Protein 7ULO (pdb70)

Radius of gyration: 22.02 Å; Cα contacts (8 Å, |Δi|>4): 1185; chains: 3; bounding box: 42×58×61 Å

Secondary structure (DSSP, 8-state):
----EEEEEE----EEES-TTS-EEE----EE--EEETTEEE---EE---SEE---EE--EEEE-SEEEEEEEEEEE----BBTT-SSTT-B----B---TT-S-EEEE-TT-EEEEEEEEEEEEEBPTT--BTTB--TT--EEEEEEEEEEEEEESSSEEEEEEPPPB--SGGG--SPP-SS-EEE----EEEEEEEEE-/--EEEEEE----EEE-STTS-EEE----EE--EEETTEEE---EE---SEE---EE--EEEE-SEEEEEEEEEEE----BBSSTTSBTSB----B---TT---EEEEESS-EEEEEEEEEEEEEBPTT-EETTEE-TT--EEEEEEEEEEEEEESSSEEEEEEPPPBP-SGGG--SPP-SS-EEE----EEEEEEEE-/--SSPPPPPTT-EE---

Sequence (416 aa):
KHERFIAYVGIPLTIQARENDDQIILGSLGSQRKYIEDENQNYTNISSEYYSQSSQAVPYYFNVPKGQWSVDISCEGYQPTSSTSDPHRGRSDGIAYSNADSDYWNVGEADGVKISKLRNDNTYRQGHPELEINSCHFREGQLLERDATISFHVEAPTDGRFFLVGPAIQKTAKYNYTISYGDWTDRDELGLITVVLDEHLERFIAYVGIPLTIQARENDDQIILGSLGSQRKYIEDENQNYTNISSEYYSQSSQAVPYYFNVPKGQWSVDISCEGYQPTSSTSDPHRGRSDGIAYSNADSDYWNVGEADGVKISKLRNDNTYRQGHPELEINSCHFREGQLLERDATISFHVEAPTDGRFFLVGPAIQKTAKYNYTISYGDWTDRDELGLITVVLDEHANRVRRPPREGHIYMAS

B-factor: mean 57.55, std 11.35, range [29.73, 110.91]

InterPro domains:
  IPR001517 Luteovirus group 1 coat protein [PF00894] (70-207)
  IPR002929 Potato leaf roll virus readthrough protein [PF01690] (213-697)
  IPR029053 Viral coat protein subunit [G3DSA:2.60.120.20] (30-146)

Foldseek 3Di:
DDWKKKKDWDWFWKKKDAFLQFWIGTHFFAWGWWIDIPPDIDIDTWGKGWPDDDPWTKMTKDKDAAAKKKKKKKWKFADWKDFPPPPDPDDTFWFFADPDPVFAKDKFFDPAKDKADKDKDKDFAWADQQDAALRAGCVVTTTGMMIMMIIIMMHGNHIGMMDMMHGIGGGGSNGRRGHHHHDITMMDTGIIMMMMIIGDD/DFKKKDKDWFWKWWDAALQAWIGTDFDDWGKWIDDPHDTHMDTWGKGWPDDDPWTKMTKDKDAAAKKKKKKKWKFADFKWAPDPPTGPPTQWFFADPDPVFAKDKFDDDPKDKAPKDKDKDFAWDDQADAALNAGRVPGTTRIIIMIIIIMMHGNHTGIMDMMHGIGGGGSNRDRGHHHRDIGMIDGGTIMMMMIGGD/DDPDDDDPDPPDDDDPD

Organism: Potato leafroll virus (strain Potato/Scotland/strain 1/1984) (NCBI:txid12046)

Structure (mmCIF, N/CA/C/O backbone):
data_7ULO
#
_entry.id   7ULO
#
_cell.length_a   63.229
_cell.length_b   65.147
_cell.length_c   109.681
_cell.angle_alpha   90.000
_cell.angle_beta   90.000
_cell.angle_gamma   90.000
#
_symmetry.space_group_name_H-M   'P 21 2 21'
#
loop_
_entity.id
_entity.type
_entity.pdbx_description
1 polymer 'Minor capsid protein P3-RTD'
2 polymer 'Minor capsid protein P3-RTD'
3 non-polymer 'SULFATE ION'
4 water water
#
loop_
_atom_site.group_PDB
_atom_site.id
_atom_site.type_symbol
_atom_site.label_atom_id
_atom_site.label_alt_id
_atom_site.label_comp_id
_atom_site.label_asym_id
_atom_site.label_entity_id
_atom_site.label_seq_id
_atom_site.pdbx_PDB_ins_code
_atom_site.Cartn_x
_atom_site.Cartn_y
_atom_site.Cartn_z
_atom_site.occupancy
_atom_site.B_iso_or_equiv
_atom_site.auth_seq_id
_atom_site.auth_comp_id
_atom_site.auth_asym_id
_atom_site.auth_atom_id
_atom_site.pdbx_PDB_model_num
ATOM 1 N N . LYS A 1 3 ? 46.26919 56.27272 61.58963 1.000 82.90379 229 LYS A N 1
ATOM 2 C CA . LYS A 1 3 ? 45.97150 55.09670 60.75958 1.000 88.45446 229 LYS A CA 1
ATOM 3 C C . LYS A 1 3 ? 44.68340 55.29169 59.93565 1.000 87.08651 229 LYS A C 1
ATOM 4 O O . LYS A 1 3 ? 43.76788 56.01440 60.33768 1.000 86.95023 229 LYS A O 1
ATOM 10 N N . HIS A 1 4 ? 44.62909 54.65295 58.76939 1.000 81.33279 230 HIS A N 1
ATOM 11 C CA . HIS A 1 4 ? 43.51641 54.81884 57.84731 1.000 81.55418 230 HIS A CA 1
ATOM 12 C C . HIS A 1 4 ? 43.32445 53.53228 57.05082 1.000 77.93872 230 HIS A C 1
ATOM 13 O O . HIS A 1 4 ? 44.27653 52.78129 56.81649 1.000 77.48242 230 HIS A O 1
ATOM 20 N N . GLU A 1 5 ? 42.08148 53.28272 56.64360 1.000 72.18059 231 GLU A N 1
ATOM 21 C CA . GLU A 1 5 ? 41.79106 52.16582 55.75422 1.000 66.66832 231 GLU A CA 1
ATOM 22 C C . GLU A 1 5 ? 42.32426 52.46954 54.35098 1.000 67.77072 231 GLU A C 1
ATOM 23 O O . GLU A 1 5 ? 42.04417 53.53433 53.78505 1.000 70.99443 231 GLU A O 1
ATOM 29 N N . ARG A 1 6 ? 43.10967 51.54390 53.79628 1.000 59.91530 232 ARG A N 1
ATOM 30 C CA . ARG A 1 6 ? 43.73909 51.75151 52.49655 1.000 61.26713 232 ARG A CA 1
ATOM 31 C C . ARG A 1 6 ? 42.75049 51.53924 51.35153 1.000 57.78336 232 ARG A C 1
ATOM 32 O O . ARG A 1 6 ? 41.82298 50.73188 51.44267 1.000 56.09390 232 ARG A O 1
ATOM 40 N N . PHE A 1 7 ? 42.97315 52.26903 50.25822 1.000 55.52989 233 PHE A N 1
ATOM 41 C CA . PHE A 1 7 ? 42.19526 52.14378 49.03090 1.000 52.21532 233 PHE A CA 1
ATOM 42 C C . PHE A 1 7 ? 43.14350 51.77408 47.89527 1.000 53.78596 233 PHE A C 1
ATOM 43 O O . PHE A 1 7 ? 44.05322 52.54644 47.56744 1.000 53.39584 233 PHE A O 1
ATOM 51 N N . ILE A 1 8 ? 42.93703 50.59652 47.29942 1.000 48.07996 234 ILE A N 1
ATOM 52 C CA . ILE A 1 8 ? 43.75282 50.13844 46.18124 1.000 44.63046 234 ILE A CA 1
ATOM 53 C C . ILE A 1 8 ? 42.86626 49.91011 44.96014 1.000 47.02771 234 ILE A C 1
ATOM 54 O O . ILE A 1 8 ? 41.71101 49.48929 45.07525 1.000 47.35858 234 ILE A O 1
ATOM 59 N N . ALA A 1 9 ? 43.41476 50.18377 43.77687 1.000 47.15829 235 ALA A N 1
ATOM 60 C CA . ALA A 1 9 ? 42.68299 49.92708 42.55361 1.000 47.54577 235 ALA A CA 1
ATOM 61 C C . ALA A 1 9 ? 43.64943 49.65182 41.41177 1.000 46.22133 235 ALA A C 1
ATOM 62 O O . ALA A 1 9 ? 44.74778 50.20643 41.36335 1.000 45.80165 235 ALA A O 1
ATOM 64 N N . TYR A 1 10 ? 43.22032 48.78427 40.49451 1.000 44.47544 236 TYR A N 1
ATO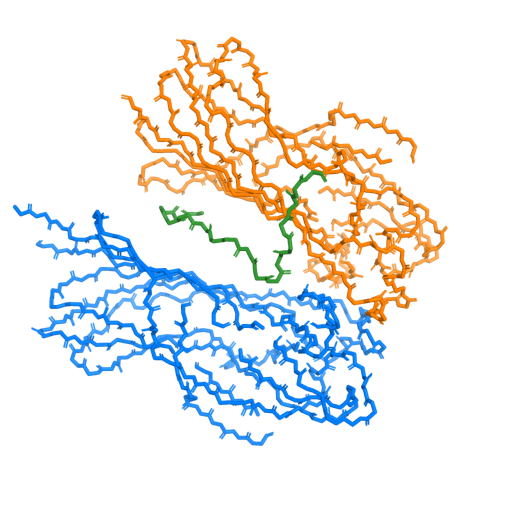M 65 C CA . TYR A 1 10 ? 43.89540 48.52561 39.22874 1.000 44.41901 236 TYR A CA 1
ATOM 66 C C . TYR A 1 10 ? 42.93127 48.81146 38.09508 1.000 44.11667 236 TYR A C 1
ATOM 67 O O . TYR A 1 10 ? 41.76889 48.40627 38.15013 1.000 51.79920 236 TYR A O 1
ATOM 76 N N . VAL A 1 11 ? 43.39933 49.46950 37.04707 1.000 42.82336 237 VAL A N 1
ATOM 77 C CA . VAL A 1 11 ? 42.53688 49.64136 35.88566 1.000 44.45128 237 VAL A CA 1
ATOM 78 C C . VAL A 1 11 ? 43.40315 49.57474 34.63918 1.000 45.50961 237 VAL A C 1
ATOM 79 O O . VAL A 1 11 ? 44.53082 50.07665 34.63438 1.000 44.36749 237 VAL A O 1
ATOM 83 N N . GLY A 1 12 ? 42.89238 48.91886 33.59823 1.000 44.42652 238 GLY A N 1
ATOM 84 C CA . GLY A 1 12 ? 43.63298 48.79381 32.35616 1.000 42.98605 238 GLY A CA 1
ATOM 85 C C . GLY A 1 12 ? 42.99346 47.78858 31.41976 1.000 46.39511 238 GLY A C 1
ATOM 86 O O . GLY A 1 12 ? 41.96142 47.18311 31.72433 1.000 45.77017 238 GLY A O 1
ATOM 87 N N . ILE A 1 13 ? 43.63191 47.63120 30.25974 1.000 47.74909 239 ILE A N 1
ATOM 88 C CA . ILE A 1 13 ? 43.14295 46.77304 29.18081 1.000 47.39168 239 ILE A CA 1
ATOM 89 C C . ILE A 1 13 ? 44.26144 45.82279 28.77396 1.000 46.69220 239 ILE A C 1
ATOM 90 O O . ILE A 1 13 ? 45.15074 46.20881 28.00385 1.000 48.64695 239 ILE A O 1
ATOM 95 N N . PRO A 1 14 ? 44.25560 44.58539 29.26758 1.000 49.70262 240 PRO A N 1
ATOM 96 C CA . PRO A 1 14 ? 45.24049 43.59353 28.81633 1.000 45.50872 240 PRO A CA 1
ATOM 97 C C . PRO A 1 14 ? 45.16381 43.34190 27.31597 1.000 46.82485 240 PRO A C 1
ATOM 98 O O . PRO A 1 14 ? 44.11689 43.47940 26.68333 1.000 48.34654 240 PRO A O 1
ATOM 110 N N . LEU A 1 16 ? 46.54838 40.79471 23.88887 1.000 47.50835 242 LEU A N 1
ATOM 111 C CA . LEU A 1 16 ? 47.11571 39.53869 23.42804 1.000 47.48320 242 LEU A CA 1
ATOM 112 C C . LEU A 1 16 ? 47.37051 39.65838 21.93745 1.000 48.99003 242 LEU A C 1
ATOM 113 O O . LEU A 1 16 ? 46.53327 40.19191 21.20421 1.000 49.16055 242 LEU A O 1
ATOM 118 N N . THR A 1 17 ? 48.54793 39.22792 21.49815 1.000 49.87572 243 THR A N 1
ATOM 119 C CA . THR A 1 17 ? 48.87089 39.23407 20.08254 1.000 46.78765 243 THR A CA 1
ATOM 120 C C . THR A 1 17 ? 48.49907 37.86554 19.53051 1.000 50.42068 243 THR A C 1
ATOM 121 O O . THR A 1 17 ? 48.84103 36.84371 20.12815 1.000 54.61253 243 THR A O 1
ATOM 125 N N . ILE A 1 18 ? 47.72974 37.84614 18.44486 1.000 45.37198 244 ILE A N 1
ATOM 126 C CA . ILE A 1 18 ? 47.27606 36.61022 17.82731 1.000 47.80889 244 ILE A CA 1
ATOM 127 C C . ILE A 1 18 ? 47.73175 36.60149 16.37191 1.000 50.78751 244 ILE A C 1
ATOM 128 O O . ILE A 1 18 ? 48.17281 37.61517 15.82741 1.000 49.41212 244 ILE A O 1
ATOM 133 N N . GLN A 1 19 ? 47.59868 35.43549 15.73746 1.000 48.11771 245 GLN A N 1
ATOM 134 C CA . GLN A 1 19 ? 47.85560 35.28281 14.31215 1.000 48.63867 245 GLN A CA 1
ATOM 135 C C . GLN A 1 19 ? 46.59761 34.77316 13.63811 1.000 50.85658 245 GLN A C 1
ATOM 136 O O . GLN A 1 19 ? 45.97710 33.81203 14.11469 1.000 48.45062 245 GLN A O 1
ATOM 142 N N . ALA A 1 20 ? 46.23005 35.40488 12.52932 1.000 50.41257 246 ALA A N 1
ATOM 143 C CA . ALA A 1 20 ? 45.04708 34.99242 11.79114 1.000 50.51871 246 ALA A CA 1
ATOM 144 C C . ALA A 1 20 ? 45.31638 35.12020 10.29901 1.000 49.88390 246 ALA A C 1
ATOM 145 O O . ALA A 1 20 ? 45.91509 36.09944 9.84653 1.000 50.83218 246 ALA A O 1
ATOM 147 N N . ARG A 1 21 ? 44.88534 34.12003 9.53767 1.000 55.79526 247 ARG A N 1
ATOM 148 C CA . ARG A 1 21 ? 45.03913 34.17039 8.08740 1.000 58.81163 247 ARG A CA 1
ATOM 149 C C . ARG A 1 21 ? 43.72041 34.61793 7.47315 1.000 58.38814 247 ARG A C 1
ATOM 150 O O . ARG A 1 21 ? 43.45225 35.81910 7.36853 1.000 59.99870 247 ARG A O 1
ATOM 158 N N . GLU A 1 22 ? 42.88137 33.66970 7.08312 1.000 57.85242 248 GLU A N 1
ATOM 159 C CA . GLU A 1 22 ? 41.56561 33.98864 6.55547 1.000 62.22035 248 GLU A CA 1
ATOM 160 C C . GLU A 1 22 ? 40.51651 33.64847 7.60365 1.000 56.87968 248 GLU A C 1
ATOM 161 O O . GLU A 1 22 ? 40.68704 32.70803 8.38328 1.000 54.36744 248 GLU A O 1
ATOM 167 N N . ASN A 1 23 ? 39.42056 34.42658 7.63168 1.000 55.84599 249 ASN A N 1
ATOM 168 C CA . ASN A 1 23 ? 38.50484 34.15837 8.74229 1.000 53.69378 249 ASN A CA 1
ATOM 169 C C . ASN A 1 23 ? 37.71056 32.86814 8.55014 1.000 54.86225 249 ASN A C 1
ATOM 170 O O . ASN A 1 23 ? 36.75992 32.63285 9.30621 1.000 55.56977 249 ASN A O 1
ATOM 175 N N . ASP A 1 24 ? 38.19562 32.15001 7.52701 1.000 59.66220 250 ASP A N 1
ATOM 176 C CA . ASP A 1 24 ? 37.89408 30.73877 7.27595 1.000 58.71057 250 ASP A CA 1
ATOM 177 C C . ASP A 1 24 ? 38.61164 29.81452 8.24796 1.000 57.38143 250 ASP A C 1
ATOM 178 O O . ASP A 1 24 ? 38.07199 28.76597 8.61763 1.000 57.07585 250 ASP A O 1
ATOM 183 N N . ASP A 1 25 ? 39.86892 30.12429 8.58029 1.000 57.33963 251 ASP A N 1
ATOM 184 C CA . ASP A 1 25 ? 40.70768 29.23774 9.37910 1.000 59.74128 251 ASP A CA 1
ATOM 185 C C . ASP A 1 25 ? 40.70474 29.66451 10.83920 1.000 57.69060 251 ASP A C 1
ATOM 186 O O . ASP A 1 25 ? 40.29408 30.77099 11.20526 1.000 56.96362 251 ASP A O 1
ATOM 191 N N . GLN A 1 26 ? 41.23108 28.77208 11.66878 1.000 53.87797 252 GLN A N 1
ATOM 192 C CA . GLN A 1 26 ? 41.40905 29.02590 13.08457 1.000 52.22964 252 GLN A CA 1
ATOM 193 C C . GLN A 1 26 ? 42.36773 30.18892 13.30191 1.000 54.17953 252 GLN A C 1
ATOM 194 O O . GLN A 1 26 ? 42.92377 30.74713 12.34412 1.000 50.80639 252 GLN A O 1
ATOM 200 N N . ILE A 1 27 ? 42.56553 30.56998 14.56231 1.000 54.28561 253 ILE A N 1
ATOM 201 C CA . ILE A 1 27 ? 43.57508 31.56055 14.90620 1.000 52.45862 253 ILE A CA 1
ATOM 202 C C . ILE A 1 27 ? 44.55545 30.89447 15.85126 1.000 50.71785 253 ILE A C 1
ATOM 203 O O . ILE A 1 27 ? 44.26539 29.86374 16.47246 1.000 50.05498 253 ILE A O 1
ATOM 208 N N . ILE A 1 28 ? 45.72901 31.50297 15.95699 1.000 50.30458 254 ILE A N 1
ATOM 209 C CA . ILE A 1 28 ? 46.79656 31.01289 16.81527 1.000 51.16599 254 ILE A CA 1
ATOM 210 C C . ILE A 1 28 ? 47.07587 32.07979 17.85593 1.000 50.04572 254 ILE A C 1
ATOM 211 O O . ILE A 1 28 ? 47.44364 33.21167 17.50773 1.000 47.42290 254 ILE A O 1
ATOM 216 N N . LEU A 1 29 ? 46.89801 31.72348 19.12332 1.000 50.42907 255 LEU A N 1
ATOM 217 C CA . LEU A 1 29 ? 47.03802 32.68347 20.20608 1.000 49.69016 255 LEU A CA 1
ATOM 218 C C . LEU A 1 29 ? 48.50095 32.87530 20.56112 1.000 49.77895 255 LEU A C 1
ATOM 219 O O . LEU A 1 29 ? 49.25353 31.90432 20.68369 1.000 50.31654 255 LEU A O 1
ATOM 224 N N . GLY A 1 30 ? 48.90029 34.13466 20.75855 1.000 50.59775 256 GLY A N 1
ATOM 225 C CA . GLY A 1 30 ? 50.24356 34.42114 21.24087 1.000 46.23713 256 GLY A CA 1
ATOM 226 C C . GLY A 1 30 ? 50.41190 33.97508 22.67804 1.000 49.78286 256 GLY A C 1
ATOM 227 O O . GLY A 1 30 ? 49.63150 33.15321 23.17443 1.000 53.22515 256 GLY A O 1
ATOM 228 N N . SER A 1 31 ? 51.40510 34.49875 23.37739 1.000 50.68313 257 SER A N 1
ATOM 229 C CA . SER A 1 31 ? 51.59067 34.12843 24.76979 1.000 54.86308 257 SER A CA 1
ATOM 230 C C . SER A 1 31 ? 51.17366 35.28910 25.65500 1.000 54.32327 257 SER A C 1
ATOM 231 O O . SER A 1 31 ? 51.29289 36.45328 25.26669 1.000 57.82745 257 SER A O 1
ATOM 234 N N . LEU A 1 32 ? 50.63712 34.95071 26.82621 1.000 53.77054 258 LEU A N 1
ATOM 235 C CA . LEU A 1 32 ? 50.24337 35.92109 27.83231 1.000 50.60180 258 LEU A CA 1
ATOM 236 C C . LEU A 1 32 ? 51.41277 36.16920 28.77212 1.000 51.88860 258 LEU A C 1
ATOM 237 O O . LEU A 1 32 ? 52.16107 35.25496 29.12414 1.000 62.22605 258 LEU A O 1
ATOM 242 N N . GLY A 1 33 ? 51.57338 37.40711 29.18349 1.000 51.77041 259 GLY A N 1
ATOM 243 C CA . GLY A 1 33 ? 52.62274 37.67101 30.15174 1.000 49.29069 259 GLY A CA 1
ATOM 244 C C . GLY A 1 33 ? 52.31463 38.87247 31.01303 1.000 49.76737 259 GLY A C 1
ATOM 245 O O . GLY A 1 33 ? 51.22010 38.98945 31.57281 1.000 50.90550 259 GLY A O 1
ATOM 246 N N . SER A 1 34 ? 53.27173 39.77620 31.12733 1.000 47.52444 260 SER A N 1
ATOM 247 C CA . SER A 1 34 ? 53.01598 41.01360 31.84050 1.000 50.40713 260 SER A CA 1
ATOM 248 C C . SER A 1 34 ? 51.96344 41.84599 31.11311 1.000 53.63081 260 SER A C 1
ATOM 249 O O . SER A 1 34 ? 51.98871 41.97096 29.88510 1.000 51.39229 260 SER A O 1
ATOM 252 N N . GLN A 1 35 ? 51.04039 42.43429 31.88160 1.000 50.63993 261 GLN A N 1
ATOM 253 C CA . GLN A 1 35 ? 50.02552 43.33659 31.34764 1.000 46.65054 261 GLN A CA 1
ATOM 254 C C . GLN A 1 35 ? 50.09859 44.68363 32.06020 1.000 49.73399 261 GLN A C 1
ATOM 255 O O . GLN A 1 35 ? 49.77963 44.78217 33.24843 1.000 51.05371 261 GLN A O 1
ATOM 261 N N . ARG A 1 36 ? 50.52094 45.71528 31.33340 1.000 51.60645 262 ARG A N 1
ATOM 262 C CA . ARG A 1 36 ? 50.47684 47.09436 31.80875 1.000 51.14005 262 ARG A CA 1
ATOM 263 C C . ARG A 1 36 ? 49.11661 47.45173 32.40015 1.000 49.16254 262 ARG A C 1
ATOM 264 O O . ARG A 1 36 ? 48.09387 47.38554 31.71042 1.000 49.64186 262 ARG A O 1
ATOM 280 N N . LYS A 1 38 ? 47.17719 50.51846 35.29029 1.000 49.88558 264 LYS A N 1
ATOM 281 C CA . LYS A 1 38 ? 47.30873 51.65348 36.19643 1.000 49.77691 264 LYS A CA 1
ATOM 282 C C . LYS A 1 38 ? 47.04855 51.15548 37.60772 1.000 46.50941 264 LYS A C 1
ATOM 283 O O . LYS A 1 38 ? 46.07932 50.42737 37.83895 1.000 46.82873 264 LYS A O 1
ATOM 289 N N . TYR A 1 39 ? 47.91262 51.55293 38.53962 1.000 50.95159 265 TYR A N 1
ATOM 290 C CA . TYR A 1 39 ? 47.86605 51.14240 39.93922 1.000 49.21313 265 TYR A CA 1
ATOM 291 C C . TYR A 1 39 ? 47.61148 52.36232 40.80774 1.000 49.59532 265 TYR A C 1
ATOM 292 O O . TYR A 1 39 ? 48.25070 53.40289 40.63262 1.000 50.97265 265 TYR A O 1
ATOM 301 N N . ILE A 1 40 ? 46.69078 52.24165 41.74468 1.000 49.50963 266 ILE A N 1
ATOM 302 C CA . ILE A 1 40 ? 46.38727 53.34438 42.63428 1.000 53.00466 266 ILE A CA 1
ATOM 303 C C . ILE A 1 40 ? 46.39435 52.79030 44.04477 1.000 51.87589 266 ILE A C 1
ATOM 304 O O . ILE A 1 40 ? 45.81008 51.73297 44.30132 1.000 47.79601 266 ILE A O 1
ATOM 309 N N . GLU A 1 41 ? 47.10370 53.46413 44.93799 1.000 53.07425 267 GLU A N 1
ATOM 310 C CA . GLU A 1 41 ? 47.02395 53.16476 46.36385 1.000 55.84987 267 GLU A CA 1
ATOM 311 C C . GLU A 1 41 ? 46.97997 54.48537 47.11666 1.000 62.81605 267 GLU A C 1
ATOM 312 O O . GLU A 1 41 ? 48.00813 55.16873 47.23718 1.000 61.39236 267 GLU A O 1
ATOM 318 N N . ASP A 1 42 ? 45.79713 54.83695 47.62297 1.000 58.28404 268 ASP A N 1
ATOM 319 C CA . ASP A 1 42 ? 45.63472 56.10357 48.31538 1.000 61.38473 268 ASP A CA 1
ATOM 320 C C . ASP A 1 42 ? 46.19552 57.22988 47.44925 1.000 63.28751 268 ASP A C 1
ATOM 321 O O . ASP A 1 42 ? 45.66381 57.50497 46.36682 1.000 64.00421 268 ASP A O 1
ATOM 326 N N . GLU A 1 43 ? 47.28361 57.85785 47.87752 1.000 63.15239 269 GLU A N 1
ATOM 327 C CA . GLU A 1 43 ? 47.80875 59.00408 47.14868 1.000 66.11740 269 GLU A CA 1
ATOM 328 C C . GLU A 1 43 ? 48.87552 58.62707 46.13023 1.000 61.52497 269 GLU A C 1
ATOM 329 O O . GLU A 1 43 ? 49.41181 59.51586 45.45592 1.000 60.68087 269 GLU A O 1
ATOM 335 N N . ASN A 1 44 ? 49.17556 57.34127 45.98398 1.000 60.75341 270 ASN A N 1
ATOM 336 C CA . ASN A 1 44 ? 50.16262 56.86785 45.02438 1.000 57.91713 270 ASN A CA 1
ATOM 337 C C . ASN A 1 44 ? 49.46990 56.45759 43.74080 1.000 55.39091 270 ASN A C 1
ATOM 338 O O . ASN A 1 44 ? 48.40752 55.83402 43.77653 1.000 55.87033 270 ASN A O 1
ATOM 343 N N . GLN A 1 45 ? 50.08812 56.77545 42.60915 1.000 56.04675 271 GLN A N 1
ATOM 344 C CA . GLN A 1 45 ? 49.60751 56.27032 41.33166 1.000 54.10484 271 GLN A CA 1
ATOM 345 C C . GLN A 1 45 ? 50.80571 56.01762 40.42941 1.000 55.82307 271 GLN A C 1
ATOM 346 O O . GLN A 1 45 ? 51.75447 56.80191 40.42452 1.000 57.83331 271 GLN A O 1
ATOM 352 N N . ASN A 1 46 ? 50.77803 54.90515 39.69980 1.000 54.91953 272 ASN A N 1
ATOM 353 C CA . ASN A 1 46 ? 51.78915 54.61458 38.68964 1.000 52.65073 272 ASN A CA 1
ATOM 354 C C . ASN A 1 46 ? 51.29417 53.46846 37.82208 1.000 54.60941 272 ASN A C 1
ATOM 355 O O . ASN A 1 46 ? 50.23832 52.87734 38.06676 1.000 52.09600 272 ASN A O 1
ATOM 360 N N . TYR A 1 47 ? 52.06775 53.17812 36.78602 1.000 51.75955 273 TYR A N 1
ATOM 361 C CA . TYR A 1 47 ? 51.81945 52.03760 35.92375 1.000 51.47820 273 TYR A CA 1
ATOM 362 C C . TYR A 1 47 ? 52.67519 50.88027 36.41141 1.000 52.00359 273 TYR A C 1
ATOM 363 O O . TYR A 1 47 ? 53.85427 51.05249 36.72930 1.000 55.07651 273 TYR A O 1
ATOM 372 N N . THR A 1 48 ? 52.05990 49.72413 36.53683 1.000 50.58353 274 THR A N 1
ATOM 373 C CA . THR A 1 48 ? 52.73603 48.52439 36.97604 1.000 52.09915 274 THR A CA 1
ATOM 374 C C . THR A 1 48 ? 52.38545 47.43961 35.97315 1.000 53.24213 274 THR A C 1
ATOM 375 O O . THR A 1 48 ? 51.50219 47.61796 35.12856 1.000 51.61793 274 THR A O 1
ATOM 379 N N . ASN A 1 49 ? 53.08919 46.31704 36.05201 1.000 53.81133 275 ASN A N 1
ATOM 380 C CA . ASN A 1 49 ? 52.76994 45.13583 35.25801 1.000 51.33689 275 ASN A CA 1
ATOM 381 C C . ASN A 1 49 ? 52.14427 44.08196 36.15860 1.000 50.17604 275 ASN A C 1
ATOM 382 O O . ASN A 1 49 ? 52.65123 43.82474 37.25113 1.000 56.42717 275 ASN A O 1
ATOM 387 N N . ILE A 1 50 ? 51.04399 43.48579 35.71722 1.000 48.46830 276 ILE A N 1
ATOM 388 C CA . ILE A 1 50 ? 50.44890 42.38134 36.44946 1.000 49.58889 276 ILE A CA 1
ATOM 389 C C . ILE A 1 50 ? 50.76565 41.10737 35.68582 1.000 50.25959 276 ILE A C 1
ATOM 390 O O . ILE A 1 50 ? 51.11850 41.13101 34.50487 1.000 52.27251 276 ILE A O 1
ATOM 395 N N . SER A 1 51 ? 50.65831 39.98232 36.38500 1.000 50.99295 277 SER A N 1
ATOM 396 C CA . SER A 1 51 ? 50.92203 38.68637 35.78641 1.000 51.43197 277 SER A CA 1
ATOM 397 C C . SER A 1 51 ? 49.65619 38.20843 35.09523 1.000 52.25228 277 SER A C 1
ATOM 398 O O . SER A 1 51 ? 48.58578 38.17629 35.71535 1.000 50.55892 277 SER A O 1
ATOM 401 N N . SER A 1 52 ? 49.77133 37.83434 33.81989 1.000 47.55215 278 SER A N 1
ATOM 402 C CA . SER A 1 52 ? 48.72140 37.06536 33.17369 1.000 53.36810 278 SER A CA 1
ATOM 403 C C . SER A 1 52 ? 49.30949 35.78877 32.57599 1.000 52.41484 278 SER A C 1
ATOM 404 O O . SER A 1 52 ? 50.46890 35.76010 32.14470 1.000 50.74424 278 SER A O 1
ATOM 407 N N . GLU A 1 53 ? 48.50670 34.72386 32.57732 1.000 49.58591 279 GLU A N 1
ATOM 408 C CA . GLU A 1 53 ? 48.85116 33.50862 31.85139 1.000 51.19866 279 GLU A CA 1
ATOM 409 C C . GLU A 1 53 ? 47.56804 32.74255 31.57326 1.000 50.64463 279 GLU A C 1
ATOM 410 O O . GLU A 1 53 ? 46.48485 33.14952 31.99603 1.000 53.49628 279 GLU A O 1
ATOM 416 N N . TYR A 1 54 ? 47.69472 31.62059 30.85372 1.000 52.62347 280 TYR A N 1
ATOM 417 C CA . TYR A 1 54 ? 46.53575 30.80456 30.50918 1.000 48.09706 280 TYR A CA 1
ATOM 418 C C . TYR A 1 54 ? 46.12674 29.94101 31.69222 1.000 49.44239 280 TYR A C 1
ATOM 419 O O . TYR A 1 54 ? 46.96366 29.26637 32.29839 1.000 51.98088 280 TYR A O 1
ATOM 428 N N . TYR A 1 55 ? 44.83002 29.96622 32.00958 1.000 49.57481 281 TYR A N 1
ATOM 429 C CA . TYR A 1 55 ? 44.25563 29.14714 33.07272 1.000 51.87876 281 TYR A CA 1
ATOM 430 C C . TYR A 1 55 ? 43.97149 27.73388 32.58254 1.000 52.26649 281 TYR A C 1
ATOM 431 O O . TYR A 1 55 ? 43.99248 26.78503 33.36673 1.000 54.49006 281 TYR A O 1
ATOM 440 N N . SER A 1 56 ? 43.70030 27.59159 31.29307 1.000 52.34854 282 SER A N 1
ATOM 441 C CA . SER A 1 56 ? 43.45234 26.31793 30.64935 1.000 51.41088 282 SER A CA 1
ATOM 442 C C . SER A 1 56 ? 43.66017 26.55895 29.16797 1.000 53.51085 282 SER A C 1
ATOM 443 O O . SER A 1 56 ? 43.62697 27.70126 28.70102 1.000 54.72527 282 SER A O 1
ATOM 446 N N . GLN A 1 57 ? 43.92353 25.48808 28.43501 1.000 55.57372 283 GLN A N 1
ATOM 447 C CA . GLN A 1 57 ? 44.11552 25.64965 27.00160 1.000 56.88634 283 GLN A CA 1
ATOM 448 C C . GLN A 1 57 ? 43.80136 24.33013 26.31509 1.000 60.99993 283 GLN A C 1
ATOM 449 O O . GLN A 1 57 ? 44.09107 23.25459 26.85153 1.000 66.90473 283 GLN A O 1
ATOM 455 N N . SER A 1 58 ? 43.17257 24.42427 25.15026 1.000 54.26763 284 SER A N 1
ATOM 456 C CA . SER A 1 58 ? 42.82027 23.26018 24.36210 1.000 55.75811 284 SER A CA 1
ATOM 457 C C . SER A 1 58 ? 42.87734 23.67245 22.89900 1.000 57.03252 284 SER A C 1
ATOM 458 O O . SER A 1 58 ? 43.20185 24.81561 22.57011 1.000 56.51396 284 SER A O 1
ATOM 461 N N . SER A 1 59 ? 42.58834 22.73350 22.00720 1.000 53.60698 285 SER A N 1
ATOM 462 C CA . SER A 1 59 ? 42.64830 23.08928 20.59737 1.000 59.20495 285 SER A CA 1
ATOM 463 C C . SER A 1 59 ? 41.53150 24.04185 20.22383 1.000 54.53669 285 SER A C 1
ATOM 464 O O . SER A 1 59 ? 41.64743 24.74915 19.21898 1.000 57.37211 285 SER A O 1
ATOM 475 N N . GLN A 1 61 ? 40.04703 26.49810 22.35856 1.000 56.79102 287 GLN A N 1
ATOM 476 C CA . GLN A 1 61 ? 39.95410 27.74929 23.10171 1.000 50.91260 287 GLN A CA 1
ATOM 477 C C . GLN A 1 61 ? 41.07627 27.81659 24.12830 1.000 53.16285 287 GLN A C 1
ATOM 478 O O . GLN A 1 61 ? 41.83901 26.86744 24.31993 1.000 55.62529 287 GLN A O 1
ATOM 484 N N . ALA A 1 62 ? 41.14817 28.95344 24.80491 1.000 47.40414 288 ALA A N 1
ATOM 485 C CA . ALA A 1 62 ? 42.08542 29.14224 25.89208 1.000 47.110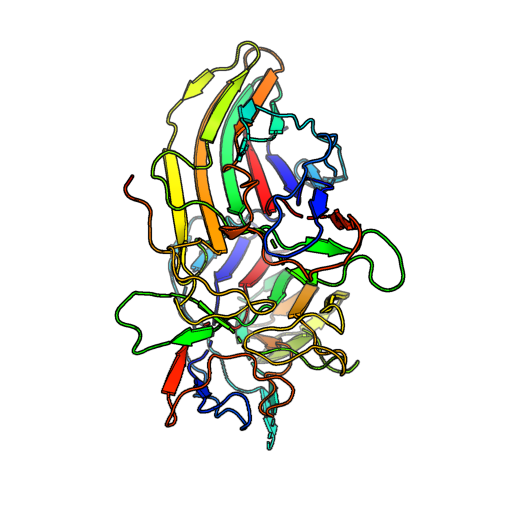07 288 ALA A CA 1
ATOM 486 C C . ALA A 1 62 ? 41.48410 30.18518 26.80674 1.000 47.75802 288 ALA A C 1
ATOM 487 O O . ALA A 1 62 ? 40.88248 31.15324 26.33796 1.000 55.70159 288 ALA A O 1
ATOM 489 N N . VAL A 1 63 ? 41.66053 30.00151 28.10112 1.000 47.44263 289 VAL A N 1
ATOM 490 C CA . VAL A 1 63 ? 41.06105 30.86043 29.11487 1.000 48.28421 289 VAL A CA 1
ATOM 491 C C . VAL A 1 63 ? 42.17308 31.64166 29.80273 1.000 48.92567 289 VAL A C 1
ATOM 492 O O . VAL A 1 63 ? 43.16934 31.03906 30.21796 1.000 48.60603 289 VAL A O 1
ATOM 496 N N . PRO A 1 64 ? 42.05070 32.97766 29.93690 1.000 49.03726 290 PRO A N 1
ATOM 497 C CA . PRO A 1 64 ? 43.11492 33.75084 30.57083 1.000 45.60722 290 PRO A CA 1
ATOM 498 C C . PRO A 1 64 ? 42.79905 34.02417 32.02077 1.000 45.63912 290 PRO A C 1
ATOM 499 O O . PRO A 1 64 ? 41.63030 34.05579 32.41560 1.000 50.59535 290 PRO A O 1
ATOM 511 N N . TYR A 1 66 ? 44.30452 36.54640 35.46064 1.000 45.71978 292 TYR A N 1
ATOM 512 C CA . TYR A 1 66 ? 45.07563 37.74138 35.77035 1.000 44.08854 292 TYR A CA 1
ATOM 513 C C . TYR A 1 66 ? 45.28922 37.77557 37.27034 1.000 43.09774 292 TYR A C 1
ATOM 514 O O . TYR A 1 66 ? 44.32945 37.63335 38.02668 1.000 44.88383 292 TYR A O 1
ATOM 523 N N . TYR A 1 67 ? 46.52861 37.95347 37.70920 1.000 43.64202 293 TYR A N 1
ATOM 524 C CA . TYR A 1 67 ? 46.83738 37.87882 39.13592 1.000 48.16983 293 TYR A CA 1
ATOM 525 C C . TYR A 1 67 ? 46.83362 39.26552 39.76580 1.000 45.04700 293 TYR A C 1
ATOM 526 O O . TYR A 1 67 ? 47.39270 40.21252 39.20646 1.000 45.81644 293 TYR A O 1
ATOM 535 N N . PHE A 1 68 ? 46.20698 39.38137 40.93701 1.000 49.50874 294 PHE A N 1
ATOM 536 C CA . PHE A 1 68 ? 46.14910 40.64830 41.66145 1.000 48.00057 294 PHE A CA 1
ATOM 537 C C . PHE A 1 68 ? 46.66071 40.45630 43.08862 1.000 49.74586 294 PHE A C 1
ATOM 538 O O . PHE A 1 68 ? 46.21889 39.54322 43.79534 1.000 50.82369 294 PHE A O 1
ATOM 546 N N . ASN A 1 69 ? 47.60438 41.30348 43.50263 1.000 44.98706 295 ASN A N 1
ATOM 547 C CA . ASN A 1 69 ? 48.17106 41.21255 44.84328 1.000 52.80809 295 ASN A CA 1
ATOM 548 C C . ASN A 1 69 ? 47.22147 41.81724 45.86886 1.000 53.43423 295 ASN A C 1
ATOM 549 O O . ASN A 1 69 ? 46.69219 42.91588 45.67496 1.000 55.59229 295 ASN A O 1
ATOM 554 N N . VAL A 1 70 ? 47.00260 41.08590 46.95274 1.000 55.43917 296 VAL A N 1
ATOM 555 C CA . VAL A 1 70 ? 46.27046 41.53963 48.12856 1.000 55.87778 296 VAL A CA 1
ATOM 556 C C . VAL A 1 70 ? 47.29056 41.72776 49.25448 1.000 59.97447 296 VAL A C 1
ATOM 557 O O . VAL A 1 70 ? 47.90229 40.74463 49.69933 1.000 57.33222 296 VAL A O 1
ATOM 561 N N . PRO A 1 71 ? 47.53566 42.95197 49.72290 1.000 58.97573 297 PRO A N 1
ATOM 562 C CA . PRO A 1 71 ? 48.37873 43.11655 50.91395 1.000 57.79713 297 PRO A CA 1
ATOM 563 C C . PRO A 1 71 ? 47.72786 42.47199 52.13016 1.000 57.37320 297 PRO A C 1
ATOM 564 O O . PRO A 1 71 ? 46.52352 42.20228 52.15720 1.000 57.30744 297 PRO A O 1
ATOM 568 N N . LYS A 1 72 ? 48.55782 42.19246 53.13457 1.000 59.82476 298 LYS A N 1
ATOM 569 C CA . LYS A 1 72 ? 48.06548 41.68766 54.41229 1.000 62.23856 298 LYS A CA 1
ATOM 570 C C . LYS A 1 72 ? 46.97176 42.60127 54.93980 1.000 59.91823 298 LYS A C 1
ATOM 571 O O . LYS A 1 72 ? 47.11710 43.82795 54.93533 1.000 61.98257 298 LYS A O 1
ATOM 577 N N . GLY A 1 73 ? 45.87858 41.99950 55.39077 1.000 54.28149 299 GLY A N 1
ATOM 578 C CA . GLY A 1 73 ? 44.75266 42.76761 55.86508 1.000 51.50526 299 GLY A CA 1
ATOM 579 C C . GLY A 1 73 ? 43.46156 42.13910 55.39739 1.000 60.22159 299 GLY A C 1
ATOM 580 O O . GLY A 1 73 ? 43.47982 41.12099 54.69283 1.000 60.19405 299 GLY A O 1
ATOM 581 N N . GLN A 1 74 ? 42.33548 42.73454 55.77630 1.000 61.54973 300 GLN A N 1
ATOM 582 C CA . GLN A 1 74 ? 41.02910 42.31381 55.29745 1.000 62.04124 300 GLN A CA 1
ATOM 583 C C . GLN A 1 74 ? 40.47886 43.37333 54.34839 1.000 60.89980 300 GLN A C 1
ATOM 584 O O . GLN A 1 74 ? 40.67995 44.57128 54.56012 1.000 55.02659 300 GLN A O 1
ATOM 590 N N . TRP A 1 75 ? 39.80406 42.92882 53.28782 1.000 56.81733 301 TRP A N 1
ATOM 591 C CA . TRP A 1 75 ? 39.43344 43.81790 52.20304 1.000 54.37407 301 TRP A CA 1
ATOM 592 C C . TRP A 1 75 ? 38.08056 43.41270 51.65409 1.000 60.20274 301 TRP A C 1
ATOM 593 O O . TRP A 1 75 ? 37.70418 42.23995 51.70030 1.000 66.52315 301 TRP A O 1
ATOM 604 N N . SER A 1 76 ? 37.35818 44.37836 51.10334 1.000 55.59528 302 SER A N 1
ATOM 605 C CA . SER A 1 76 ? 36.22771 44.06805 50.24108 1.000 60.52981 302 SER A CA 1
ATOM 606 C C . SER A 1 76 ? 36.60914 44.45154 48.80943 1.000 58.26502 302 SER A C 1
ATOM 607 O O . SER A 1 76 ? 37.1103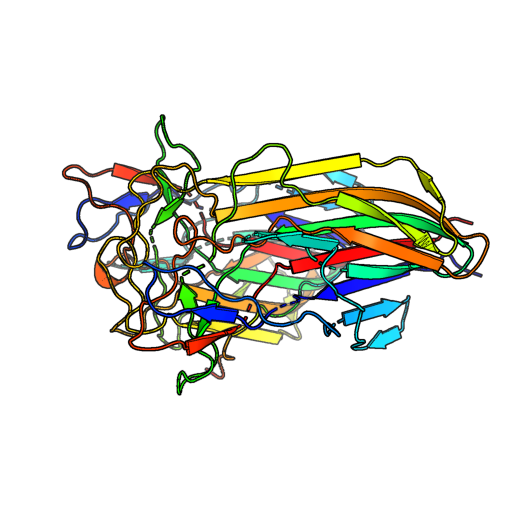6 45.55676 48.56377 1.000 50.32728 302 SER A O 1
ATOM 610 N N . VAL A 1 77 ? 36.45222 43.50279 47.88268 1.000 57.80315 303 VAL A N 1
ATOM 611 C CA . VAL A 1 77 ? 36.91741 43.65555 46.50917 1.000 52.71243 303 VAL A CA 1
ATOM 612 C C . VAL A 1 77 ? 35.72076 43.85579 45.60079 1.000 51.02316 303 VAL A C 1
ATOM 613 O O . VAL A 1 77 ? 34.71796 43.13713 45.72633 1.000 53.60652 303 VAL A O 1
ATOM 617 N N . ASP A 1 78 ? 35.82486 44.82970 44.68699 1.000 47.05983 304 ASP A N 1
ATOM 618 C CA . ASP A 1 78 ? 34.81564 45.04078 43.65259 1.000 51.76222 304 ASP A CA 1
ATOM 619 C C . ASP A 1 78 ? 35.49371 45.03226 42.29111 1.000 49.95020 304 ASP A C 1
ATOM 620 O O . ASP A 1 78 ? 36.44123 45.79003 42.06587 1.000 48.94274 304 ASP A O 1
ATOM 625 N N . ILE A 1 79 ? 35.02064 44.17437 41.38743 1.000 48.02409 305 ILE A N 1
ATOM 626 C CA . ILE A 1 79 ? 35.63551 44.00930 40.07418 1.000 47.74551 305 ILE A CA 1
ATOM 627 C C . ILE A 1 79 ? 34.60027 44.32067 39.00826 1.000 50.37121 305 ILE A C 1
ATOM 628 O O . ILE A 1 79 ? 33.49161 43.77155 39.03856 1.000 50.10727 305 ILE A O 1
ATOM 633 N N . SER A 1 80 ? 34.97859 45.17038 38.05284 1.000 44.66580 306 SER A N 1
ATOM 634 C CA . SER A 1 80 ? 34.17052 45.48326 36.88057 1.000 47.12727 306 SER A CA 1
ATOM 635 C C . SER A 1 80 ? 34.93178 45.04528 35.62914 1.000 48.87385 306 SER A C 1
ATOM 636 O O . SER A 1 80 ? 36.06405 45.49033 35.40382 1.000 52.36537 306 SER A O 1
ATOM 639 N N . CYS A 1 81 ? 34.32642 44.17022 34.82199 1.000 48.48637 307 CYS A N 1
ATOM 640 C CA . CYS A 1 81 ? 34.95841 43.65749 33.60862 1.000 41.80807 307 CYS A CA 1
ATOM 641 C C . CYS A 1 81 ? 34.06441 43.90404 32.39997 1.000 48.16198 307 CYS A C 1
ATOM 642 O O . CYS A 1 81 ? 32.85187 43.67643 32.44225 1.000 48.43080 307 CYS A O 1
ATOM 645 N N . GLU A 1 82 ? 34.67252 44.34835 31.31277 1.000 48.01521 308 GLU A N 1
ATOM 646 C CA . GLU A 1 82 ? 33.95789 44.61110 30.07218 1.000 48.80147 308 GLU A CA 1
ATOM 647 C C . GLU A 1 82 ? 34.68038 43.83636 28.98143 1.000 46.30823 308 GLU A C 1
ATOM 648 O O . GLU A 1 82 ? 35.70138 44.29040 28.45541 1.000 47.87542 308 GLU A O 1
ATOM 654 N N . GLY A 1 83 ? 34.15513 42.67111 28.64763 1.000 44.32057 309 GLY A N 1
ATOM 655 C CA . GLY A 1 83 ? 34.80244 41.84394 27.65816 1.000 43.94150 309 GLY A CA 1
ATOM 656 C C . GLY A 1 83 ? 34.41077 42.24920 26.26378 1.000 45.81308 309 GLY A C 1
ATOM 657 O O . GLY A 1 83 ? 33.23782 42.21139 25.88254 1.000 48.83166 309 GLY A O 1
ATOM 658 N N . TYR A 1 84 ? 35.39666 42.66485 25.49429 1.000 45.98838 310 TYR A N 1
ATOM 659 C CA . TYR A 1 84 ? 35.19657 42.90248 24.08129 1.000 46.96912 310 TYR A CA 1
ATOM 660 C C . TYR A 1 84 ? 36.56650 42.66379 23.48611 1.000 43.93987 310 TYR A C 1
ATOM 661 O O . TYR A 1 84 ? 37.56113 43.03419 24.10880 1.000 44.43210 310 TYR A O 1
ATOM 670 N N . GLN A 1 85 ? 36.62625 41.99513 22.32938 1.000 44.02253 311 GLN A N 1
ATOM 671 C CA . GLN A 1 85 ? 37.89036 41.53656 21.75075 1.000 42.46884 311 GLN A CA 1
ATOM 672 C C . GLN A 1 85 ? 38.10917 42.06683 20.33865 1.000 42.78648 311 GLN A C 1
ATOM 673 O O . GLN A 1 85 ? 38.29466 41.27985 19.40696 1.000 44.69727 311 GLN A O 1
ATOM 679 N N . PRO A 1 86 ? 38.14078 43.39058 20.15055 1.000 42.18345 312 PRO A N 1
ATOM 680 C CA . PRO A 1 86 ? 38.46958 43.93162 18.82803 1.000 43.98134 312 PRO A CA 1
ATOM 681 C C . PRO A 1 86 ? 39.94376 43.73560 18.51555 1.000 45.63960 312 PRO A C 1
ATOM 682 O O . PRO A 1 86 ? 40.80061 43.73838 19.40399 1.000 47.39256 312 PRO A O 1
ATOM 686 N N . THR A 1 87 ? 40.23451 43.55848 17.22876 1.000 48.62398 313 THR A N 1
ATOM 687 C CA . THR A 1 87 ? 41.58310 43.30700 16.74527 1.000 47.97012 313 THR A CA 1
ATOM 688 C C . THR A 1 87 ? 41.99135 44.44805 15.83135 1.000 51.20118 313 THR A C 1
ATOM 689 O O . THR A 1 87 ? 41.13893 45.11479 15.23802 1.000 50.36626 313 THR A O 1
ATOM 693 N N . SER A 1 88 ? 43.30178 44.67478 15.73960 1.000 51.45428 314 SER A N 1
ATOM 694 C CA . SER A 1 88 ? 43.88356 45.56267 14.74355 1.000 54.89634 314 SER A CA 1
ATOM 695 C C . SER A 1 88 ? 45.15106 44.91893 14.20589 1.000 52.88755 314 SER A C 1
ATOM 696 O O . SER A 1 88 ? 45.80300 44.13484 14.89997 1.000 55.63932 314 SER A O 1
ATOM 699 N N . SER A 1 89 ? 45.49570 45.25458 12.96582 1.000 58.59226 315 SER A N 1
ATOM 700 C CA . SER A 1 89 ? 46.63651 44.63941 12.30219 1.000 57.13750 315 SER A CA 1
ATOM 701 C C . SER A 1 89 ? 47.93980 45.23997 12.81942 1.000 60.33707 315 SER A C 1
ATOM 702 O O . SER A 1 89 ? 48.10490 46.46553 12.84642 1.000 64.55348 315 SER A O 1
ATOM 705 N N . THR A 1 90 ? 48.86120 44.36679 13.23787 1.000 58.93833 316 THR A N 1
ATOM 706 C CA . THR A 1 90 ? 50.17693 44.80886 13.70151 1.000 65.38577 316 THR A CA 1
ATOM 707 C C . THR A 1 90 ? 50.97139 45.50031 12.59566 1.000 71.32405 316 THR A C 1
ATOM 708 O O . THR A 1 90 ? 51.70014 46.46590 12.85640 1.000 73.74481 316 THR A O 1
ATOM 712 N N . SER A 1 91 ? 50.87689 45.00120 11.36649 1.000 68.57506 317 SER A N 1
ATOM 713 C CA . SER A 1 91 ? 51.64805 45.53558 10.25428 1.000 68.10889 317 SER A CA 1
ATOM 714 C C . SER A 1 91 ? 50.92079 46.64283 9.52020 1.000 70.88477 317 SER A C 1
ATOM 715 O O . SER A 1 91 ? 51.41821 47.11709 8.49078 1.000 71.18883 317 SER A O 1
ATOM 718 N N . ASP A 1 92 ? 49.75383 47.04253 10.00891 1.000 73.00572 318 ASP A N 1
ATOM 719 C CA . ASP A 1 92 ? 49.00712 48.13960 9.41255 1.000 72.91000 318 ASP A CA 1
ATOM 720 C C . ASP A 1 92 ? 49.83039 49.42331 9.53519 1.000 77.32623 318 ASP A C 1
ATOM 721 O O . ASP A 1 92 ? 50.21499 49.80003 10.66134 1.000 71.52750 318 ASP A O 1
ATOM 726 N N . PRO A 1 93 ? 50.17050 50.08635 8.41199 1.000 76.16887 319 PRO A N 1
ATOM 727 C CA . PRO A 1 93 ? 50.94374 51.34093 8.48448 1.000 74.95857 319 PRO A CA 1
ATOM 728 C C . PRO A 1 93 ? 50.39739 52.35171 9.48146 1.000 72.09915 319 PRO A C 1
ATOM 729 O O . PRO A 1 93 ? 51.17582 53.06482 10.12929 1.000 69.92321 319 PRO A O 1
ATOM 733 N N . HIS A 1 94 ? 49.07964 52.43983 9.61504 1.000 71.26298 320 HIS A N 1
ATOM 734 C CA . HIS A 1 94 ? 48.47766 53.33726 10.57935 1.000 68.26021 320 HIS A CA 1
ATOM 735 C C . HIS A 1 94 ? 48.33028 52.63486 11.92370 1.000 69.76747 320 HIS A C 1
ATOM 736 O O . HIS A 1 94 ? 48.21695 51.40620 12.00862 1.000 70.63876 320 HIS A O 1
ATOM 743 N N . ARG A 1 95 ? 48.33843 53.43219 12.98322 1.000 70.97399 321 ARG A N 1
ATOM 744 C CA . ARG A 1 95 ? 48.28098 52.87860 14.32165 1.000 72.35375 321 ARG A CA 1
ATOM 745 C C . ARG A 1 95 ? 46.83136 52.58049 14.69679 1.000 72.10875 321 ARG A C 1
ATOM 746 O O . ARG A 1 95 ? 45.95125 53.44456 14.57073 1.000 65.18034 321 ARG A O 1
ATOM 754 N N . GLY A 1 96 ? 46.58455 51.32925 15.09113 1.000 74.07115 322 GLY A N 1
ATOM 755 C CA . GLY A 1 96 ? 45.37842 50.94916 15.80998 1.000 72.58134 322 GLY A CA 1
ATOM 756 C C . GLY A 1 96 ? 44.07234 50.99514 15.04168 1.000 68.72404 322 GLY A C 1
ATOM 757 O O . GLY A 1 96 ? 43.02118 51.21960 15.65357 1.000 67.14280 322 GLY A O 1
ATOM 758 N N . ARG A 1 97 ? 44.09813 50.77039 13.72500 1.000 65.21605 323 ARG A N 1
ATOM 759 C CA . ARG A 1 97 ? 42.86796 50.75453 12.93625 1.000 62.42631 323 ARG A CA 1
ATOM 760 C C . ARG A 1 97 ? 42.21246 49.38185 13.06210 1.000 58.97916 323 ARG A C 1
ATOM 761 O O . ARG A 1 97 ? 42.80113 48.36516 12.68052 1.000 60.01034 323 ARG A O 1
ATOM 769 N N . SER A 1 98 ? 41.00650 49.34974 13.61624 1.000 53.44050 324 SER A N 1
ATOM 770 C CA . SER A 1 98 ? 40.38901 48.08454 13.96931 1.000 54.28395 324 SER A CA 1
ATOM 771 C C . SER A 1 98 ? 40.03058 47.30674 12.70875 1.000 51.80449 324 SER A C 1
ATOM 772 O O . SER A 1 98 ? 39.57448 47.88355 11.72049 1.000 50.78337 324 SER A O 1
ATOM 775 N N . ASP A 1 99 ? 40.26148 45.98732 12.73558 1.000 47.55818 325 ASP A N 1
ATOM 776 C CA . ASP A 1 99 ? 40.03060 45.15591 11.56062 1.000 48.68870 325 ASP A CA 1
ATOM 777 C C . ASP A 1 99 ? 39.08879 44.00118 11.85500 1.000 48.58730 325 ASP A C 1
ATOM 778 O O . ASP A 1 99 ? 39.04708 43.02998 11.08723 1.000 49.16735 325 ASP A O 1
ATOM 783 N N . GLY A 1 100 ? 38.30451 44.10158 12.93419 1.000 44.60409 326 GLY A N 1
ATOM 784 C CA . GLY A 1 100 ? 37.33570 43.08636 13.27090 1.000 44.25997 326 GLY A CA 1
ATOM 785 C C . GLY A 1 100 ? 37.51097 42.66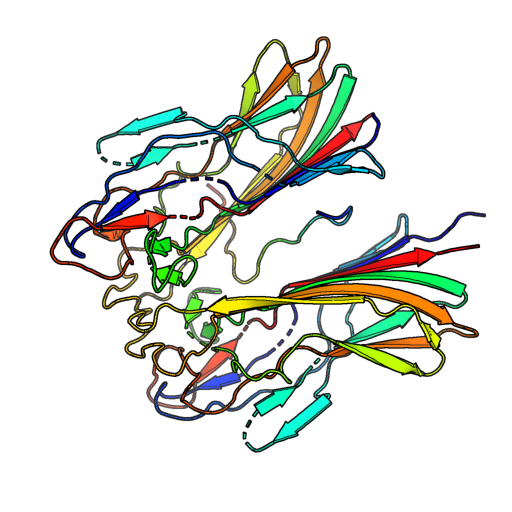388 14.71274 1.000 49.76972 326 GLY A C 1
ATOM 786 O O . GLY A 1 100 ? 38.14696 43.36047 15.51243 1.000 44.23797 326 GLY A O 1
ATOM 795 N N . ILE A 1 102 ? 37.29662 38.95705 17.67041 1.000 44.66101 328 ILE A N 1
ATOM 796 C CA . ILE A 1 102 ? 37.04400 37.55680 17.99944 1.000 42.21789 328 ILE A CA 1
ATOM 797 C C . ILE A 1 102 ? 35.81926 37.48944 18.90456 1.000 45.80429 328 ILE A C 1
ATOM 798 O O . ILE A 1 102 ? 35.74828 38.19958 19.91796 1.000 45.78746 328 ILE A O 1
ATOM 803 N N . ALA A 1 103 ? 34.86556 36.62789 18.55925 1.000 40.43680 329 ALA A N 1
ATOM 804 C CA . ALA A 1 103 ? 33.63393 36.51621 19.31738 1.000 40.13262 329 ALA A CA 1
ATOM 805 C C . ALA A 1 103 ? 33.77707 35.46845 20.42128 1.000 44.15670 329 ALA A C 1
ATOM 806 O O . ALA A 1 103 ? 34.78169 34.76233 20.51490 1.000 41.71253 329 ALA A O 1
ATOM 808 N N . TYR A 1 104 ? 32.74192 35.37175 21.25859 1.000 45.14328 330 TYR A N 1
ATOM 809 C CA . TYR A 1 104 ? 32.69690 34.49051 22.41807 1.000 44.71802 330 TYR A CA 1
ATOM 810 C C . TYR A 1 104 ? 31.72027 33.34175 22.19601 1.000 48.84309 330 TYR A C 1
ATOM 811 O O . TYR A 1 104 ? 30.74180 33.46376 21.45073 1.000 47.24933 330 TYR A O 1
ATOM 820 N N . SER A 1 105 ? 31.97383 32.23092 22.87937 1.000 51.05653 331 SER A N 1
ATOM 821 C CA . SER A 1 105 ? 30.97078 31.18104 22.94790 1.000 53.29589 331 SER A CA 1
ATOM 822 C C . SER A 1 105 ? 29.79140 31.63090 23.80800 1.000 53.92872 331 SER A C 1
ATOM 823 O O . SER A 1 105 ? 29.93980 32.40241 24.75836 1.000 54.41658 331 SER A O 1
ATOM 826 N N . ASN A 1 106 ? 28.60798 31.13128 23.47028 1.000 58.18310 332 ASN A N 1
ATOM 827 C CA . ASN A 1 106 ? 27.40605 31.37366 24.25342 1.000 55.23121 332 ASN A CA 1
ATOM 828 C C . ASN A 1 106 ? 27.18689 30.31077 25.32423 1.000 60.27314 332 ASN A C 1
ATOM 829 O O . ASN A 1 106 ? 26.08141 30.21341 25.85913 1.000 64.19945 332 ASN A O 1
ATOM 834 N N . ALA A 1 107 ? 28.19602 29.49113 25.61317 1.000 60.79504 333 ALA A N 1
ATOM 835 C CA . ALA A 1 107 ? 28.05008 28.40686 26.57553 1.000 63.45198 333 ALA A CA 1
ATOM 836 C C . ALA A 1 107 ? 27.89207 28.94046 27.99991 1.000 69.22555 333 ALA A C 1
ATOM 837 O O . ALA A 1 107 ? 28.44306 29.98525 28.36410 1.000 69.26158 333 ALA A O 1
ATOM 839 N N . ASP A 1 108 ? 27.13663 28.19600 28.81858 1.000 70.29783 334 ASP A N 1
ATOM 840 C CA . ASP A 1 108 ? 26.87604 28.61265 30.19612 1.000 69.85700 334 ASP A CA 1
ATOM 841 C C . ASP A 1 108 ? 28.10985 28.54403 31.08257 1.000 68.46995 334 ASP A C 1
ATOM 842 O O . ASP A 1 108 ? 28.14191 29.19325 32.13056 1.000 68.97320 334 ASP A O 1
ATOM 847 N N . SER A 1 109 ? 29.11528 27.76893 30.70560 1.000 68.19052 335 SER A N 1
ATOM 848 C CA . SER A 1 109 ? 30.33724 27.73082 31.49058 1.000 69.34974 335 SER A CA 1
ATOM 849 C C . SER A 1 109 ? 31.30290 28.86247 31.14649 1.000 68.00454 335 SER A C 1
ATOM 850 O O . SER A 1 109 ? 32.39169 28.92614 31.72951 1.000 74.18804 335 SER A O 1
ATOM 853 N N . ASP A 1 110 ? 30.94132 29.75547 30.23202 1.000 64.99983 336 ASP A N 1
ATOM 854 C CA . ASP A 1 110 ? 31.81449 30.85301 29.81751 1.000 65.50906 336 ASP A CA 1
ATOM 855 C C . ASP A 1 110 ? 31.45275 32.12978 30.56444 1.000 61.29108 336 ASP A C 1
ATOM 856 O O . ASP A 1 110 ? 30.44783 32.77785 30.24767 1.000 61.66216 336 ASP A O 1
ATOM 861 N N . TYR A 1 111 ? 32.29763 32.52436 31.50983 1.000 54.46784 337 TYR A N 1
ATOM 862 C CA . TYR A 1 111 ? 32.02923 33.75880 32.23409 1.000 58.29147 337 TYR A CA 1
ATOM 863 C C . TYR A 1 111 ? 33.28433 34.18935 32.98625 1.000 51.83317 337 TYR A C 1
ATOM 864 O O . TYR A 1 111 ? 34.20685 33.40000 33.19686 1.000 50.36366 337 TYR A O 1
ATOM 873 N N . TRP A 1 112 ? 33.30991 35.46385 33.36271 1.000 52.09628 338 TRP A N 1
ATOM 874 C CA . TRP A 1 112 ? 34.31109 35.95727 34.29382 1.000 50.36405 338 TRP A CA 1
ATOM 875 C C . TRP A 1 112 ? 34.09034 35.36110 35.68390 1.000 54.47812 338 TRP A C 1
ATOM 876 O O . TRP A 1 112 ? 32.95723 35.26902 36.16861 1.000 52.08290 338 TRP A O 1
ATOM 887 N N . ASN A 1 113 ? 35.18836 35.00940 36.34960 1.000 51.84460 339 ASN A N 1
ATOM 888 C CA . ASN A 1 113 ? 35.13546 34.40281 37.67199 1.000 52.93749 339 ASN A CA 1
ATOM 889 C C . ASN A 1 113 ? 36.41096 34.79052 38.41695 1.000 52.85456 339 ASN A C 1
ATOM 890 O O . ASN A 1 113 ? 37.37447 35.28544 37.81341 1.000 48.30020 339 ASN A O 1
ATOM 895 N N . VAL A 1 114 ? 36.41980 34.56223 39.73694 1.000 50.07122 340 VAL A N 1
ATOM 896 C CA . VAL A 1 114 ? 37.61992 34.74286 40.54927 1.000 48.74446 340 VAL A CA 1
ATOM 897 C C . VAL A 1 114 ? 37.95241 33.43651 41.26452 1.000 51.94041 340 VAL A C 1
ATOM 898 O O . VAL A 1 114 ? 37.15657 32.49967 41.30314 1.000 55.52467 340 VAL A O 1
ATOM 902 N N . GLY A 1 115 ? 39.15015 33.40567 41.85397 1.000 50.29507 341 GLY A N 1
ATOM 903 C CA . GLY A 1 115 ? 39.59753 32.28223 42.65666 1.000 51.81418 341 GLY A CA 1
ATOM 904 C C . GLY A 1 115 ? 40.79622 32.63406 43.51229 1.000 54.38434 341 GLY A C 1
ATOM 905 O O . GLY A 1 115 ? 41.48152 33.64005 43.28754 1.000 55.77420 341 GLY A O 1
ATOM 906 N N . GLU A 1 116 ? 41.05671 31.77326 44.49438 1.000 53.09536 342 GLU A N 1
ATOM 907 C CA . GLU A 1 116 ? 42.11305 32.01371 45.46489 1.000 53.74555 342 GLU A CA 1
ATOM 908 C C . GLU A 1 116 ? 43.45864 31.57165 44.90907 1.000 56.25207 342 GLU A C 1
ATOM 909 O O . GLU A 1 116 ? 43.56751 30.50919 44.29529 1.000 59.80034 342 GLU A O 1
ATOM 915 N N . ALA A 1 117 ? 44.48531 32.39899 45.11325 1.000 54.67498 343 ALA A N 1
ATOM 916 C CA . ALA A 1 117 ? 45.87025 31.98253 44.95208 1.000 56.92364 343 ALA A CA 1
ATOM 917 C C . ALA A 1 117 ? 46.53805 31.97047 46.33700 1.000 60.10147 343 ALA A C 1
ATOM 918 O O . ALA A 1 117 ? 45.84852 31.95536 47.36842 1.000 63.07489 343 ALA A O 1
ATOM 920 N N . ASP A 1 118 ? 47.87118 31.97882 46.36047 1.000 57.30860 344 ASP A N 1
ATOM 921 C CA . ASP A 1 118 ? 48.61545 31.82154 47.60720 1.000 59.25532 344 ASP A CA 1
ATOM 922 C C . ASP A 1 118 ? 48.17666 32.81678 48.67411 1.000 63.04889 344 ASP A C 1
ATOM 923 O O . ASP A 1 118 ? 48.20051 34.03290 48.45854 1.000 63.45742 344 ASP A O 1
ATOM 928 N N . GLY A 1 119 ? 47.75320 32.28759 49.81932 1.000 65.17197 345 GLY A N 1
ATOM 929 C CA . GLY A 1 119 ? 47.61491 33.08589 51.01656 1.000 63.08709 345 GLY A CA 1
ATOM 930 C C . GLY A 1 119 ? 46.34786 33.89411 51.17633 1.000 67.77265 345 GLY A C 1
ATOM 931 O O . GLY A 1 119 ? 46.36402 34.87089 51.93718 1.000 70.38719 345 GLY A O 1
ATOM 932 N N . VAL A 1 120 ? 45.24267 33.53340 50.51360 1.000 61.08819 346 VAL A N 1
ATOM 933 C CA . VAL A 1 120 ? 44.03573 34.36081 50.57391 1.000 63.58078 346 VAL A CA 1
ATOM 934 C C . VAL A 1 120 ? 42.79587 33.48760 50.71612 1.000 64.46763 346 VAL A C 1
ATOM 935 O O . VAL A 1 120 ? 42.70789 32.40586 50.12627 1.000 66.96436 346 VAL A O 1
ATOM 939 N N . LYS A 1 121 ? 41.82795 33.98178 51.49445 1.000 65.16370 347 LYS A N 1
ATOM 940 C CA . LYS A 1 121 ? 40.53322 33.34321 51.72104 1.000 62.97257 347 LYS A CA 1
ATOM 941 C C . LYS A 1 121 ? 39.48869 34.23880 51.07291 1.000 61.94039 347 LYS A C 1
ATOM 942 O O . LYS A 1 121 ? 39.30678 35.38381 51.49735 1.000 63.15166 347 LYS A O 1
ATOM 948 N N . ILE A 1 122 ? 38.81332 33.73305 50.04818 1.000 62.45787 348 ILE A N 1
ATOM 949 C CA . ILE A 1 122 ? 37.72595 34.46219 49.40496 1.000 60.13881 348 ILE A CA 1
ATOM 950 C C . ILE A 1 122 ? 36.41114 34.00523 50.01869 1.000 61.50277 348 ILE A C 1
ATOM 951 O O . ILE A 1 122 ? 36.13955 32.79861 50.09412 1.000 61.09044 348 ILE A O 1
ATOM 956 N N . SER A 1 123 ? 35.58834 34.96512 50.44393 1.000 60.72673 349 SER A N 1
ATOM 957 C CA . SER A 1 123 ? 34.21437 34.69213 50.85614 1.000 63.10549 349 SER A CA 1
ATOM 958 C C . SER A 1 123 ? 33.28047 35.74745 50.26829 1.000 58.80520 349 SER A C 1
ATOM 959 O O . SER A 1 123 ? 33.71586 36.79256 49.77398 1.000 61.99022 349 SER A O 1
ATOM 962 N N . LYS A 1 124 ? 31.97563 35.44988 50.32346 1.000 61.07309 350 LYS A N 1
ATOM 963 C CA . LYS A 1 124 ? 30.90132 36.33654 49.85532 1.000 62.22141 350 LYS A CA 1
ATOM 964 C C . LYS A 1 124 ? 30.90639 36.55515 48.35135 1.000 63.18192 350 LYS A C 1
ATOM 965 O O . LYS A 1 124 ? 30.58891 37.66313 47.89406 1.000 62.60534 350 LYS A O 1
ATOM 971 N N . LEU A 1 125 ? 31.25486 35.55286 47.55728 1.000 63.88230 351 LEU A N 1
ATOM 972 C CA . LEU A 1 125 ? 31.34509 35.79296 46.12036 1.000 61.45995 351 LEU A CA 1
ATOM 973 C C . LEU A 1 125 ? 29.96466 36.13524 45.55815 1.000 60.53894 351 LEU A C 1
ATOM 974 O O . LEU A 1 125 ? 28.99702 35.39260 45.75945 1.000 57.39809 351 LEU A O 1
ATOM 979 N N . ARG A 1 126 ? 29.86616 37.30022 44.92033 1.000 57.16804 352 ARG A N 1
ATOM 980 C CA . ARG A 1 126 ? 28.69170 37.70564 44.16808 1.000 56.84833 352 ARG A CA 1
ATOM 981 C C . ARG A 1 126 ? 29.16670 37.99764 42.75441 1.000 56.48035 352 ARG A C 1
ATOM 982 O O . ARG A 1 126 ? 30.12098 38.75339 42.56946 1.000 62.99735 352 ARG A O 1
ATOM 990 N N . ASN A 1 127 ? 28.52349 37.38826 41.76449 1.000 57.16566 353 ASN A N 1
ATOM 991 C CA . ASN A 1 127 ? 29.05591 37.31031 40.40280 1.000 53.47409 353 ASN A CA 1
ATOM 992 C C . ASN A 1 127 ? 27.89492 37.44309 39.41896 1.000 57.11449 353 ASN A C 1
ATOM 993 O O . ASN A 1 127 ? 27.14761 36.48070 39.22355 1.000 52.62014 353 ASN A O 1
ATOM 998 N N . ASP A 1 128 ? 27.75659 38.62248 38.78753 1.000 56.59112 354 ASP A N 1
ATOM 999 C CA . ASP A 1 128 ? 26.71303 38.88190 37.79052 1.000 55.47998 354 ASP A CA 1
ATOM 1000 C C . ASP A 1 128 ? 27.37424 39.01197 36.42422 1.000 58.18354 354 ASP A C 1
ATOM 1001 O O . ASP A 1 128 ? 28.08123 39.99177 36.16658 1.000 59.64706 354 ASP A O 1
ATOM 1006 N N . ASN A 1 129 ? 27.13186 38.03784 35.54546 1.000 58.06785 355 ASN A N 1
ATOM 1007 C CA . ASN A 1 129 ? 27.65975 38.03902 34.18546 1.000 56.38275 355 ASN A CA 1
ATOM 1008 C C . ASN A 1 129 ? 26.53953 38.35530 33.19850 1.000 57.08849 355 ASN A C 1
ATOM 1009 O O . ASN A 1 129 ? 25.44406 37.78425 33.29575 1.000 55.22668 355 ASN A O 1
ATOM 1014 N N . THR A 1 130 ? 26.82135 39.26581 32.25747 1.000 49.89417 356 THR A N 1
ATOM 1015 C CA . THR A 1 130 ? 25.93132 39.64303 31.16566 1.000 50.19835 356 THR A CA 1
ATOM 1016 C C . THR A 1 130 ? 26.68885 39.57966 29.83835 1.000 51.21352 356 THR A C 1
ATOM 1017 O O . THR A 1 130 ? 27.91526 39.45009 29.80610 1.000 49.00825 356 THR A O 1
ATOM 1021 N N . TYR A 1 131 ? 25.95649 39.69230 28.72873 1.000 49.15630 357 TYR A N 1
ATOM 1022 C CA . TYR A 1 131 ? 26.56693 39.58712 27.40647 1.000 47.56134 357 TYR A CA 1
ATOM 1023 C C . TYR A 1 131 ? 25.76140 40.38996 26.38803 1.000 48.83087 357 TYR A C 1
ATOM 1024 O O . TYR A 1 131 ? 24.61055 40.75691 26.62243 1.000 49.02912 357 TYR A O 1
ATOM 1033 N N . ARG A 1 132 ? 26.37687 40.63581 25.23747 1.000 47.58018 358 ARG A N 1
ATOM 1034 C CA . ARG A 1 132 ? 25.71814 41.24891 24.09695 1.000 49.35955 358 ARG A CA 1
ATOM 1035 C C . ARG A 1 132 ? 25.70719 40.23465 22.96744 1.000 50.37427 358 ARG A C 1
ATOM 1036 O O . ARG A 1 132 ? 26.74511 39.64482 22.65691 1.000 49.54791 358 ARG A O 1
ATOM 1044 N N . GLN A 1 133 ? 24.55070 40.03260 22.34807 1.000 51.16569 359 GLN A N 1
ATOM 1045 C CA . GLN A 1 133 ? 24.45718 39.08940 21.24272 1.000 52.66912 359 GLN A CA 1
ATOM 1046 C C . GLN A 1 133 ? 24.41384 39.80802 19.89891 1.000 51.27306 359 GLN A C 1
ATOM 1047 O O . GLN A 1 133 ? 23.86062 40.90434 19.76744 1.000 48.37824 359 GLN A O 1
ATOM 1053 N N . GLY A 1 134 ? 24.99189 39.16658 18.89027 1.000 51.88983 360 GLY A N 1
ATOM 1054 C CA . GLY A 1 134 ? 24.77893 39.62253 17.52922 1.000 50.82785 360 GLY A CA 1
ATOM 1055 C C . GLY A 1 134 ? 23.38173 39.26598 17.03419 1.000 52.31964 360 GLY A C 1
ATOM 1056 O O . GLY A 1 134 ? 22.81949 38.21855 17.36829 1.000 50.19347 360 GLY A O 1
ATOM 1057 N N . HIS A 1 135 ? 22.80910 40.17357 16.25902 1.000 50.12417 361 HIS A N 1
ATOM 1058 C CA . HIS A 1 135 ? 21.69185 39.82463 15.40199 1.000 48.95114 361 HIS A CA 1
ATOM 1059 C C . HIS A 1 135 ? 22.13912 38.69945 14.46497 1.000 50.48534 361 HIS A C 1
ATOM 1060 O O . HIS A 1 135 ? 23.23344 38.78890 13.88518 1.000 48.57124 361 HIS A O 1
ATOM 1067 N N . PRO A 1 136 ? 21.34676 37.61827 14.31136 1.000 49.90669 362 PRO A N 1
ATOM 1068 C CA . PRO A 1 136 ? 21.74658 36.51693 13.40477 1.000 49.75425 362 PRO A CA 1
ATOM 1069 C C . PRO A 1 136 ? 22.22058 36.96474 12.03407 1.000 51.42764 362 PRO A C 1
ATOM 1070 O O . PRO A 1 136 ? 23.19943 36.41455 11.50692 1.000 50.77788 362 PRO A O 1
ATOM 1074 N N . GLU A 1 137 ? 21.54917 37.93831 11.43036 1.000 51.32915 363 GLU A N 1
ATOM 1075 C CA . GLU A 1 137 ? 21.92595 38.40097 10.10428 1.000 49.81363 363 GLU A CA 1
ATOM 1076 C C . GLU A 1 137 ? 22.97206 39.50556 10.13678 1.000 49.19322 363 GLU A C 1
ATOM 1077 O O . GLU A 1 137 ? 23.29980 40.06265 9.07957 1.000 50.37998 363 GLU A O 1
ATOM 1083 N N . LEU A 1 138 ? 23.50118 39.84146 11.31502 1.000 47.65091 364 LEU A N 1
ATOM 1084 C CA . LEU A 1 138 ? 24.65112 40.73387 11.35932 1.000 46.32763 364 LEU A CA 1
ATOM 1085 C C . LEU A 1 138 ? 25.80096 40.06674 10.63301 1.000 42.78960 364 LEU A C 1
ATOM 1086 O O . LEU A 1 138 ? 26.01638 38.86888 10.78431 1.000 45.78949 364 LEU A O 1
ATOM 1091 N N . GLU A 1 139 ? 26.53778 40.84321 9.83990 1.000 45.57853 365 GLU A N 1
ATOM 1092 C CA . GLU A 1 139 ? 27.64750 40.33386 9.04362 1.000 43.25692 365 GLU A CA 1
ATOM 1093 C C . GLU A 1 139 ? 28.85645 41.24471 9.23117 1.000 45.70105 365 GLU A C 1
ATOM 1094 O O . GLU A 1 139 ? 28.76032 42.45327 8.99274 1.000 47.52515 365 GLU A O 1
ATOM 1100 N N . ILE A 1 140 ? 29.97870 40.67960 9.68653 1.000 42.87588 366 ILE A N 1
ATOM 1101 C CA . ILE A 1 140 ? 31.24042 41.40264 9.85937 1.000 44.60239 366 ILE A CA 1
ATOM 1102 C C . ILE A 1 140 ? 32.30751 40.69440 9.03693 1.000 45.27229 366 ILE A C 1
ATOM 1103 O O . ILE A 1 140 ? 32.62369 39.53216 9.30500 1.000 45.44383 366 ILE A O 1
ATOM 1108 N N . ASN A 1 141 ? 32.88945 41.39946 8.06846 1.000 49.35818 367 ASN A N 1
ATOM 1109 C CA . ASN A 1 141 ? 33.86263 40.81222 7.14045 1.000 48.72022 367 ASN A CA 1
ATOM 1110 C C . ASN A 1 141 ? 33.35193 39.49204 6.55334 1.000 51.28741 367 ASN A C 1
ATOM 1111 O O . ASN A 1 141 ? 34.06496 38.49021 6.49952 1.000 57.34048 367 ASN A O 1
ATOM 1116 N N . SER A 1 142 ? 32.09027 39.50094 6.11935 1.000 48.47891 368 SER A N 1
ATOM 1117 C CA . SER A 1 142 ? 31.45225 38.43217 5.34890 1.000 51.73008 368 SER A CA 1
ATOM 1118 C C . SER A 1 142 ? 31.09895 37.20147 6.17554 1.000 57.76976 368 SER A C 1
ATOM 1119 O O . SER A 1 142 ? 30.81572 36.14022 5.60449 1.000 61.16045 368 SER A O 1
ATOM 1122 N N . CYS A 1 143 ? 31.10111 37.28916 7.50313 1.000 52.97128 369 CYS A N 1
ATOM 1123 C CA . CYS A 1 143 ? 30.62085 36.19901 8.33717 1.000 46.52627 369 CYS A CA 1
ATOM 1124 C C . CYS A 1 143 ? 29.42558 36.67766 9.14217 1.000 50.33512 369 CYS A C 1
ATOM 1125 O O . CYS A 1 143 ? 29.38691 37.83101 9.56649 1.000 48.90253 369 CYS A O 1
ATOM 1128 N N . HIS A 1 144 ? 28.45955 35.78945 9.36269 1.000 51.33236 370 HIS A N 1
ATOM 1129 C CA . HIS A 1 144 ? 27.22823 36.12798 10.05114 1.000 47.86083 370 HIS A CA 1
ATOM 1130 C C . HIS A 1 144 ? 27.28860 35.61665 11.48975 1.000 47.17551 370 HIS A C 1
ATOM 1131 O O . HIS A 1 144 ? 28.32968 35.13616 11.95906 1.000 49.89828 370 HIS A O 1
ATOM 1138 N N . PHE A 1 145 ? 26.16993 35.74619 12.21169 1.000 48.69096 371 PHE A N 1
ATOM 1139 C CA . PHE A 1 145 ? 26.06203 35.42922 13.63778 1.000 46.89310 371 PHE A CA 1
ATOM 1140 C C . PHE A 1 145 ? 24.92827 34.44714 13.88402 1.000 51.21390 371 PHE A C 1
ATOM 1141 O O . PHE A 1 145 ? 24.20317 34.54422 14.88067 1.000 51.49724 371 PHE A O 1
ATOM 1149 N N . ARG A 1 146 ? 24.75922 33.47723 12.97886 1.000 51.84018 372 ARG A N 1
ATOM 1150 C CA . ARG A 1 146 ? 23.62390 32.57173 13.07985 1.000 51.47451 372 ARG A CA 1
ATOM 1151 C C . ARG A 1 146 ? 23.82502 31.49816 14.13355 1.000 54.20005 372 ARG A C 1
ATOM 1152 O O . ARG A 1 146 ? 22.83558 30.97392 14.65025 1.000 59.05346 372 ARG A O 1
ATOM 1160 N N . GLU A 1 147 ? 25.07451 31.14120 14.45523 1.000 55.86082 373 GLU A N 1
ATOM 1161 C CA . GLU A 1 147 ? 25.35428 30.21311 15.54606 1.000 52.56371 373 GLU A CA 1
ATOM 1162 C C . GLU A 1 147 ? 25.41665 30.91210 16.90187 1.000 57.26449 373 GLU A C 1
ATOM 1163 O O . GLU A 1 147 ? 26.06803 30.39975 17.82920 1.000 59.61482 373 GLU A O 1
ATOM 1169 N N . GLY A 1 148 ? 24.75670 32.06863 17.02932 1.000 52.25227 374 GLY A N 1
ATOM 1170 C CA . GLY A 1 148 ? 24.66922 32.76691 18.29936 1.000 53.31780 374 GLY A CA 1
ATOM 1171 C C . GLY A 1 148 ? 25.99485 33.15753 18.92419 1.000 56.77223 374 GLY A C 1
ATOM 1172 O O . GLY A 1 148 ? 26.09156 33.18854 20.15760 1.000 60.83187 374 GLY A O 1
ATOM 1173 N N . GLN A 1 149 ? 27.02514 33.45383 18.11670 1.000 50.24534 375 GLN A N 1
ATOM 1174 C CA . GLN A 1 149 ? 28.26648 33.98978 18.66738 1.000 47.53571 375 GLN A CA 1
ATOM 1175 C C . GLN A 1 149 ? 27.99790 35.34027 19.33629 1.000 51.28758 375 GLN A C 1
ATOM 1176 O O . GLN A 1 149 ? 27.14807 36.11985 18.88817 1.000 54.18269 375 GLN A O 1
ATOM 1182 N N . LEU A 1 150 ? 28.70950 35.60895 20.42982 1.000 49.72678 376 LEU A N 1
ATOM 1183 C CA . LEU A 1 150 ? 28.47769 36.80207 21.22984 1.000 46.44564 376 LEU A CA 1
ATOM 1184 C C . LEU A 1 150 ? 29.49540 37.87882 20.90277 1.000 44.01071 376 LEU A C 1
ATOM 1185 O O . LEU A 1 150 ? 30.64169 37.59284 20.55182 1.000 47.88679 376 LEU A O 1
ATOM 1190 N N . LEU A 1 151 ? 29.07511 39.12804 21.06486 1.000 42.12347 377 LEU A N 1
ATOM 1191 C CA . LEU A 1 151 ? 29.97191 40.24292 20.84168 1.000 44.00605 377 LEU A CA 1
ATOM 1192 C C . LEU A 1 151 ? 30.69643 40.64858 22.11579 1.000 45.93670 377 LEU A C 1
ATOM 1193 O O . LEU A 1 151 ? 31.90216 40.92099 22.07915 1.000 45.91897 377 LEU A O 1
ATOM 1198 N N . GLU A 1 152 ? 29.98965 40.69086 23.24440 1.000 44.69020 378 GLU A N 1
ATOM 1199 C CA . GLU A 1 152 ? 30.55445 41.15457 24.50441 1.000 45.09672 378 GLU A CA 1
ATOM 1200 C C . GLU A 1 152 ? 30.17389 40.19865 25.62259 1.000 44.81138 378 GLU A C 1
ATOM 1201 O O . GLU A 1 152 ? 29.14554 39.52743 25.56132 1.000 45.37573 378 GLU A O 1
ATOM 1207 N N . ARG A 1 153 ? 31.03086 40.13142 26.63687 1.000 46.00597 379 ARG A N 1
ATOM 1208 C CA . ARG A 1 153 ? 30.75418 39.42217 27.88261 1.000 42.17308 379 ARG A CA 1
ATOM 1209 C C . ARG A 1 153 ? 31.25415 40.30805 29.01645 1.000 46.69122 379 ARG A C 1
ATOM 1210 O O . ARG A 1 153 ? 32.46240 40.54353 29.12343 1.000 42.75099 379 ARG A O 1
ATOM 1218 N N . ASP A 1 154 ? 30.33550 40.80716 29.84265 1.000 46.72978 380 ASP A N 1
ATOM 1219 C CA . ASP A 1 154 ? 30.63903 41.69128 30.95978 1.000 48.64790 380 ASP A CA 1
ATOM 1220 C C . ASP A 1 154 ? 30.34621 41.01281 32.29692 1.000 52.71950 380 ASP A C 1
ATOM 1221 O O . ASP A 1 154 ? 29.60942 40.02356 32.38172 1.000 52.55241 380 ASP A O 1
ATOM 1226 N N . ALA A 1 155 ? 30.92856 41.56764 33.35709 1.000 47.69695 381 ALA A N 1
ATOM 1227 C CA . ALA A 1 155 ? 30.65042 41.05446 34.68722 1.000 48.18934 381 ALA A CA 1
ATOM 1228 C C . ALA A 1 155 ? 30.94866 42.14250 35.70222 1.000 50.36372 381 ALA A C 1
ATOM 1229 O O . ALA A 1 155 ? 31.75498 43.04656 35.45525 1.000 50.89900 381 ALA A O 1
ATOM 1231 N N . THR A 1 156 ? 30.25592 42.05438 36.83210 1.000 51.47459 382 THR A N 1
ATOM 1232 C CA . THR A 1 156 ? 30.53758 42.83966 38.02743 1.000 55.01426 382 THR A CA 1
ATOM 1233 C C . THR A 1 156 ? 30.58507 41.83950 39.16411 1.000 52.26488 382 THR A C 1
ATOM 1234 O O . THR A 1 156 ? 29.63712 41.06699 39.34097 1.000 51.99137 382 THR A O 1
ATOM 1238 N N . ILE A 1 157 ? 31.69494 41.82463 39.89629 1.000 48.78917 383 ILE A N 1
ATOM 1239 C CA . ILE A 1 157 ? 31.97385 40.81249 40.90774 1.000 49.61228 383 ILE A CA 1
ATOM 1240 C C . ILE A 1 157 ? 32.33726 41.53741 42.19326 1.000 53.13625 383 ILE A C 1
ATOM 1241 O O . ILE A 1 157 ? 33.00259 42.58011 42.16097 1.000 55.50915 383 ILE A O 1
ATOM 1246 N N . SER A 1 158 ? 31.88646 41.00233 43.32202 1.000 51.36395 384 SER A N 1
ATOM 1247 C CA . SER A 1 158 ? 32.27320 41.52005 44.62307 1.000 52.33873 384 SER A CA 1
ATOM 1248 C C . SER A 1 158 ? 32.47899 40.34655 45.55733 1.000 52.23872 384 SER A C 1
ATOM 1249 O O . SER A 1 158 ? 31.82403 39.31277 45.43090 1.000 57.51446 384 SER A O 1
ATOM 1252 N N . PHE A 1 159 ? 33.40274 40.51180 46.48758 1.000 54.86769 385 PHE A N 1
ATOM 1253 C CA . PHE A 1 159 ? 33.67557 39.47657 47.47041 1.000 53.10184 385 PHE A CA 1
ATOM 1254 C C . PHE A 1 159 ? 34.50246 40.09668 48.58253 1.000 55.35398 385 PHE A C 1
ATOM 1255 O O . PHE A 1 159 ? 35.03230 41.20714 48.45666 1.000 53.37730 385 PHE A O 1
ATOM 1263 N N . HIS A 1 160 ? 34.59020 39.36272 49.67850 1.000 57.60178 386 HIS A N 1
ATOM 1264 C CA . HIS A 1 160 ? 35.49971 39.66439 50.76124 1.000 55.28908 386 HIS A CA 1
ATOM 1265 C C . HIS A 1 160 ? 36.73527 38.79196 50.61891 1.000 58.41005 386 HIS A C 1
ATOM 1266 O O . HIS A 1 160 ? 36.69047 37.69131 50.06030 1.000 56.84349 386 HIS A O 1
ATOM 1273 N N . VAL A 1 161 ? 37.85324 39.30154 51.10912 1.000 60.39540 387 VAL A N 1
ATOM 1274 C CA . VAL A 1 161 ? 39.09561 38.55573 51.00226 1.000 62.92253 387 VAL A CA 1
ATOM 1275 C C . VAL A 1 161 ? 39.95371 38.85338 52.22651 1.000 61.06683 387 VAL A C 1
ATOM 1276 O O . VAL A 1 161 ? 40.20125 40.01349 52.57814 1.000 60.98920 387 VAL A O 1
ATOM 1280 N N . GLU A 1 162 ? 40.33440 37.79098 52.92550 1.000 63.23892 388 GLU A N 1
ATOM 1281 C CA . GLU A 1 162 ? 41.17644 37.86868 54.10322 1.000 63.87880 388 GLU A CA 1
ATOM 1282 C C . GLU A 1 162 ? 42.56810 37.39497 53.72488 1.000 62.20724 388 GLU A C 1
ATOM 1283 O O . GLU A 1 162 ? 42.72624 36.32084 53.13779 1.000 66.37470 388 GLU A O 1
ATOM 1289 N N . ALA A 1 163 ? 43.57403 38.19865 54.03637 1.000 58.34381 389 ALA A N 1
ATOM 1290 C CA . ALA A 1 163 ? 44.95209 37.86879 53.68692 1.000 61.58695 389 ALA A CA 1
ATOM 1291 C C . ALA A 1 163 ? 45.76322 37.76751 54.96773 1.000 64.43447 389 ALA A C 1
ATOM 1292 O O . ALA A 1 163 ? 46.26475 38.78519 55.47002 1.000 66.63868 389 ALA A O 1
ATOM 1294 N N . PRO A 1 164 ? 45.88515 36.57057 55.55547 1.000 70.28340 390 PRO A N 1
ATOM 1295 C CA . PRO A 1 164 ? 46.77473 36.42212 56.71836 1.000 61.36574 390 PRO A CA 1
ATOM 1296 C C . PRO A 1 164 ? 48.16578 36.95450 56.44374 1.000 61.33061 390 PRO A C 1
ATOM 1297 O O . PRO A 1 164 ? 48.78429 37.57644 57.31382 1.000 66.89520 390 PRO A O 1
ATOM 1301 N N . THR A 1 165 ? 48.67192 36.74191 55.23956 1.000 63.88948 391 THR A N 1
ATOM 1302 C CA . THR A 1 165 ? 49.92312 37.33569 54.79152 1.000 63.89835 391 THR A CA 1
ATOM 1303 C C . THR A 1 165 ? 49.68601 37.99032 53.42631 1.000 67.63590 391 THR A C 1
ATOM 1304 O O . THR A 1 165 ? 48.58101 37.93263 52.87378 1.000 67.13080 391 THR A O 1
ATOM 1308 N N . ASP A 1 166 ? 50.71519 38.65211 52.88778 1.000 64.64903 392 ASP A N 1
ATOM 1309 C CA . ASP A 1 166 ? 50.63138 39.15854 51.52230 1.000 60.20297 392 ASP A CA 1
ATOM 1310 C C . ASP A 1 166 ? 50.30705 38.00635 50.57490 1.000 64.81126 392 ASP A C 1
ATOM 1311 O O . ASP A 1 166 ? 51.01137 36.99220 50.55850 1.000 66.14398 392 ASP A O 1
ATOM 1316 N N . GLY A 1 167 ? 49.23040 38.14945 49.80044 1.000 61.10179 393 GLY A N 1
ATOM 1317 C CA . GLY A 1 167 ? 48.79712 37.07134 48.93693 1.000 57.11950 393 GLY A CA 1
ATOM 1318 C C . GLY A 1 167 ? 48.35783 37.50790 47.55549 1.000 56.83182 393 GLY A C 1
ATOM 1319 O O . GLY A 1 167 ? 48.64955 38.61864 47.11368 1.000 54.20570 393 GLY A O 1
ATOM 1320 N N . ARG A 1 168 ? 47.63268 36.63420 46.87054 1.000 56.04288 394 ARG A N 1
ATOM 1321 C CA . ARG A 1 168 ? 47.24650 36.85913 45.49014 1.000 53.61182 394 ARG A CA 1
ATOM 1322 C C . ARG A 1 168 ? 45.89747 36.20084 45.27992 1.000 50.55319 394 ARG A C 1
ATOM 1323 O O . ARG A 1 168 ? 45.66823 35.10636 45.78700 1.000 55.61325 394 ARG A O 1
ATOM 1331 N N . PHE A 1 169 ? 45.01141 36.86179 44.54708 1.000 48.84362 395 PHE A N 1
ATOM 1332 C CA . PHE A 1 169 ? 43.86974 36.20072 43.93186 1.000 46.77120 395 PHE A CA 1
ATOM 1333 C C . PHE A 1 169 ? 43.99758 36.33837 42.42130 1.000 49.99643 395 PHE A C 1
ATOM 1334 O O . PHE A 1 169 ? 44.82321 37.10496 41.91622 1.000 49.83106 395 PHE A O 1
ATOM 1342 N N . PHE A 1 170 ? 43.20636 35.56234 41.68241 1.000 49.21335 396 PHE A N 1
ATOM 1343 C CA . PHE A 1 170 ? 43.25821 35.63272 40.23238 1.000 44.36278 396 PHE A CA 1
ATOM 1344 C C . PHE A 1 170 ? 41.85857 35.80829 39.68497 1.000 45.13237 396 PHE A C 1
ATOM 1345 O O . PHE A 1 170 ? 40.88958 35.31671 40.26170 1.000 45.53427 396 PHE A O 1
ATOM 1353 N N . LEU A 1 171 ? 41.76681 36.54945 38.58264 1.000 45.43672 397 LEU A N 1
ATOM 1354 C CA . LEU A 1 171 ? 40.52990 36.74848 37.84483 1.000 44.70858 397 LEU A CA 1
ATOM 1355 C C . LEU A 1 171 ? 40.62759 35.96501 36.54443 1.000 45.07822 397 LEU A C 1
ATOM 1356 O O . LEU A 1 171 ? 41.68413 35.94070 35.89942 1.000 45.32873 397 LEU A O 1
ATOM 1361 N N . VAL A 1 172 ? 39.54879 35.27781 36.19020 1.000 45.08906 398 VAL A N 1
ATOM 1362 C CA . VAL A 1 172 ? 39.50608 34.43428 34.99910 1.000 47.20169 398 VAL A CA 1
ATOM 1363 C C . VAL A 1 172 ? 38.62680 35.13136 33.97096 1.000 48.08652 398 VAL A C 1
ATOM 1364 O O . VAL A 1 172 ? 37.50623 35.54981 34.28621 1.000 49.57401 398 VAL A O 1
ATOM 1368 N N . GLY A 1 173 ? 39.13506 35.28587 32.75529 1.000 47.47949 399 GLY A N 1
ATOM 1369 C CA . GLY A 1 173 ? 38.33620 35.87632 31.71277 1.000 44.46364 399 GLY A CA 1
ATOM 1370 C C . GLY A 1 173 ? 37.48809 34.82462 31.03169 1.000 48.20002 399 GLY A C 1
ATOM 1371 O O . GLY A 1 173 ? 37.63537 33.61855 31.27495 1.000 48.60649 399 GLY A O 1
ATOM 1372 N N . PRO A 1 174 ? 36.57449 35.25667 30.17044 1.000 45.07027 400 PRO A N 1
ATOM 1373 C CA . PRO A 1 174 ? 35.88982 34.30787 29.29074 1.000 47.47921 400 PRO A CA 1
ATOM 1374 C C . PRO A 1 174 ? 36.87699 33.70396 28.29659 1.000 51.94207 400 PRO A C 1
ATOM 1375 O O . PRO A 1 174 ? 37.99001 34.20465 28.08823 1.000 47.83235 400 PRO A O 1
ATOM 1379 N N . ALA A 1 175 ? 36.45067 32.61108 27.66308 1.000 51.90202 401 ALA A N 1
ATOM 1380 C CA . ALA A 1 175 ? 37.35007 31.86126 26.79334 1.000 48.05559 401 ALA A CA 1
ATOM 1381 C C . ALA A 1 175 ? 37.67559 32.64963 25.53300 1.000 46.10723 401 ALA A C 1
ATOM 1382 O O . ALA A 1 175 ? 36.81509 33.32492 24.95200 1.000 44.36469 401 ALA A O 1
ATOM 1384 N N . ILE A 1 176 ? 38.93531 32.56682 25.12562 1.000 44.76632 402 ILE A N 1
ATOM 1385 C CA . ILE A 1 176 ? 39.38060 33.05499 23.82538 1.000 46.71476 402 ILE A CA 1
ATOM 1386 C C . ILE A 1 176 ? 39.16891 31.92215 22.82261 1.000 46.08709 402 ILE A C 1
ATOM 1387 O O . ILE A 1 176 ? 39.86738 30.91019 22.87095 1.000 48.02340 402 ILE A O 1
ATOM 1392 N N . GLN A 1 177 ? 38.19543 32.08265 21.92442 1.000 46.47529 403 GLN A N 1
ATOM 1393 C CA . GLN A 1 177 ? 37.82837 31.02425 20.98856 1.000 47.27148 403 GLN A CA 1
ATOM 1394 C C . GLN A 1 177 ? 38.81956 30.95511 19.83494 1.000 45.64359 403 GLN A C 1
ATOM 1395 O O . GLN A 1 177 ? 39.13720 31.97454 19.21515 1.000 44.81506 403 GLN A O 1
ATOM 1401 N N . LYS A 1 178 ? 39.30998 29.75119 19.53883 1.000 47.95295 404 LYS A N 1
ATOM 1402 C CA . LYS A 1 178 ? 40.32571 29.61962 18.50401 1.000 45.80242 404 LYS A CA 1
ATOM 1403 C C . LYS A 1 178 ? 39.76768 29.24075 17.14641 1.000 47.00656 404 LYS A C 1
ATOM 1404 O O . LYS A 1 178 ? 40.44133 29.50515 16.13765 1.000 50.59992 404 LYS A O 1
ATOM 1410 N N . THR A 1 179 ? 38.57496 28.62968 17.09234 1.000 45.78851 405 THR A N 1
ATOM 1411 C CA . THR A 1 179 ? 38.04554 28.10379 15.83623 1.000 48.14776 405 THR A CA 1
ATOM 1412 C C . THR A 1 179 ? 37.42067 29.21266 14.99281 1.000 47.99231 405 THR A C 1
ATOM 1413 O O . THR A 1 179 ? 37.05966 30.28732 15.48250 1.000 48.66196 405 THR A O 1
ATOM 1417 N N . ALA A 1 180 ? 37.27974 28.91393 13.69849 1.000 50.02118 406 ALA A N 1
ATOM 1418 C CA . ALA A 1 180 ? 36.87659 29.89751 12.70145 1.000 48.25456 406 ALA A CA 1
ATOM 1419 C C . ALA A 1 180 ? 35.46741 30.42111 12.91412 1.000 45.76830 406 ALA A C 1
ATOM 1420 O O . ALA A 1 180 ? 35.14016 31.51044 12.42039 1.000 50.33284 406 ALA A O 1
ATOM 1422 N N . LYS A 1 181 ? 34.62843 29.66190 13.61542 1.000 46.79019 407 LYS A N 1
ATOM 1423 C CA . LYS A 1 181 ? 33.26555 30.09279 13.89803 1.000 47.04147 407 LYS A CA 1
ATOM 1424 C C . LYS A 1 181 ? 33.25949 31.48519 14.52938 1.000 46.55370 407 LYS A C 1
ATOM 1425 O O . LYS A 1 181 ? 32.32737 32.26794 14.31460 1.000 46.61066 407 LYS A O 1
ATOM 1431 N N . TYR A 1 182 ? 34.31528 31.82172 15.27759 1.000 47.62897 408 TYR A N 1
ATOM 1432 C CA . TYR A 1 182 ? 34.38408 33.03269 16.08170 1.000 45.04318 408 TYR A CA 1
ATOM 1433 C C . TYR A 1 182 ? 35.41554 34.01808 15.56630 1.000 43.77987 408 TYR A C 1
ATOM 1434 O O . TYR A 1 182 ? 35.72495 34.98413 16.26398 1.000 42.61127 408 TYR A O 1
ATOM 1443 N N . ASN A 1 183 ? 35.97383 33.78563 14.38487 1.000 42.05227 409 ASN A N 1
ATOM 1444 C CA . ASN A 1 183 ? 37.01627 34.63151 13.82900 1.000 43.66855 409 ASN A CA 1
ATOM 1445 C C . ASN A 1 183 ? 36.32911 35.60958 12.89014 1.000 48.18184 409 ASN A C 1
ATOM 1446 O O . ASN A 1 183 ? 35.86241 35.21768 11.81895 1.000 51.01758 409 ASN A O 1
ATOM 1451 N N . TYR A 1 184 ? 36.25254 36.88024 13.29769 1.000 47.16743 410 TYR A N 1
ATOM 1452 C CA . TYR A 1 184 ? 35.65405 37.93283 12.48060 1.000 44.92106 410 TYR A CA 1
ATOM 1453 C C . TYR A 1 184 ? 36.68508 38.97134 12.04623 1.000 45.32587 410 TYR A C 1
ATOM 1454 O O . TYR A 1 184 ? 36.34389 40.13927 11.82861 1.000 45.87908 410 TYR A O 1
ATOM 1463 N N . THR A 1 185 ? 37.94892 38.56156 11.91863 1.000 45.87597 411 THR A N 1
ATOM 1464 C CA . THR A 1 185 ? 39.03383 39.44289 11.50496 1.000 48.32420 411 THR A CA 1
ATOM 1465 C C . THR A 1 185 ? 39.06645 39.56031 9.97761 1.000 49.00969 411 THR A C 1
ATOM 1466 O O . THR A 1 185 ? 38.51119 38.72188 9.26681 1.000 47.17367 411 THR A O 1
ATOM 1470 N N . ILE A 1 186 ? 39.70120 40.62675 9.46677 1.000 48.26195 412 ILE A N 1
ATOM 1471 C CA . ILE A 1 186 ? 39.90588 40.70544 8.02102 1.000 48.92529 412 ILE A CA 1
ATOM 1472 C C . ILE A 1 186 ? 40.76447 39.53342 7.56114 1.000 51.13049 412 ILE A C 1
ATOM 1473 O O . ILE A 1 186 ? 41.75443 39.16350 8.20845 1.000 50.75577 412 ILE A O 1
ATOM 1478 N N . SER A 1 187 ? 40.37180 38.93538 6.43650 1.000 53.93855 413 SER A N 1
ATOM 1479 C CA . SER A 1 187 ? 41.12795 37.83549 5.85173 1.000 57.92333 413 SER A CA 1
ATOM 1480 C C . SER A 1 187 ? 42.39866 38.34237 5.17726 1.000 51.64781 413 SER A C 1
ATOM 1481 O O . SER A 1 187 ? 42.40485 39.39314 4.53176 1.000 53.63847 413 SER A O 1
ATOM 1484 N N . TYR A 1 188 ? 43.48478 37.59619 5.34134 1.000 55.05769 414 TYR A N 1
ATOM 1485 C CA . TYR A 1 188 ? 44.76529 37.94012 4.73635 1.000 60.12491 414 TYR A CA 1
ATOM 1486 C C . TYR A 1 188 ? 45.36728 36.70867 4.06895 1.000 62.64060 414 TYR A C 1
ATOM 1487 O O . TYR A 1 188 ? 45.05028 35.56534 4.41398 1.000 58.18881 414 TYR A O 1
ATOM 1496 N N . GLY A 1 189 ? 46.27039 36.96328 3.12090 1.000 65.80781 415 GLY A N 1
ATOM 1497 C CA . GLY A 1 189 ? 46.92959 35.89970 2.39307 1.000 61.23134 415 GLY A CA 1
ATOM 1498 C C . GLY A 1 189 ? 47.58522 34.86044 3.27879 1.000 66.67965 415 GLY A C 1
ATOM 1499 O O . GLY A 1 189 ? 47.18660 33.69018 3.24640 1.000 68.88983 415 GLY A O 1
ATOM 1500 N N . ASP A 1 190 ? 48.58838 35.26011 4.06372 1.000 62.45885 416 ASP A N 1
ATOM 1501 C CA . ASP A 1 190 ? 49.25839 34.35708 4.98853 1.000 66.11247 416 ASP A CA 1
ATOM 1502 C C . ASP A 1 190 ? 49.05990 34.87538 6.40997 1.000 64.76108 416 ASP A C 1
ATOM 1503 O O . ASP A 1 190 ? 48.47635 35.94311 6.62813 1.000 63.02276 416 ASP A O 1
ATOM 1508 N N . TRP A 1 191 ? 49.52929 34.09069 7.38434 1.000 63.79458 417 TRP A N 1
ATOM 1509 C CA . TRP A 1 191 ? 49.33630 34.42519 8.79032 1.000 57.31595 417 TRP A CA 1
ATOM 1510 C C . TRP A 1 191 ? 49.85168 35.81794 9.10103 1.000 59.22254 417 TRP A C 1
ATOM 1511 O O . TRP A 1 191 ? 50.99764 36.15871 8.78923 1.000 62.91127 417 TRP A O 1
ATOM 1522 N N . THR A 1 192 ? 48.99124 36.62112 9.72155 1.000 54.27658 418 THR A N 1
ATOM 1523 C CA . THR A 1 192 ? 49.28295 38.01815 10.00752 1.000 53.88044 418 THR A CA 1
ATOM 1524 C C . THR A 1 192 ? 49.01661 38.29328 11.48002 1.000 54.37132 418 THR A C 1
ATOM 1525 O O . THR A 1 192 ? 47.96546 37.91587 12.01325 1.000 52.06425 418 THR A O 1
ATOM 1529 N N . ASP A 1 193 ? 49.97991 38.92429 12.13584 1.000 55.41680 419 ASP A N 1
ATOM 1530 C CA . ASP A 1 193 ? 49.82418 39.26361 13.53840 1.000 54.36328 419 ASP A CA 1
ATOM 1531 C C . ASP A 1 193 ? 48.72760 40.30328 13.69678 1.000 54.42648 419 ASP A C 1
ATOM 1532 O O . ASP A 1 193 ? 48.69261 41.29117 12.95380 1.000 52.71788 419 ASP A O 1
ATOM 1537 N N . ARG A 1 194 ? 47.83455 40.09057 14.67229 1.000 51.48437 420 ARG A N 1
ATOM 1538 C CA . ARG A 1 194 ? 46.88754 41.12025 15.08411 1.000 51.40929 420 ARG A CA 1
ATOM 1539 C C . ARG A 1 194 ? 46.97694 41.32278 16.58699 1.000 52.52515 420 ARG A C 1
ATOM 1540 O O . ARG A 1 194 ? 47.15128 40.35856 17.33904 1.000 49.71504 420 ARG A O 1
ATOM 1548 N N . ASP A 1 195 ? 46.85499 42.57914 17.02308 1.000 52.53800 421 ASP A N 1
ATOM 1549 C CA . ASP A 1 195 ? 46.75791 42.87847 18.44738 1.000 47.35752 421 ASP A CA 1
ATOM 1550 C C . ASP A 1 195 ? 45.30931 42.73878 18.87092 1.000 48.06517 421 ASP A C 1
ATOM 1551 O O . ASP A 1 195 ? 44.43982 43.45337 18.35985 1.000 51.97169 421 ASP A O 1
ATOM 1564 N N . GLU A 1 197 ? 42.54181 43.12896 21.89821 1.000 46.90333 423 GLU A N 1
ATOM 1565 C CA . GLU A 1 197 ? 42.16771 43.55721 23.23970 1.000 49.21777 423 GLU A CA 1
ATOM 1566 C C . GLU A 1 197 ? 41.45382 42.42640 23.95723 1.000 47.86124 423 GLU A C 1
ATOM 1567 O O . GLU A 1 197 ? 40.67802 41.68184 23.35189 1.000 48.40647 423 GLU A O 1
ATOM 1573 N N . LEU A 1 198 ? 41.72355 42.28989 25.25629 1.000 48.25756 424 LEU A N 1
ATOM 1574 C CA . LEU A 1 198 ? 41.07181 41.26543 26.05907 1.000 42.05757 424 LEU A CA 1
ATOM 1575 C C . LEU A 1 198 ? 39.95991 41.81322 26.94891 1.000 45.95729 424 LEU A C 1
ATOM 1576 O O . LEU A 1 198 ? 39.26660 41.02284 27.60580 1.000 49.47053 424 LEU A O 1
ATOM 1581 N N . GLY A 1 199 ? 39.76774 43.13255 26.99879 1.000 46.67753 425 GLY A N 1
ATOM 1582 C CA . GLY A 1 199 ? 38.71493 43.68739 27.83323 1.000 42.60757 425 GLY A CA 1
ATOM 1583 C C . GLY A 1 199 ? 39.21478 44.67226 28.86798 1.000 44.48274 425 GLY A C 1
ATOM 1584 O O . GLY A 1 199 ? 40.38258 44.64132 29.26717 1.000 44.98852 425 GLY A O 1
ATOM 1585 N N . LEU A 1 200 ? 38.33945 45.57821 29.28959 1.000 46.92962 426 LEU A N 1
ATOM 1586 C CA . LEU A 1 200 ? 38.66705 46.56507 30.31014 1.000 46.27687 426 LEU A CA 1
ATOM 1587 C C . LEU A 1 200 ? 38.34716 45.97203 31.67797 1.000 45.26545 426 LEU A C 1
ATOM 1588 O O . LEU A 1 200 ? 37.22216 45.51490 31.90830 1.000 45.90218 426 LEU A O 1
ATOM 1593 N N . ILE A 1 201 ? 39.33217 45.95123 32.57270 1.000 43.87598 427 ILE A N 1
ATOM 1594 C CA . ILE A 1 201 ? 39.16321 45.38780 33.90635 1.000 45.06623 427 ILE A CA 1
ATOM 1595 C C . ILE A 1 201 ? 39.42393 46.49397 34.92013 1.000 48.74422 427 ILE A C 1
ATOM 1596 O O . ILE A 1 201 ? 40.41998 47.21990 34.79972 1.000 42.95220 427 ILE A O 1
ATOM 1601 N N . THR A 1 202 ? 38.53029 46.62278 35.90876 1.000 44.50291 428 THR A N 1
ATOM 1602 C CA . THR A 1 202 ? 38.70583 47.52734 37.04633 1.000 46.30655 428 THR A CA 1
ATOM 1603 C C . THR A 1 202 ? 38.60150 46.71762 38.33368 1.000 46.75380 428 THR A C 1
ATOM 1604 O O . THR A 1 202 ? 37.57486 46.07823 38.58218 1.000 47.13237 428 THR A O 1
ATOM 1608 N N . VAL A 1 203 ? 39.66063 46.73596 39.14100 1.000 46.32999 429 VAL A N 1
ATOM 1609 C CA . VAL A 1 203 ? 39.70628 46.03351 40.41967 1.000 44.61955 429 VAL A CA 1
ATOM 1610 C C . VAL A 1 203 ? 39.87850 47.07819 41.50771 1.000 46.70876 429 VAL A C 1
ATOM 1611 O O . VAL A 1 203 ? 40.79539 47.90221 41.42853 1.000 45.70939 429 VAL A O 1
ATOM 1615 N N . VAL A 1 204 ? 39.01075 47.04277 42.51973 1.000 41.46527 430 VAL A N 1
ATOM 1616 C CA . VAL A 1 204 ? 39.08972 47.95383 43.65316 1.000 46.54996 430 VAL A CA 1
ATOM 1617 C C . VAL A 1 204 ? 39.17650 47.14039 44.93846 1.000 44.52728 430 VAL A C 1
ATOM 1618 O O . VAL A 1 204 ? 38.46705 46.14710 45.09791 1.000 49.06378 430 VAL A O 1
ATOM 1622 N N . LEU A 1 205 ? 40.04091 47.55233 45.85575 1.000 48.00876 431 LEU A N 1
ATOM 1623 C CA . LEU A 1 205 ? 40.15668 46.89857 47.16011 1.000 49.97312 431 LEU A CA 1
ATOM 1624 C C . LEU A 1 205 ? 40.06584 47.95360 48.25613 1.000 49.56911 431 LEU A C 1
ATOM 1625 O O . LEU A 1 205 ? 40.94458 48.81565 48.34873 1.000 52.37024 431 LEU A O 1
ATOM 1630 N N . ASP A 1 206 ? 39.00701 47.89734 49.07782 1.000 51.45086 432 ASP A N 1
ATOM 1631 C CA . ASP A 1 206 ? 38.87609 48.73232 50.27817 1.000 54.79169 432 ASP A CA 1
ATOM 1632 C C . ASP A 1 206 ? 39.27141 47.94537 51.51205 1.000 52.46325 432 ASP A C 1
ATOM 1633 O O . ASP A 1 206 ? 38.66337 46.91080 51.80231 1.000 53.14531 432 ASP A O 1
ATOM 1638 N N . GLU A 1 207 ? 40.22156 48.47883 52.27672 1.000 55.30725 433 GLU A N 1
ATOM 1639 C CA . GLU A 1 207 ? 40.59849 47.85796 53.53808 1.000 57.53177 433 GLU A CA 1
ATOM 1640 C C . GLU A 1 207 ? 39.49964 48.01599 54.58957 1.000 63.92961 433 GLU A C 1
ATOM 1641 O O . GLU A 1 207 ? 38.85548 49.06496 54.69174 1.000 65.22571 433 GLU A O 1
ATOM 1647 N N . HIS A 1 208 ? 39.27612 46.94629 55.35645 1.000 64.30606 434 HIS A N 1
ATOM 1648 C CA . HIS A 1 208 ? 38.43707 46.95037 56.54747 1.000 66.62713 434 HIS A CA 1
ATOM 1649 C C . HIS A 1 208 ? 39.32526 46.74863 57.76694 1.000 66.73079 434 HIS A C 1
ATOM 1650 O O . HIS A 1 208 ? 40.24017 45.91997 57.73955 1.000 64.47208 434 HIS A O 1
ATOM 1657 N N . LEU A 1 209 ? 39.06586 47.50048 58.83517 1.000 70.14834 435 LEU A N 1
ATOM 1658 C CA . LEU A 1 209 ? 39.92911 47.42948 60.02470 1.000 71.26270 435 LEU A CA 1
ATOM 1659 C C . LEU A 1 209 ? 39.18392 47.21291 61.35341 1.000 73.37695 435 LEU A C 1
ATOM 1660 O O . LEU A 1 209 ? 37.95495 47.32021 61.43198 1.000 78.27217 435 LEU A O 1
ATOM 1665 N N . GLU B 1 5 ? 26.71771 65.55378 49.96538 1.000 92.63435 231 GLU B N 1
ATOM 1666 C CA . GLU B 1 5 ? 26.99555 66.50255 48.88861 1.000 87.83207 231 GLU B CA 1
ATOM 1667 C C . GLU B 1 5 ? 28.50049 66.77583 48.74475 1.000 86.06248 231 GLU B C 1
ATOM 1668 O O . GLU B 1 5 ? 28.90790 67.92100 48.52652 1.000 87.91198 231 GLU B O 1
ATOM 1674 N N . ARG B 1 6 ? 29.32845 65.73675 48.88181 1.000 85.84108 232 ARG B N 1
ATOM 1675 C CA . ARG B 1 6 ? 30.73787 65.83290 48.51914 1.000 80.05428 232 ARG B CA 1
ATOM 1676 C C . ARG B 1 6 ? 31.06899 65.08576 47.23466 1.000 79.87586 232 ARG B C 1
ATOM 1677 O O . ARG B 1 6 ? 31.97426 65.50676 46.51353 1.000 80.55122 232 ARG B O 1
ATOM 1685 N N . PHE B 1 7 ? 30.34040 64.01068 46.91681 1.000 79.69470 233 PHE B N 1
ATOM 1686 C CA . PHE B 1 7 ? 30.61218 63.16787 45.75089 1.000 81.48717 233 PHE B CA 1
ATOM 1687 C C . PHE B 1 7 ? 29.30942 62.81829 45.03041 1.000 79.41904 233 PHE B C 1
ATOM 1688 O O . PHE B 1 7 ? 28.38424 62.26808 45.63804 1.000 79.71794 233 PHE B O 1
ATOM 1696 N N . ILE B 1 8 ? 29.24943 63.11975 43.73217 1.000 75.90457 234 ILE B N 1
ATOM 1697 C CA . ILE B 1 8 ? 28.06341 62.89661 42.90493 1.000 73.31853 234 ILE B CA 1
ATOM 1698 C C . ILE B 1 8 ? 28.52606 62.34617 41.56179 1.000 67.50699 234 ILE B C 1
ATOM 1699 O O . ILE B 1 8 ? 29.51906 62.82543 41.00003 1.000 64.91713 234 ILE B O 1
ATOM 1704 N N . ALA B 1 9 ? 27.81075 61.34375 41.03704 1.000 64.87178 235 ALA B N 1
ATOM 1705 C CA . ALA B 1 9 ? 28.19132 60.76115 39.75322 1.000 63.32108 235 ALA B CA 1
ATOM 1706 C C . ALA B 1 9 ? 26.97509 60.37442 38.91009 1.000 63.07418 235 ALA B C 1
ATOM 1707 O O . ALA B 1 9 ? 25.92730 59.97164 39.42928 1.000 60.45320 235 ALA B O 1
ATOM 1709 N N . TYR B 1 10 ? 27.13897 60.50695 37.59044 1.000 60.02211 236 TYR B N 1
ATOM 1710 C CA . TYR B 1 10 ? 26.21570 59.98102 36.58945 1.000 60.36855 236 TYR B CA 1
ATOM 1711 C C . TYR B 1 10 ? 26.96829 59.03019 35.67006 1.000 60.55598 236 TYR B C 1
ATOM 1712 O O . TYR B 1 10 ? 28.08949 59.32652 35.23992 1.000 59.78981 236 TYR B O 1
ATOM 1721 N N . VAL B 1 11 ? 26.35480 57.89435 35.35177 1.000 62.15574 237 VAL B N 1
ATOM 1722 C CA . VAL B 1 11 ? 26.95069 56.97926 34.38018 1.000 62.65864 237 VAL B CA 1
ATOM 1723 C C . VAL B 1 11 ? 25.83239 56.28067 33.61885 1.000 60.30948 237 VAL B C 1
ATOM 1724 O O . VAL B 1 11 ? 24.90777 55.72309 34.21846 1.000 61.69079 237 VAL B O 1
ATOM 1728 N N . GLY B 1 12 ? 25.89494 56.34273 32.29558 1.000 54.20644 238 GLY B N 1
ATOM 1729 C CA . GLY B 1 12 ? 24.86615 55.69662 31.51008 1.000 52.68303 238 GLY B CA 1
ATOM 1730 C C . GLY B 1 12 ? 25.11168 55.86473 30.02805 1.000 54.14920 238 GLY B C 1
ATOM 1731 O O . GLY B 1 12 ? 26.05306 56.53787 29.58738 1.000 51.47241 238 GLY B O 1
ATOM 1732 N N . ILE B 1 13 ? 24.24075 55.23030 29.25874 1.000 51.67985 239 ILE B N 1
ATOM 1733 C CA . ILE B 1 13 ? 24.28594 55.27032 27.80750 1.000 52.69748 239 ILE B CA 1
ATOM 1734 C C . ILE B 1 13 ? 22.98439 55.88131 27.31064 1.000 51.54463 239 ILE B C 1
ATOM 1735 O O . ILE B 1 13 ? 21.93403 55.23607 27.33732 1.000 49.50878 239 ILE B O 1
ATOM 1740 N N . PRO B 1 14 ? 23.01087 57.14666 26.88724 1.000 49.23352 240 PRO B N 1
ATOM 1741 C CA . PRO B 1 14 ? 21.82992 57.73670 26.25549 1.000 46.59811 240 PRO B CA 1
ATOM 1742 C C . PRO B 1 14 ? 21.43803 56.96632 25.00918 1.000 49.51313 240 PRO B C 1
ATOM 1743 O O . PRO B 1 14 ? 22.29004 56.49536 24.25003 1.000 50.38859 240 PRO B O 1
ATOM 1755 N N . LEU B 1 16 ? 18.82621 56.76068 21.41725 1.000 52.77148 242 LEU B N 1
ATOM 1756 C CA . LEU B 1 16 ? 18.06449 57.48619 20.41171 1.000 46.53486 242 LEU B CA 1
ATOM 1757 C C . LEU B 1 16 ? 17.46206 56.46528 19.46437 1.000 46.38969 242 LEU B C 1
ATOM 1758 O O . LEU B 1 16 ? 18.15000 55.53343 19.04465 1.000 51.49628 242 LEU B O 1
ATOM 1763 N N . THR B 1 17 ? 16.18728 56.60401 19.14966 1.000 45.60323 243 THR B N 1
ATOM 1764 C CA . THR B 1 17 ? 15.59989 55.73005 18.15468 1.000 46.80981 243 THR B CA 1
ATOM 1765 C C . THR B 1 17 ? 15.81015 56.34254 16.78042 1.000 46.46715 243 THR B C 1
ATOM 1766 O O . THR B 1 17 ? 15.67391 57.55909 16.61341 1.000 44.90312 243 THR B O 1
ATOM 1770 N N . ILE B 1 18 ? 16.19275 55.50502 15.80875 1.000 43.50800 244 ILE B N 1
ATOM 1771 C CA . ILE B 1 18 ? 16.37985 55.93413 14.42534 1.000 49.13136 244 ILE B CA 1
ATOM 1772 C C . ILE B 1 18 ? 15.54162 55.03515 13.51698 1.000 50.94282 244 ILE B C 1
ATOM 1773 O O . ILE B 1 18 ? 15.02065 54.00028 13.93731 1.000 48.70487 244 ILE B O 1
ATOM 1778 N N . GLN B 1 19 ? 15.39221 55.45857 12.26258 1.000 46.71972 245 GLN B N 1
ATOM 1779 C CA . GLN B 1 19 ? 14.82512 54.61794 11.21785 1.000 48.59470 245 GLN B CA 1
ATOM 1780 C C . GLN B 1 19 ? 15.83770 54.51073 10.09924 1.000 47.32142 245 GLN B C 1
ATOM 1781 O O . GLN B 1 19 ? 16.44501 55.51257 9.71311 1.000 45.89454 245 GLN B O 1
ATOM 1787 N N . ALA B 1 20 ? 15.99470 53.30477 9.56680 1.000 43.36033 246 ALA B N 1
ATOM 1788 C CA . ALA B 1 20 ? 16.93746 53.06669 8.49182 1.000 48.89787 246 ALA B CA 1
ATOM 1789 C C . ALA B 1 20 ? 16.29687 52.10447 7.51099 1.000 47.24781 246 ALA B C 1
ATOM 1790 O O . ALA B 1 20 ? 15.53523 51.22174 7.90973 1.000 49.23922 246 ALA B O 1
ATOM 1792 N N . ARG B 1 21 ? 16.61839 52.27237 6.22599 1.000 50.37760 247 ARG B N 1
ATOM 1793 C CA . ARG B 1 21 ? 16.07542 51.40219 5.18546 1.000 50.30009 247 ARG B CA 1
ATOM 1794 C C . ARG B 1 21 ? 17.20527 50.62507 4.50538 1.000 51.36780 247 ARG B C 1
ATOM 1795 O O . ARG B 1 21 ? 17.75966 49.69147 5.09562 1.000 55.25246 247 ARG B O 1
ATOM 1803 N N . GLU B 1 22 ? 17.55552 50.98949 3.27680 1.000 50.92078 248 GLU B N 1
ATOM 1804 C CA . GLU B 1 22 ? 18.66346 50.36527 2.57824 1.000 54.17380 248 GLU B CA 1
ATOM 1805 C C . GLU B 1 22 ? 19.97081 51.06837 2.91810 1.000 55.28393 248 GLU B C 1
ATOM 1806 O O . GLU B 1 22 ? 19.99708 52.11461 3.56469 1.000 54.08396 248 GLU B O 1
ATOM 1812 N N . ASN B 1 23 ? 21.06601 50.49887 2.42246 1.000 56.67374 249 ASN B N 1
ATOM 1813 C CA . ASN B 1 23 ? 22.39125 51.03596 2.69209 1.000 60.97114 249 ASN B CA 1
ATOM 1814 C C . ASN B 1 23 ? 22.71250 52.26559 1.85573 1.000 58.80564 249 ASN B C 1
ATOM 1815 O O . ASN B 1 23 ? 23.65052 52.99341 2.20158 1.000 63.93935 249 ASN B O 1
ATOM 1820 N N . ASP B 1 24 ? 21.97693 52.52251 0.77709 1.000 56.17467 250 ASP B N 1
ATOM 1821 C CA . ASP B 1 24 ? 22.13563 53.77830 0.05198 1.000 57.95828 250 ASP B CA 1
ATOM 1822 C C . ASP B 1 24 ? 21.17052 54.86722 0.52772 1.000 54.89556 250 ASP B C 1
ATOM 1823 O O . ASP B 1 24 ? 21.14645 55.95222 -0.05517 1.000 54.22584 250 ASP B O 1
ATOM 1828 N N . ASP B 1 25 ? 20.39957 54.61564 1.58103 1.000 56.92573 251 ASP B N 1
ATOM 1829 C CA . ASP B 1 25 ? 19.50237 55.61285 2.15209 1.000 55.72524 251 ASP B CA 1
ATOM 1830 C C . ASP B 1 25 ? 20.11692 56.29761 3.36497 1.000 53.73635 251 ASP B C 1
ATOM 1831 O O . ASP B 1 25 ? 20.85845 55.68656 4.14295 1.000 51.82718 251 ASP B O 1
ATOM 1836 N N . GLN B 1 26 ? 19.73784 57.55878 3.55406 1.000 52.12975 252 GLN B N 1
ATOM 1837 C CA . GLN B 1 26 ? 19.95680 58.24557 4.81857 1.000 51.56506 252 GLN B CA 1
ATOM 1838 C C . GLN B 1 26 ? 19.26618 57.48664 5.96066 1.000 49.40626 252 GLN B C 1
ATOM 1839 O O . GLN B 1 26 ? 18.49392 56.54983 5.74541 1.000 52.47404 252 GLN B O 1
ATOM 1845 N N . ILE B 1 27 ? 19.57979 57.87494 7.19713 1.000 48.79734 253 ILE B N 1
ATOM 1846 C CA . ILE B 1 27 ? 18.80009 57.44870 8.35144 1.000 45.14105 253 ILE B CA 1
ATOM 1847 C C . ILE B 1 27 ? 17.99382 58.65202 8.82439 1.000 46.45686 253 ILE B C 1
ATOM 1848 O O . ILE B 1 27 ? 18.31497 59.80710 8.52502 1.000 45.33910 253 ILE B O 1
ATOM 1853 N N . ILE B 1 28 ? 16.92589 58.37355 9.56536 1.000 48.06446 254 ILE B N 1
ATOM 1854 C CA . ILE B 1 28 ? 16.03330 59.39937 10.09088 1.000 47.54005 254 ILE B CA 1
ATOM 1855 C C . ILE B 1 28 ? 16.10926 59.33870 11.60953 1.000 47.73784 254 ILE B C 1
ATOM 1856 O O . ILE B 1 28 ? 15.92158 58.26630 12.19619 1.000 49.89454 254 ILE B O 1
ATOM 1861 N N . LEU B 1 29 ? 16.38963 60.47480 12.24449 1.000 43.84702 255 LEU B N 1
ATOM 1862 C CA . LEU B 1 29 ? 16.57433 60.52011 13.69112 1.000 43.59642 255 LEU B CA 1
ATOM 1863 C C . LEU B 1 29 ? 15.24600 60.76204 14.39817 1.000 48.69062 255 LEU B C 1
ATOM 1864 O O . LEU B 1 29 ? 14.40674 61.53923 13.93069 1.000 47.41508 255 LEU B O 1
ATOM 1869 N N . GLY B 1 30 ? 15.05164 60.07425 15.52138 1.000 46.04540 256 GLY B N 1
ATOM 1870 C CA . GLY B 1 30 ? 13.88739 60.27919 16.35612 1.000 39.87989 256 GLY B CA 1
ATOM 1871 C C . GLY B 1 30 ? 14.07537 61.46913 17.26992 1.000 47.09254 256 GLY B C 1
ATOM 1872 O O . GLY B 1 30 ? 14.90850 62.35056 17.03537 1.000 47.61828 256 GLY B O 1
ATOM 1873 N N . SER B 1 31 ? 13.29609 61.48517 18.34425 1.000 48.52643 257 SER B N 1
ATOM 1874 C CA . SER B 1 31 ? 13.32166 62.60695 19.26801 1.000 50.60827 257 SER B CA 1
ATOM 1875 C C . SER B 1 31 ? 14.20900 62.30002 20.47104 1.000 50.30689 257 SER B C 1
ATOM 1876 O O . SER B 1 31 ? 14.39294 61.14043 20.84975 1.000 52.46275 257 SER B O 1
ATOM 1879 N N . LEU B 1 32 ? 14.77232 63.36590 21.04366 1.000 47.88691 258 LEU B N 1
ATOM 1880 C CA . LEU B 1 32 ? 15.45909 63.38090 22.32877 1.000 51.09303 258 LEU B CA 1
ATOM 1881 C C . LEU B 1 32 ? 14.69350 64.32009 23.24717 1.000 56.70219 258 LEU B C 1
ATOM 1882 O O . LEU B 1 32 ? 14.24888 65.38280 22.79384 1.000 68.85362 258 LEU B O 1
ATOM 1887 N N . GLY B 1 33 ? 14.51318 63.96385 24.52347 1.000 53.72487 259 GLY B N 1
ATOM 1888 C CA . GLY B 1 33 ? 14.82754 62.67795 25.09080 1.000 56.65536 259 GLY B CA 1
ATOM 1889 C C . GLY B 1 33 ? 15.22304 62.74727 26.56556 1.000 59.26739 259 GLY B C 1
ATOM 1890 O O . GLY B 1 33 ? 16.23188 63.36386 26.91476 1.000 57.56154 259 GLY B O 1
ATOM 1891 N N . SER B 1 34 ? 14.43374 62.12522 27.44074 1.000 58.07124 260 SER B N 1
ATOM 1892 C CA . SER B 1 34 ? 14.92010 61.77832 28.77077 1.000 56.28126 260 SER B CA 1
ATOM 1893 C C . SER B 1 34 ? 15.80013 60.54091 28.67145 1.000 58.46929 260 SER B C 1
ATOM 1894 O O . SER B 1 34 ? 15.43981 59.55303 28.01659 1.000 53.01580 260 SER B O 1
ATOM 1897 N N . GLN B 1 35 ? 16.94689 60.58390 29.34197 1.000 58.12946 261 GLN B N 1
ATOM 1898 C CA . GLN B 1 35 ? 17.92857 59.51040 29.26850 1.000 51.36259 261 GLN B CA 1
ATOM 1899 C C . GLN B 1 35 ? 18.18911 58.99658 30.67517 1.000 56.83573 261 GLN B C 1
ATOM 1900 O O . GLN B 1 35 ? 18.72909 59.72952 31.51367 1.000 57.43977 261 GLN B O 1
ATOM 1906 N N . ARG B 1 36 ? 17.81283 57.74272 30.93294 1.000 58.18744 262 ARG B N 1
ATOM 1907 C CA . ARG B 1 36 ? 18.01769 57.15013 32.25273 1.000 59.28539 262 ARG B CA 1
ATOM 1908 C C . ARG B 1 36 ? 19.50660 56.92766 32.50862 1.000 61.39545 262 ARG B C 1
ATOM 1909 O O . ARG B 1 36 ? 20.19241 56.27120 31.71606 1.000 58.53959 262 ARG B O 1
ATOM 1925 N N . LYS B 1 38 ? 22.48683 55.87442 35.76403 1.000 63.62620 264 LYS B N 1
ATOM 1926 C CA . LYS B 1 38 ? 22.76243 55.53015 37.15066 1.000 64.21876 264 LYS B CA 1
ATOM 1927 C C . LYS B 1 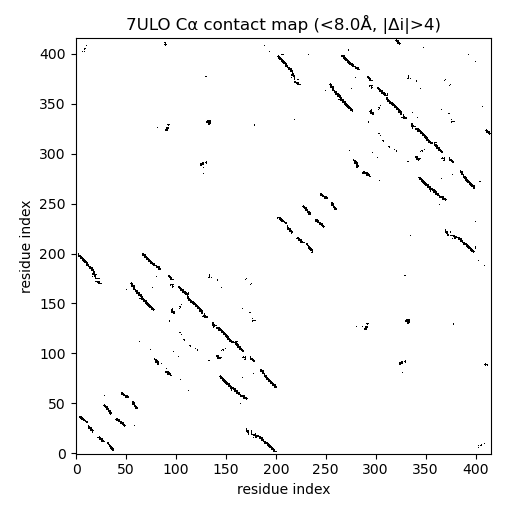38 ? 23.18899 56.79862 37.88378 1.000 64.73322 264 LYS B C 1
ATOM 1928 O O . LYS B 1 38 ? 23.98910 57.58195 37.36682 1.000 64.26408 264 LYS B O 1
ATOM 1934 N N . TYR B 1 39 ? 22.62990 57.03030 39.06574 1.000 68.05978 265 TYR B N 1
ATOM 1935 C CA . TYR B 1 39 ? 22.93915 58.21841 39.85068 1.000 67.13652 265 TYR B CA 1
ATOM 1936 C C . TYR B 1 39 ? 23.58229 57.80388 41.17081 1.000 67.76345 265 TYR B C 1
ATOM 1937 O O . TYR B 1 39 ? 23.13721 56.83967 41.80101 1.000 71.20087 265 TYR B O 1
ATOM 1946 N N . ILE B 1 40 ? 24.64210 58.51410 41.57826 1.000 68.03405 266 ILE B N 1
ATOM 1947 C CA . ILE B 1 40 ? 25.47111 58.12921 42.72325 1.000 68.76392 266 ILE B CA 1
ATOM 1948 C C . ILE B 1 40 ? 25.59442 59.30814 43.67680 1.000 71.32521 266 ILE B C 1
ATOM 1949 O O . ILE B 1 40 ? 25.96242 60.40932 43.25217 1.000 71.43911 266 ILE B O 1
ATOM 1954 N N . GLU B 1 41 ? 25.32765 59.07218 44.96534 1.000 77.68756 267 GLU B N 1
ATOM 1955 C CA . GLU B 1 41 ? 25.54454 60.06717 46.02741 1.000 84.46660 267 GLU B CA 1
ATOM 1956 C C . GLU B 1 41 ? 26.41833 59.45037 47.11631 1.000 89.96394 267 GLU B C 1
ATOM 1957 O O . GLU B 1 41 ? 25.90913 58.73716 47.98883 1.000 89.85158 267 GLU B O 1
ATOM 1963 N N . ASP B 1 42 ? 27.71893 59.75149 47.08496 1.000 91.41598 268 ASP B N 1
ATOM 1964 C CA . ASP B 1 42 ? 28.65471 59.25181 48.08520 1.000 90.17930 268 ASP B CA 1
ATOM 1965 C C . ASP B 1 42 ? 28.55329 57.73251 48.17702 1.000 92.32097 268 ASP B C 1
ATOM 1966 O O . ASP B 1 42 ? 29.29716 57.00745 47.50411 1.000 90.74948 268 ASP B O 1
ATOM 1971 N N . GLU B 1 43 ? 27.60240 57.24897 48.98222 1.000 94.39324 269 GLU B N 1
ATOM 1972 C CA . GLU B 1 43 ? 27.40045 55.82381 49.20573 1.000 96.94100 269 GLU B CA 1
AT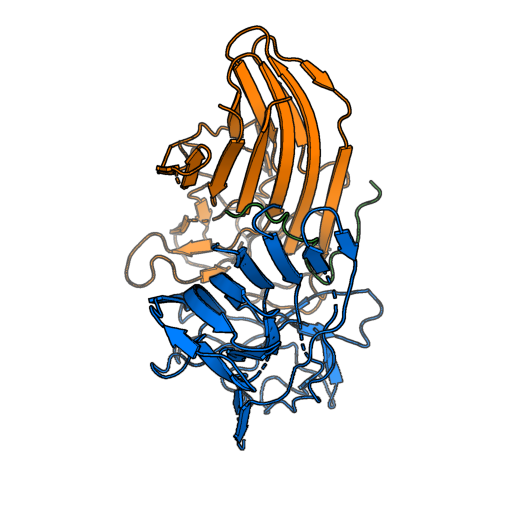OM 1973 C C . GLU B 1 43 ? 26.11068 55.28472 48.59322 1.000 94.53969 269 GLU B C 1
ATOM 1974 O O . GLU B 1 43 ? 25.92601 54.06171 48.56044 1.000 91.36540 269 GLU B O 1
ATOM 1980 N N . ASN B 1 44 ? 25.23352 56.15542 48.08907 1.000 92.15286 270 ASN B N 1
ATOM 1981 C CA . ASN B 1 44 ? 23.94448 55.75273 47.53801 1.000 90.20616 270 ASN B CA 1
ATOM 1982 C C . ASN B 1 44 ? 24.06357 55.45075 46.04488 1.000 90.02289 270 ASN B C 1
ATOM 1983 O O . ASN B 1 44 ? 24.70123 56.19881 45.29594 1.000 87.26764 270 ASN B O 1
ATOM 1988 N N . GLN B 1 45 ? 23.43047 54.35628 45.61816 1.000 87.91131 271 GLN B N 1
ATOM 1989 C CA . GLN B 1 45 ? 23.40862 53.89801 44.22813 1.000 83.23079 271 GLN B CA 1
ATOM 1990 C C . GLN B 1 45 ? 21.95395 53.87834 43.76456 1.000 84.84596 271 GLN B C 1
ATOM 1991 O O . GLN B 1 45 ? 21.27021 52.86336 43.91508 1.000 88.42711 271 GLN B O 1
ATOM 1997 N N . ASN B 1 46 ? 21.49157 54.99067 43.18640 1.000 83.85085 272 ASN B N 1
ATOM 1998 C CA . ASN B 1 46 ? 20.11050 55.17427 42.72520 1.000 84.56610 272 ASN B CA 1
ATOM 1999 C C . ASN B 1 46 ? 20.06949 55.31806 41.18430 1.000 81.88929 272 ASN B C 1
ATOM 2000 O O . ASN B 1 46 ? 21.05892 55.06055 40.48635 1.000 75.44140 272 ASN B O 1
ATOM 2005 N N . TYR B 1 47 ? 18.89621 55.69225 40.64474 1.000 81.78400 273 TYR B N 1
ATOM 2006 C CA . TYR B 1 47 ? 18.72528 55.91822 39.20830 1.000 74.07810 273 TYR B CA 1
ATOM 2007 C C . TYR B 1 47 ? 18.03223 57.25402 38.98657 1.000 71.59549 273 TYR B C 1
ATOM 2008 O O . TYR B 1 47 ? 17.25777 57.71188 39.82702 1.000 78.03420 273 TYR B O 1
ATOM 2017 N N . THR B 1 48 ? 18.31016 57.87805 37.84450 1.000 68.23900 274 THR B N 1
ATOM 2018 C CA . THR B 1 48 ? 17.68805 59.15566 37.52372 1.000 65.03516 274 THR B CA 1
ATOM 2019 C C . THR B 1 48 ? 17.60523 59.32070 36.00600 1.000 64.46936 274 THR B C 1
ATOM 2020 O O . THR B 1 48 ? 18.28687 58.62803 35.24051 1.000 60.32976 274 THR B O 1
ATOM 2024 N N . ASN B 1 49 ? 16.72713 60.22689 35.57822 1.000 63.66163 275 ASN B N 1
ATOM 2025 C CA . ASN B 1 49 ? 16.67343 60.68718 34.19692 1.000 60.87958 275 ASN B CA 1
ATOM 2026 C C . ASN B 1 49 ? 17.42667 62.00835 34.08642 1.000 61.30512 275 ASN B C 1
ATOM 2027 O O . ASN B 1 49 ? 17.40635 62.82560 35.01251 1.000 66.64733 275 ASN B O 1
ATOM 2032 N N . ILE B 1 50 ? 18.09285 62.21805 32.95707 1.000 54.31642 276 ILE B N 1
ATOM 2033 C CA . ILE B 1 50 ? 18.62883 63.52963 32.61903 1.000 53.71572 276 ILE B CA 1
ATOM 2034 C C . ILE B 1 50 ? 18.00102 63.96919 31.30497 1.000 55.77320 276 ILE B C 1
ATOM 2035 O O . ILE B 1 50 ? 17.43922 63.16765 30.54987 1.000 55.44615 276 ILE B O 1
ATOM 2040 N N . SER B 1 51 ? 18.13609 65.25540 31.02088 1.000 53.74832 277 SER B N 1
ATOM 2041 C CA . SER B 1 51 ? 17.46741 65.87912 29.88902 1.000 58.14266 277 SER B CA 1
ATOM 2042 C C . SER B 1 51 ? 18.43755 65.97590 28.71663 1.000 53.10101 277 SER B C 1
ATOM 2043 O O . SER B 1 51 ? 19.48881 66.61026 28.83599 1.000 55.00315 277 SER B O 1
ATOM 2046 N N . SER B 1 52 ? 18.08736 65.35176 27.58832 1.000 50.91671 278 SER B N 1
ATOM 2047 C CA . SER B 1 52 ? 18.82704 65.52948 26.34771 1.000 51.83991 278 SER B CA 1
ATOM 2048 C C . SER B 1 52 ? 17.93308 66.13552 25.27371 1.000 52.20737 278 SER B C 1
ATOM 2049 O O . SER B 1 52 ? 16.70321 66.00638 25.31531 1.000 51.51073 278 SER B O 1
ATOM 2052 N N . GLU B 1 53 ? 18.56886 66.80915 24.31961 1.000 47.17171 279 GLU B N 1
ATOM 2053 C CA . GLU B 1 53 ? 17.87399 67.45916 23.21392 1.000 50.02990 279 GLU B CA 1
ATOM 2054 C C . GLU B 1 53 ? 18.91945 67.80278 22.16354 1.000 51.06733 279 GLU B C 1
ATOM 2055 O O . GLU B 1 53 ? 20.11140 67.54076 22.34885 1.000 50.76007 279 GLU B O 1
ATOM 2061 N N . TYR B 1 54 ? 18.46927 68.42221 21.07000 1.000 48.80168 280 TYR B N 1
ATOM 2062 C CA . TYR B 1 54 ? 19.33910 68.73183 19.94114 1.000 51.03149 280 TYR B CA 1
ATOM 2063 C C . TYR B 1 54 ? 19.95383 70.12578 20.06420 1.000 52.64677 280 TYR B C 1
ATOM 2064 O O . TYR B 1 54 ? 19.24492 71.13898 20.06171 1.000 50.98195 280 TYR B O 1
ATOM 2073 N N . TYR B 1 55 ? 21.28176 70.16277 20.12870 1.000 51.61411 281 TYR B N 1
ATOM 2074 C CA . TYR B 1 55 ? 22.01792 71.41432 20.06458 1.000 49.57967 281 TYR B CA 1
ATOM 2075 C C . TYR B 1 55 ? 21.93287 72.04170 18.67282 1.000 55.44119 281 TYR B C 1
ATOM 2076 O O . TYR B 1 55 ? 21.72631 73.25605 18.54258 1.000 57.44285 281 TYR B O 1
ATOM 2085 N N . SER B 1 56 ? 22.09439 71.23717 17.62189 1.000 51.39200 282 SER B N 1
ATOM 2086 C CA . SER B 1 56 ? 21.93220 71.71212 16.25601 1.000 51.90997 282 SER B CA 1
ATOM 2087 C C . SER B 1 56 ? 21.42327 70.56156 15.40594 1.000 51.84633 282 SER B C 1
ATOM 2088 O O . SER B 1 56 ? 21.42375 69.39993 15.82511 1.000 51.47527 282 SER B O 1
ATOM 2091 N N . GLN B 1 57 ? 20.99605 70.89940 14.19481 1.000 48.91903 283 GLN B N 1
ATOM 2092 C CA . GLN B 1 57 ? 20.52028 69.92144 13.22506 1.000 48.62222 283 GLN B CA 1
ATOM 2093 C C . GLN B 1 57 ? 20.72854 70.49945 11.83911 1.000 55.82689 283 GLN B C 1
ATOM 2094 O O . GLN B 1 57 ? 20.60144 71.71454 11.63853 1.000 55.47024 283 GLN B O 1
ATOM 2100 N N . SER B 1 58 ? 21.05377 69.62949 10.88986 1.000 53.12584 284 SER B N 1
ATOM 2101 C CA . SER B 1 58 ? 21.05125 69.99054 9.48204 1.000 55.79112 284 SER B CA 1
ATOM 2102 C C . SER B 1 58 ? 20.59327 68.76778 8.70091 1.000 55.68459 284 SER B C 1
ATOM 2103 O O . SER B 1 58 ? 20.22318 67.73808 9.28220 1.000 55.12530 284 SER B O 1
ATOM 2106 N N . SER B 1 59 ? 20.58423 68.88317 7.37129 1.000 55.19539 285 SER B N 1
ATOM 2107 C CA . SER B 1 59 ? 20.16895 67.74122 6.56889 1.000 59.32155 285 SER B CA 1
ATOM 2108 C C . SER B 1 59 ? 21.18027 66.60194 6.63293 1.000 56.12303 285 SER B C 1
ATOM 2109 O O . SER B 1 59 ? 20.81282 65.45299 6.36841 1.000 59.47932 285 SER B O 1
ATOM 2120 N N . GLN B 1 61 ? 23.45439 66.02989 9.48778 1.000 50.06857 287 GLN B N 1
ATOM 2121 C CA . GLN B 1 61 ? 23.82397 65.55244 10.81251 1.000 45.64677 287 GLN B CA 1
ATOM 2122 C C . GLN B 1 61 ? 22.96424 66.24331 11.86224 1.000 47.34630 287 GLN B C 1
ATOM 2123 O O . GLN B 1 61 ? 22.18031 67.14268 11.55917 1.000 48.06553 287 GLN B O 1
ATOM 2129 N N . ALA B 1 62 ? 23.13700 65.80821 13.11063 1.000 44.47932 288 ALA B N 1
ATOM 2130 C CA . ALA B 1 62 ? 22.53614 66.42101 14.28601 1.000 43.52743 288 ALA B CA 1
ATOM 2131 C C . ALA B 1 62 ? 23.47468 66.21377 15.47241 1.000 49.76267 288 ALA B C 1
ATOM 2132 O O . ALA B 1 62 ? 24.03618 65.12232 15.65221 1.000 46.78835 288 ALA B O 1
ATOM 2134 N N . VAL B 1 63 ? 23.63482 67.25823 16.27452 1.000 48.17694 289 VAL B N 1
ATOM 2135 C CA . VAL B 1 63 ? 24.49018 67.23990 17.45776 1.000 43.94113 289 VAL B CA 1
ATOM 2136 C C . VAL B 1 63 ? 23.59657 67.15419 18.69402 1.000 49.74873 289 VAL B C 1
ATOM 2137 O O . VAL B 1 63 ? 22.68441 67.98260 18.83400 1.000 49.81279 289 VAL B O 1
ATOM 2141 N N . PRO B 1 64 ? 23.81968 66.18622 19.60699 1.000 50.09952 290 PRO B N 1
ATOM 2142 C CA . PRO B 1 64 ? 22.97962 66.09752 20.81497 1.000 48.37359 290 PRO B CA 1
ATOM 2143 C C . PRO B 1 64 ? 23.59140 66.80616 22.02116 1.000 47.48127 290 PRO B C 1
ATOM 2144 O O . PRO B 1 64 ? 24.80320 67.01792 22.06204 1.000 51.30592 290 PRO B O 1
ATOM 2156 N N . TYR B 1 66 ? 23.29476 67.07407 26.51529 1.000 47.66265 292 TYR B N 1
ATOM 2157 C CA . TYR B 1 66 ? 22.79900 66.48451 27.75184 1.000 46.04979 292 TYR B CA 1
ATOM 2158 C C . TYR B 1 66 ? 23.04193 67.47519 28.88226 1.000 50.37582 292 TYR B C 1
ATOM 2159 O O . TYR B 1 66 ? 24.14118 68.02770 28.99969 1.000 51.31977 292 TYR B O 1
ATOM 2168 N N . TYR B 1 67 ? 22.02949 67.71876 29.70437 1.000 51.00939 293 TYR B N 1
ATOM 2169 C CA . TYR B 1 67 ? 22.18539 68.61259 30.84626 1.000 51.18588 293 TYR B CA 1
ATOM 2170 C C . TYR B 1 67 ? 22.42253 67.79656 32.11246 1.000 51.00811 293 TYR B C 1
ATOM 2171 O O . TYR B 1 67 ? 21.75769 66.78479 32.34206 1.000 53.64922 293 TYR B O 1
ATOM 2180 N N . PHE B 1 68 ? 23.38580 68.21867 32.91959 1.000 50.58488 294 PHE B N 1
ATOM 2181 C CA . PHE B 1 68 ? 23.65003 67.57645 34.19292 1.000 50.22438 294 PHE B CA 1
ATOM 2182 C C . PHE B 1 68 ? 23.49274 68.61617 35.28143 1.000 53.91541 294 PHE B C 1
ATOM 2183 O O . PHE B 1 68 ? 23.96816 69.74447 35.13089 1.000 54.35236 294 PHE B O 1
ATOM 2191 N N . ASN B 1 69 ? 22.81832 68.23661 36.36810 1.000 52.63881 295 ASN B N 1
ATOM 2192 C CA . ASN B 1 69 ? 22.50499 69.18026 37.42930 1.000 52.74170 295 ASN B CA 1
ATOM 2193 C C . ASN B 1 69 ? 23.70127 69.35801 38.34651 1.000 55.76361 295 ASN B C 1
ATOM 2194 O O . ASN B 1 69 ? 24.40087 68.39243 38.66926 1.000 53.19800 295 ASN B O 1
ATOM 2199 N N . VAL B 1 70 ? 23.92561 70.60310 38.75945 1.000 53.85862 296 VAL B N 1
ATOM 2200 C CA . VAL B 1 70 ? 25.04112 70.97945 39.62163 1.000 58.40200 296 VAL B CA 1
ATOM 2201 C C . VAL B 1 70 ? 24.47926 71.70227 40.84516 1.000 63.90026 296 VAL B C 1
ATOM 2202 O O . VAL B 1 70 ? 23.96780 72.83541 40.72735 1.000 63.00327 296 VAL B O 1
ATOM 2206 N N . PRO B 1 71 ? 24.53130 71.08338 42.02824 1.000 60.15147 297 PRO B N 1
ATOM 2207 C CA . PRO B 1 71 ? 24.05750 71.75926 43.24259 1.000 61.91878 297 PRO B CA 1
ATOM 2208 C C . PRO B 1 71 ? 24.90304 72.98483 43.55360 1.000 63.55741 297 PRO B C 1
ATOM 2209 O O . PRO B 1 71 ? 26.00608 73.16108 43.02819 1.000 62.53261 297 PRO B O 1
ATOM 2213 N N . LYS B 1 72 ? 24.36100 73.85293 44.40769 1.000 65.98808 298 LYS B N 1
ATOM 2214 C CA . LYS B 1 72 ? 25.10636 75.03355 44.83516 1.000 69.60427 298 LYS B CA 1
ATOM 2215 C C . LYS B 1 72 ? 26.42568 74.61852 45.49107 1.000 67.72815 298 LYS B C 1
ATOM 2216 O O . LYS B 1 72 ? 26.46367 73.69886 46.32184 1.000 63.05569 298 LYS B O 1
ATOM 2222 N N . GLY B 1 73 ? 27.51943 75.27714 45.09420 1.000 61.98242 299 GLY B N 1
ATOM 2223 C CA . GLY B 1 73 ? 28.81717 74.94219 45.63510 1.000 61.86194 299 GLY B CA 1
ATOM 2224 C C . GLY B 1 73 ? 29.90302 75.03482 44.58004 1.000 69.65519 299 GLY B C 1
ATOM 2225 O O . GLY B 1 73 ? 29.70481 75.56760 43.48278 1.000 66.92279 299 GLY B O 1
ATOM 2226 N N . GLN B 1 74 ? 31.07480 74.50517 44.93509 1.000 65.14312 300 GLN B N 1
ATOM 2227 C CA . GLN B 1 74 ? 32.26600 74.56571 44.09798 1.000 67.15590 300 GLN B CA 1
ATOM 2228 C C . GLN B 1 74 ? 32.74554 73.14435 43.83002 1.000 70.52367 300 GLN B C 1
ATOM 2229 O O . GLN B 1 74 ? 33.01030 72.38418 44.77088 1.000 71.24988 300 GLN B O 1
ATOM 2235 N N . TRP B 1 75 ? 32.86502 72.78484 42.55086 1.000 67.65684 301 TRP B N 1
ATOM 2236 C CA . TRP B 1 75 ? 32.99898 71.38341 42.18684 1.000 65.01893 301 TRP B CA 1
ATOM 2237 C C . TRP B 1 75 ? 34.11055 71.13806 41.17948 1.000 65.28141 301 TRP B C 1
ATOM 2238 O O . TRP B 1 75 ? 34.32796 71.93414 40.25844 1.000 66.43946 301 TRP B O 1
ATOM 2249 N N . SER B 1 76 ? 34.78730 70.00474 41.35757 1.000 67.06997 302 SER B N 1
ATOM 2250 C CA . SER B 1 76 ? 35.66573 69.42693 40.35071 1.000 66.39889 302 SER B CA 1
ATOM 2251 C C . SER B 1 76 ? 34.82503 68.47290 39.50756 1.000 64.50531 302 SER B C 1
ATOM 2252 O O . SER B 1 76 ? 34.17624 67.57703 40.05724 1.000 64.18418 302 SER B O 1
ATOM 2255 N N . VAL B 1 77 ? 34.81799 68.66436 38.18698 1.000 63.95663 303 VAL B N 1
ATOM 2256 C CA . VAL B 1 77 ? 34.06049 67.80577 37.27520 1.000 62.25493 303 VAL B CA 1
ATOM 2257 C C . VAL B 1 77 ? 35.04539 67.06345 36.38139 1.000 62.09274 303 VAL B C 1
ATOM 2258 O O . VAL B 1 77 ? 35.85553 67.68741 35.67959 1.000 62.18022 303 VAL B O 1
ATOM 2262 N N . ASP B 1 78 ? 34.96231 65.73729 36.37349 1.000 56.60609 304 ASP B N 1
ATOM 2263 C CA . ASP B 1 78 ? 35.68702 64.94222 35.39337 1.000 61.33947 304 ASP B CA 1
ATOM 2264 C C . ASP B 1 78 ? 34.68023 64.10976 34.61079 1.000 57.48474 304 ASP B C 1
ATOM 2265 O O . ASP B 1 78 ? 33.72500 63.57387 35.18481 1.000 57.43311 304 ASP B O 1
ATOM 2270 N N . ILE B 1 79 ? 34.85051 64.06124 33.29337 1.000 56.59699 305 ILE B N 1
ATOM 2271 C CA . ILE B 1 79 ? 33.89275 63.40275 32.41545 1.000 53.05900 305 ILE B CA 1
ATOM 2272 C C . ILE B 1 79 ? 34.64140 62.49385 31.46372 1.000 52.47542 305 ILE B C 1
ATOM 2273 O O . ILE B 1 79 ? 35.53431 62.94624 30.73482 1.000 52.96170 305 ILE B O 1
ATOM 2278 N N . SER B 1 80 ? 34.26471 61.22158 31.45566 1.000 51.93589 306 SER B N 1
ATOM 2279 C CA . SER B 1 80 ? 34.70640 60.29120 30.42969 1.000 58.64811 306 SER B CA 1
ATOM 2280 C C . SER B 1 80 ? 33.55426 60.07589 29.45213 1.000 56.00235 306 SER B C 1
ATOM 2281 O O . SER B 1 80 ? 32.44527 59.69231 29.85897 1.000 54.49218 306 SER B O 1
ATOM 2284 N N . CYS B 1 81 ? 33.82111 60.33528 28.17198 1.000 55.40407 307 CYS B N 1
ATOM 2285 C CA . CYS B 1 81 ? 32.87183 60.13703 27.07553 1.000 53.24290 307 CYS B CA 1
ATOM 2286 C C . CYS B 1 81 ? 33.43508 59.05758 26.15900 1.000 53.83879 307 CYS B C 1
ATOM 2287 O O . CYS B 1 81 ? 34.45489 59.27557 25.48953 1.000 55.02548 307 CYS B O 1
ATOM 2290 N N . GLU B 1 82 ? 32.78122 57.90676 26.09362 1.000 50.54108 308 GLU B N 1
ATOM 2291 C CA . GLU B 1 82 ? 33.23730 56.85813 25.18073 1.000 50.69920 308 GLU B CA 1
ATOM 2292 C C . GLU B 1 82 ? 32.21249 56.73902 24.05917 1.000 49.29372 308 GLU B C 1
ATOM 2293 O O . GLU B 1 82 ? 31.21090 56.03038 24.17668 1.000 49.16896 308 GLU B O 1
ATOM 2299 N N . GLY B 1 83 ? 32.47333 57.45027 22.96557 1.000 49.33800 309 GLY B N 1
ATOM 2300 C CA . GLY B 1 83 ? 31.54492 57.50948 21.85332 1.000 50.77052 309 GLY B CA 1
ATOM 2301 C C . GLY B 1 83 ? 31.56038 56.30696 20.93360 1.000 46.22287 309 GLY B C 1
ATOM 2302 O O . GLY B 1 83 ? 32.49623 56.10066 20.16003 1.000 48.47780 309 GLY B O 1
ATOM 2303 N N . TYR B 1 84 ? 30.50001 55.51937 20.99646 1.000 46.58309 310 TYR B N 1
ATOM 2304 C CA . TYR B 1 84 ? 30.29511 54.39871 20.09347 1.000 48.49716 310 TYR B CA 1
ATOM 2305 C C . TYR B 1 84 ? 28.79147 54.24258 19.88513 1.000 45.77658 310 TYR B C 1
ATOM 2306 O O . TYR B 1 84 ? 28.02654 54.31656 20.84838 1.000 46.40870 310 TYR B O 1
ATOM 2315 N N . GLN B 1 85 ? 28.35918 54.02947 18.64176 1.000 42.90554 311 GLN B N 1
ATOM 2316 C CA . GLN B 1 85 ? 26.93565 54.07170 18.30534 1.000 43.36644 311 GLN B CA 1
ATOM 2317 C C . GLN B 1 85 ? 26.44899 52.77130 17.67497 1.000 42.63669 311 GLN B C 1
ATOM 2318 O O . GLN B 1 85 ? 25.97591 52.76277 16.53174 1.000 43.82179 311 GLN B O 1
ATOM 2324 N N . PRO B 1 86 ? 26.50824 51.66110 18.39933 1.000 44.55534 312 PRO B N 1
ATOM 2325 C CA . PRO B 1 86 ? 25.89405 50.43751 17.88902 1.000 43.18895 312 PRO B CA 1
ATOM 2326 C C . PRO B 1 86 ? 24.38344 50.58186 17.87504 1.000 49.19657 312 PRO B C 1
ATOM 2327 O O . PRO B 1 86 ? 23.78980 51.35428 18.63832 1.000 45.92563 312 PRO B O 1
ATOM 2331 N N . THR B 1 87 ? 23.76665 49.81127 16.98606 1.000 48.03183 313 THR B N 1
ATOM 2332 C CA . THR B 1 87 ? 22.33594 49.84315 16.75955 1.000 46.99753 313 THR B CA 1
ATOM 2333 C C . THR B 1 87 ? 21.76775 48.45616 17.00182 1.000 47.98018 313 THR B C 1
ATOM 2334 O O . THR B 1 87 ? 22.43819 47.44351 16.79219 1.000 48.45086 313 THR B O 1
ATOM 2338 N N . SER B 1 88 ? 20.52732 48.41483 17.45540 1.000 51.85473 314 SER B N 1
ATOM 2339 C CA . SER B 1 88 ? 19.82998 47.15405 17.61802 1.000 51.60619 314 SER B CA 1
ATOM 2340 C C . SER B 1 88 ? 18.41452 47.34778 17.11783 1.000 51.17253 314 SER B C 1
ATOM 2341 O O . SER B 1 88 ? 17.92637 48.47862 17.02034 1.000 50.77804 314 SER B O 1
ATOM 2344 N N . SER B 1 89 ? 17.76462 46.23657 16.77760 1.000 53.28943 315 SER B N 1
ATOM 2345 C CA . SER B 1 89 ? 16.38165 46.29809 16.32895 1.000 51.66075 315 SER B CA 1
ATOM 2346 C C . SER B 1 89 ? 15.45339 46.66969 17.48609 1.000 53.08943 315 SER B C 1
ATOM 2347 O O . SER B 1 89 ? 15.66611 46.27893 18.63480 1.000 52.53666 315 SER B O 1
ATOM 2350 N N . THR B 1 90 ? 14.42080 47.44770 17.18534 1.000 57.78189 316 THR B N 1
ATOM 2351 C CA . THR B 1 90 ? 13.50292 47.90399 18.22262 1.000 60.94897 316 THR B CA 1
ATOM 2352 C C . THR B 1 90 ? 12.39768 46.90023 18.51914 1.000 63.54441 316 THR B C 1
ATOM 2353 O O . THR B 1 90 ? 11.77026 46.98007 19.58505 1.000 66.93029 316 THR B O 1
ATOM 2357 N N . SER B 1 91 ? 12.17461 45.94970 17.62164 1.000 57.15258 317 SER B N 1
ATOM 2358 C CA . SER B 1 91 ? 11.08416 45.00004 17.71491 1.000 61.32807 317 SER B CA 1
ATOM 2359 C C . SER B 1 91 ? 11.61982 43.58554 17.91595 1.000 64.73789 317 SER B C 1
ATOM 2360 O O . SER B 1 91 ? 12.68481 43.22778 17.39923 1.000 62.84725 317 SER B O 1
ATOM 2363 N N . ASP B 1 92 ? 10.86242 42.78002 18.66498 1.000 62.88657 318 ASP B N 1
ATOM 2364 C CA . ASP B 1 92 ? 11.18041 41.36706 18.81528 1.000 59.71904 318 ASP B CA 1
ATOM 2365 C C . ASP B 1 92 ? 11.10631 40.67921 17.45075 1.000 59.19077 318 ASP B C 1
ATOM 2366 O O . ASP B 1 92 ? 10.38461 41.13426 16.55727 1.000 61.50963 318 ASP B O 1
ATOM 2371 N N . PRO B 1 93 ? 11.84783 39.58249 17.24700 1.000 56.42888 319 PRO B N 1
ATOM 2372 C CA . PRO B 1 93 ? 12.68277 38.74745 18.13544 1.000 58.26410 319 PRO B CA 1
ATOM 2373 C C . PRO B 1 93 ? 14.10560 39.19997 18.53434 1.000 63.16132 319 PRO B C 1
ATOM 2374 O O . PRO B 1 93 ? 14.77093 38.42220 19.24027 1.000 64.79990 319 PRO B O 1
ATOM 2378 N N . HIS B 1 94 ? 14.59407 40.37381 18.12912 1.000 57.43600 320 HIS B N 1
ATOM 2379 C CA . HIS B 1 94 ? 16.02171 40.60998 18.29006 1.000 52.33853 320 HIS B CA 1
ATOM 2380 C C . HIS B 1 94 ? 16.30768 41.93208 18.99602 1.000 56.36065 320 HIS B C 1
ATOM 2381 O O . HIS B 1 94 ? 17.32819 42.57541 18.72999 1.000 57.87367 320 HIS B O 1
ATOM 2388 N N . ARG B 1 95 ? 15.42626 42.34844 19.90438 1.000 54.13808 321 ARG B N 1
ATOM 2389 C CA . ARG B 1 95 ? 15.67175 43.55056 20.69112 1.000 51.91763 321 ARG B CA 1
ATOM 2390 C C . ARG B 1 95 ? 17.00071 43.43001 21.41868 1.000 55.28400 321 ARG B C 1
ATOM 2391 O O . ARG B 1 95 ? 17.27685 42.41772 22.06719 1.000 55.74143 321 ARG B O 1
ATOM 2399 N N . GLY B 1 96 ? 17.82765 44.46494 21.31874 1.000 53.57962 322 GLY B N 1
ATOM 2400 C CA . GLY B 1 96 ? 19.07428 44.44986 22.05795 1.000 52.99945 322 GLY B CA 1
ATOM 2401 C C . GLY B 1 96 ? 20.16028 43.55233 21.50138 1.000 57.69084 322 GLY B C 1
ATOM 2402 O O . GLY B 1 96 ? 21.20335 43.38946 22.15698 1.000 58.46925 322 GLY B O 1
ATOM 2403 N N . ARG B 1 97 ? 19.94400 42.93432 20.33653 1.000 50.36991 323 ARG B N 1
ATOM 2404 C CA . ARG B 1 97 ? 21.01524 42.26852 19.60290 1.000 50.68927 323 ARG B CA 1
ATOM 2405 C C . ARG B 1 97 ? 21.57380 43.26132 18.59197 1.000 50.63287 323 ARG B C 1
ATOM 2406 O O . ARG B 1 97 ? 20.81055 43.91418 17.88046 1.000 54.23910 323 ARG B O 1
ATOM 2414 N N . SER B 1 98 ? 22.89556 43.38945 18.53764 1.000 51.92312 324 SER B N 1
ATOM 2415 C CA . SER B 1 98 ? 23.51181 44.39861 17.68502 1.000 47.35484 324 SER B CA 1
ATOM 2416 C C . SER B 1 98 ? 23.30523 44.06507 16.21437 1.000 47.60524 324 SER B C 1
ATOM 2417 O O . SER B 1 98 ? 23.65753 42.97395 15.76290 1.000 51.37761 324 SER B O 1
ATOM 2420 N N . ASP B 1 99 ? 22.75615 45.00866 15.45286 1.000 47.58138 325 ASP B N 1
ATOM 2421 C CA . ASP B 1 99 ? 22.53873 44.79945 14.02401 1.000 49.98451 325 ASP B CA 1
ATOM 2422 C C . ASP B 1 99 ? 23.38740 45.73300 13.15998 1.000 48.53117 325 ASP B C 1
ATOM 2423 O O . ASP B 1 99 ? 23.28857 45.69240 11.92676 1.000 50.30008 325 ASP B O 1
ATOM 2428 N N . GLY B 1 100 ? 24.24212 46.54252 13.77261 1.000 46.11187 326 GLY B N 1
ATOM 2429 C CA . GLY B 1 100 ? 25.15469 47.39489 13.03775 1.000 39.63301 326 GLY B CA 1
ATOM 2430 C C . GLY B 1 100 ? 25.57470 48.57730 13.89882 1.000 44.47348 326 GLY B C 1
ATOM 2431 O O . GLY B 1 100 ? 25.50954 48.52406 15.12323 1.000 44.89525 326 GLY B O 1
ATOM 2440 N N . ILE B 1 102 ? 26.33656 53.25791 13.55062 1.000 46.10686 328 ILE B N 1
ATOM 2441 C CA . ILE B 1 102 ? 26.44938 54.50662 12.80089 1.000 42.55861 328 ILE B CA 1
ATOM 2442 C C . ILE B 1 102 ? 27.84001 55.04673 13.08454 1.000 44.16109 328 ILE B C 1
ATOM 2443 O O . ILE B 1 102 ? 28.20448 55.24997 14.24983 1.000 45.44200 328 ILE B O 1
ATOM 2448 N N . ALA B 1 103 ? 28.62601 55.23830 12.03055 1.000 45.20274 329 ALA B N 1
ATOM 2449 C CA . ALA B 1 103 ? 29.98475 55.74307 12.14177 1.000 48.41354 329 ALA B CA 1
ATOM 2450 C C . ALA B 1 103 ? 29.97569 57.26975 12.28890 1.000 50.22546 329 ALA B C 1
ATOM 2451 O O . ALA B 1 103 ? 28.93257 57.91951 12.15426 1.000 49.75615 329 ALA B O 1
ATOM 2453 N N . TYR B 1 104 ? 31.15330 57.84972 12.56676 1.000 47.57855 330 TYR B N 1
ATOM 2454 C CA . TYR B 1 104 ? 31.28079 59.29632 12.72111 1.000 45.98255 330 TYR B CA 1
ATOM 2455 C C . TYR B 1 104 ? 32.04776 59.90763 11.56555 1.000 47.45040 330 TYR B C 1
ATOM 2456 O O . TYR B 1 104 ? 32.75084 59.22796 10.81853 1.000 48.59025 330 TYR B O 1
ATOM 2465 N N . SER B 1 105 ? 31.95624 61.22629 11.48299 1.000 48.48565 331 SER B N 1
ATOM 2466 C CA . SER B 1 105 ? 32.71179 62.01568 10.52732 1.000 51.08921 331 SER B CA 1
ATOM 2467 C C . SER B 1 105 ? 34.09270 62.29813 11.08761 1.000 55.63101 331 SER B C 1
ATOM 2468 O O . SER B 1 105 ? 34.25784 62.44721 12.29998 1.000 54.85462 331 SER B O 1
ATOM 2471 N N . ASN B 1 106 ? 35.08174 62.39408 10.19407 1.000 55.53580 332 ASN B N 1
ATOM 2472 C CA . ASN B 1 106 ? 36.44961 62.73113 10.58318 1.000 60.58124 332 ASN B CA 1
ATOM 2473 C C . ASN B 1 106 ? 36.71116 64.23711 10.58850 1.000 63.82656 332 ASN B C 1
ATOM 2474 O O . ASN B 1 106 ? 37.87003 64.65075 10.68559 1.000 67.47878 332 ASN B O 1
ATOM 2479 N N . ALA B 1 107 ? 35.67151 65.05925 10.46814 1.000 63.43243 333 ALA B N 1
ATOM 2480 C CA . ALA B 1 107 ? 35.85825 66.50322 10.43150 1.000 64.40577 333 ALA B CA 1
ATOM 2481 C C . ALA B 1 107 ? 36.39885 67.02188 11.76102 1.000 71.18769 333 ALA B C 1
ATOM 2482 O O . ALA B 1 107 ? 35.98078 66.58085 12.83725 1.000 72.76090 333 ALA B O 1
ATOM 2484 N N . ASP B 1 108 ? 37.31265 67.99483 11.67857 1.000 72.61465 334 ASP B N 1
ATOM 2485 C CA . ASP B 1 108 ? 37.95189 68.55162 12.86925 1.000 72.84404 334 ASP B CA 1
ATOM 2486 C C . ASP B 1 108 ? 36.97474 69.23932 13.82022 1.000 75.41019 334 ASP B C 1
ATOM 2487 O O . ASP B 1 108 ? 37.31168 69.42905 14.99786 1.000 77.73387 334 ASP B O 1
ATOM 2492 N N . SER B 1 109 ? 35.78136 69.61333 13.34777 1.000 70.29555 335 SER B N 1
ATOM 2493 C CA . SER B 1 109 ? 34.81625 70.37445 14.13643 1.000 70.62975 335 SER B CA 1
ATOM 2494 C C . SER B 1 109 ? 33.90015 69.50431 14.98854 1.000 70.17414 335 SER B C 1
ATOM 2495 O O . SER B 1 109 ? 33.14470 70.03779 15.80994 1.000 74.95612 335 SER B O 1
ATOM 2498 N N . ASP B 1 110 ? 33.96781 68.19418 14.83117 1.000 69.90564 336 ASP B N 1
ATOM 2499 C CA . ASP B 1 110 ? 33.06204 67.25039 15.47624 1.000 71.92920 336 ASP B CA 1
ATOM 2500 C C . ASP B 1 110 ? 33.73403 66.69897 16.74553 1.000 69.18604 336 ASP B C 1
ATOM 2501 O O . ASP B 1 110 ? 34.65296 65.87293 16.65371 1.000 70.48359 336 ASP B O 1
ATOM 2506 N N . TYR B 1 111 ? 33.28206 67.13883 17.93036 1.000 66.84083 337 TYR B N 1
ATOM 2507 C CA . TYR B 1 111 ? 33.89749 66.61638 19.15872 1.000 66.11791 337 TYR B CA 1
ATOM 2508 C C . TYR B 1 111 ? 33.07655 66.93712 20.41277 1.000 59.99337 337 TYR B C 1
ATOM 2509 O O . TYR B 1 111 ? 32.33714 67.93004 20.46545 1.000 58.51758 337 TYR B O 1
ATOM 2518 N N . TRP B 1 112 ? 33.25605 66.09543 21.43502 1.000 53.07580 338 TRP B N 1
ATOM 2519 C CA . TRP B 1 112 ? 32.61043 66.33065 22.71730 1.000 54.81012 338 TRP B CA 1
ATOM 2520 C C . TRP B 1 112 ? 33.05762 67.66611 23.28207 1.000 58.02235 338 TRP B C 1
ATOM 2521 O O . TRP B 1 112 ? 34.21799 68.05995 23.13734 1.000 60.72687 338 TRP B O 1
ATOM 2532 N N . ASN B 1 113 ? 32.12505 68.36562 23.92411 1.000 56.25965 339 ASN B N 1
ATOM 2533 C CA . ASN B 1 113 ? 32.41589 69.65284 24.54095 1.000 55.89581 339 ASN B CA 1
ATOM 2534 C C . ASN B 1 113 ? 31.38275 69.90107 25.62451 1.000 57.32365 339 ASN B C 1
ATOM 2535 O O . ASN B 1 113 ? 30.36973 69.20264 25.71177 1.000 57.80529 339 ASN B O 1
ATOM 2540 N N . VAL B 1 114 ? 31.65776 70.90069 26.46219 1.000 53.78929 340 VAL B N 1
ATOM 2541 C CA . VAL B 1 114 ? 30.74164 71.29151 27.52100 1.000 53.47801 340 VAL B CA 1
ATOM 2542 C C . VAL B 1 114 ? 30.52261 72.79181 27.42640 1.000 55.47561 340 VAL B C 1
ATOM 2543 O O . VAL B 1 114 ? 31.30486 73.52630 26.81257 1.000 57.12058 340 VAL B O 1
ATOM 2547 N N . GLY B 1 115 ? 29.42670 73.23941 28.03457 1.000 53.64422 341 GLY B N 1
ATOM 2548 C CA . GLY B 1 115 ? 29.12126 74.65498 28.09229 1.000 55.52011 341 GLY B CA 1
ATOM 2549 C C . GLY B 1 115 ? 28.41434 74.97456 29.38931 1.000 56.05020 341 GLY B C 1
ATOM 2550 O O . GLY B 1 115 ? 27.93978 74.08023 30.09849 1.000 54.23855 341 GLY B O 1
ATOM 2551 N N . GLU B 1 116 ? 28.35750 76.27155 29.69403 1.000 59.00651 342 GLU B N 1
ATOM 2552 C CA . GLU B 1 116 ? 27.67408 76.75876 30.88669 1.000 61.48794 342 GLU B CA 1
ATOM 2553 C C . GLU B 1 116 ? 26.17578 76.92640 30.63053 1.000 62.45707 342 GLU B C 1
ATOM 2554 O O . GLU B 1 116 ? 25.74194 77.27281 29.52781 1.000 60.18890 342 GLU B O 1
ATOM 2560 N N . ALA B 1 117 ? 25.38377 76.68405 31.66981 1.000 63.96199 343 ALA B N 1
ATOM 2561 C CA . ALA B 1 117 ? 23.96915 77.02933 31.66217 1.000 69.01325 343 ALA B CA 1
ATOM 2562 C C . ALA B 1 117 ? 23.58170 77.57558 33.02714 1.000 70.03798 343 ALA B C 1
ATOM 2563 O O . ALA B 1 117 ? 24.15434 77.19304 34.05231 1.000 72.15612 343 ALA B O 1
ATOM 2565 N N . ASP B 1 118 ? 22.61638 78.48777 33.02567 1.000 70.01090 344 ASP B N 1
ATOM 2566 C CA . ASP B 1 118 ? 21.94083 78.94087 34.24175 1.000 74.40561 344 ASP B CA 1
ATOM 2567 C C . ASP B 1 118 ? 22.93311 79.41327 35.31367 1.000 80.00607 344 ASP B C 1
ATOM 2568 O O . ASP B 1 118 ? 23.13081 78.76791 36.34910 1.000 81.11211 344 ASP B O 1
ATOM 2573 N N . GLY B 1 119 ? 23.54089 80.57553 35.03583 1.000 79.74784 345 GLY B N 1
ATOM 2574 C CA . GLY B 1 119 ? 24.38124 81.27221 35.99633 1.000 77.97591 345 GLY B CA 1
ATOM 2575 C C . GLY B 1 119 ? 25.33827 80.35318 36.72881 1.000 83.42375 345 GLY B C 1
ATOM 2576 O O . GLY B 1 119 ? 25.18224 80.06626 37.92397 1.000 85.31910 345 GLY B O 1
ATOM 2577 N N . VAL B 1 120 ? 26.32488 79.86429 35.99354 1.000 82.19148 346 VAL B N 1
ATOM 2578 C CA . VAL B 1 120 ? 27.23834 78.82747 36.45591 1.000 74.65099 346 VAL B CA 1
ATOM 2579 C C . VAL B 1 120 ? 28.53247 79.03747 35.70471 1.000 72.56095 346 VAL B C 1
ATOM 2580 O O . VAL B 1 120 ? 28.51446 79.25227 34.49015 1.000 74.56510 346 VAL B O 1
ATOM 2584 N N . LYS B 1 121 ? 29.65101 79.03726 36.42096 1.000 74.48896 347 LYS B N 1
ATOM 2585 C CA . LYS B 1 121 ? 30.93496 79.41125 35.83637 1.000 72.87961 347 LYS B CA 1
ATOM 2586 C C . LYS B 1 121 ? 31.80909 78.17099 35.68034 1.000 70.48628 347 LYS B C 1
ATOM 2587 O O . LYS B 1 121 ? 32.17287 77.53149 36.67430 1.000 68.38462 347 LYS B O 1
ATOM 2593 N N . ILE B 1 122 ? 32.12835 77.82878 34.43013 1.000 68.17574 348 ILE B N 1
ATOM 2594 C CA . ILE B 1 122 ? 33.08734 76.77550 34.12619 1.000 64.90357 348 ILE B CA 1
ATOM 2595 C C . ILE B 1 122 ? 34.45589 77.42227 33.97770 1.000 65.25897 348 ILE B C 1
ATOM 2596 O O . ILE B 1 122 ? 34.59794 78.45289 33.30582 1.000 61.26705 348 ILE B O 1
ATOM 2601 N N . SER B 1 123 ? 35.46231 76.83207 34.61958 1.000 62.84700 349 SER B N 1
ATOM 2602 C CA . SER B 1 123 ? 36.82233 77.35465 34.56803 1.000 64.51625 349 SER B CA 1
ATOM 2603 C C . SER B 1 123 ? 37.79657 76.19421 34.40447 1.000 67.72811 349 SER B C 1
ATOM 2604 O O . SER B 1 123 ? 37.48171 75.04408 34.73366 1.000 64.29407 349 SER B O 1
ATOM 2607 N N . LYS B 1 124 ? 38.99818 76.50999 33.90757 1.000 65.38824 350 LYS B N 1
ATOM 2608 C CA . LYS B 1 124 ? 40.08020 75.52906 33.82761 1.000 64.98414 350 LYS B CA 1
ATOM 2609 C C . LYS B 1 124 ? 39.67315 74.35145 32.94151 1.000 65.40112 350 LYS B C 1
ATOM 2610 O O . LYS B 1 124 ? 39.96678 73.18535 33.22871 1.000 62.36906 350 LYS B O 1
ATOM 2616 N N . LEU B 1 125 ? 38.97554 74.66481 31.85568 1.000 64.26561 351 LEU B N 1
ATOM 2617 C CA . LEU B 1 125 ? 38.45178 73.63603 30.97115 1.000 61.48951 351 LEU B CA 1
ATOM 2618 C C . LEU B 1 125 ? 39.59305 72.92055 30.23448 1.000 69.30078 351 LEU B C 1
ATOM 2619 O O . LEU B 1 125 ? 40.34465 73.53710 29.46077 1.000 66.48935 351 LEU B O 1
ATOM 2624 N N . ARG B 1 126 ? 39.72964 71.61614 30.47097 1.000 62.93021 352 ARG B N 1
ATOM 2625 C CA . ARG B 1 126 ? 40.65540 70.80276 29.69697 1.000 66.75068 352 ARG B CA 1
ATOM 2626 C C . ARG B 1 126 ? 39.87290 69.68813 29.01326 1.000 69.23734 352 ARG B C 1
ATOM 2627 O O . ARG B 1 126 ? 39.24311 68.85680 29.67975 1.000 63.28329 352 ARG B O 1
ATOM 2635 N N . ASN B 1 127 ? 39.90634 69.69415 27.67997 1.000 70.13521 353 ASN B N 1
ATOM 2636 C CA . ASN B 1 127 ? 39.09197 68.82197 26.84563 1.000 64.60841 353 ASN B CA 1
ATOM 2637 C C . ASN B 1 127 ? 40.01931 68.11813 25.86665 1.000 67.33592 353 ASN B C 1
ATOM 2638 O O . ASN B 1 127 ? 40.70969 68.77908 25.08331 1.000 73.00857 353 ASN B O 1
ATOM 2643 N N . ASP B 1 128 ? 40.03552 66.78526 25.91059 1.000 67.03622 354 ASP B N 1
ATOM 2644 C CA . ASP B 1 128 ? 40.95313 65.96409 25.11996 1.000 67.52521 354 ASP B CA 1
ATOM 2645 C C . ASP B 1 128 ? 40.13322 64.97969 24.29684 1.000 67.63006 354 ASP B C 1
ATOM 2646 O O . ASP B 1 128 ? 39.61532 63.99159 24.82853 1.000 64.79523 354 ASP B O 1
ATOM 2651 N N . ASN B 1 129 ? 40.02360 65.23678 23.00409 1.000 65.20273 355 ASN B N 1
ATOM 2652 C CA . ASN B 1 129 ? 39.22292 64.40725 22.11301 1.000 66.28036 355 ASN B CA 1
ATOM 2653 C C . ASN B 1 129 ? 40.11453 63.45320 21.32724 1.000 68.29009 355 ASN B C 1
ATOM 2654 O O . ASN B 1 129 ? 41.20728 63.82713 20.89103 1.000 67.48559 355 ASN B O 1
ATOM 2659 N N . THR B 1 130 ? 39.66035 62.20268 21.19709 1.000 64.46172 356 THR B N 1
ATOM 2660 C CA . THR B 1 130 ? 40.34950 61.16244 20.43933 1.000 66.78274 356 THR B CA 1
ATOM 2661 C C . THR B 1 130 ? 39.35327 60.45166 19.52183 1.000 64.22970 356 THR B C 1
ATOM 2662 O O . THR B 1 130 ? 38.13784 60.65594 19.60788 1.000 62.99869 356 THR B O 1
ATOM 2666 N N . TYR B 1 131 ? 39.88159 59.62414 18.61842 1.000 61.06833 357 TYR B N 1
ATOM 2667 C CA . TYR B 1 131 ? 39.05603 58.88067 17.67691 1.000 58.81438 357 TYR B CA 1
ATOM 2668 C C . TYR B 1 131 ? 39.74580 57.57500 17.33132 1.000 59.05228 357 TYR B C 1
ATOM 2669 O O . TYR B 1 131 ? 40.96272 57.45140 17.43716 1.000 65.22305 357 TYR B O 1
ATOM 2678 N N . ARG B 1 132 ? 38.96154 56.60218 16.89080 1.000 55.40232 358 ARG B N 1
ATOM 2679 C CA . ARG B 1 132 ? 39.50692 55.32688 16.44780 1.000 55.84901 358 ARG B CA 1
ATOM 2680 C C . ARG B 1 132 ? 39.01441 55.04128 15.03953 1.000 56.65206 358 ARG B C 1
ATOM 2681 O O . ARG B 1 132 ? 37.80796 55.06726 14.77900 1.000 49.37928 358 ARG B O 1
ATOM 2689 N N . GLN B 1 133 ? 39.93951 54.76480 14.13787 1.000 57.64111 359 GLN B N 1
ATOM 2690 C CA . GLN B 1 133 ? 39.56134 54.55397 12.75604 1.000 55.55657 359 GLN B CA 1
ATOM 2691 C C . GLN B 1 133 ? 39.33349 53.07470 12.47974 1.000 52.49595 359 GLN B C 1
ATOM 2692 O O . GLN B 1 133 ? 39.81786 52.20081 13.20004 1.000 54.91230 359 GLN B O 1
ATOM 2698 N N . GLY B 1 134 ? 38.57854 52.80315 11.41883 1.000 55.47250 360 GLY B N 1
ATOM 2699 C CA . GLY B 1 134 ? 38.43596 51.44493 10.91733 1.000 52.09033 360 GLY B CA 1
ATOM 2700 C C . GLY B 1 134 ? 39.45054 51.17084 9.81661 1.000 52.40943 360 GLY B C 1
ATOM 2701 O O . GLY B 1 134 ? 39.78595 52.05254 9.02213 1.000 53.27420 360 GLY B O 1
ATOM 2702 N N . HIS B 1 135 ? 39.96096 49.94965 9.80140 1.000 53.34744 361 HIS B N 1
ATOM 2703 C CA . HIS B 1 135 ? 40.76885 49.53735 8.67314 1.000 56.47377 361 HIS B CA 1
ATOM 2704 C C . HIS B 1 135 ? 39.95955 49.72889 7.39889 1.000 54.55579 361 HIS B C 1
ATOM 2705 O O . HIS B 1 135 ? 38.80613 49.28062 7.33882 1.000 55.08426 361 HIS B O 1
ATOM 2712 N N . PRO B 1 136 ? 40.51026 50.39325 6.37784 1.000 50.46735 362 PRO B N 1
ATOM 2713 C CA . PRO B 1 136 ? 39.75700 50.63337 5.13938 1.000 56.32763 362 PRO B CA 1
ATOM 2714 C C . PRO B 1 136 ? 38.96291 49.42094 4.68357 1.000 56.27052 362 PRO B C 1
ATOM 2715 O O . PRO B 1 136 ? 37.79122 49.54105 4.31471 1.000 60.56063 362 PRO B O 1
ATOM 2719 N N . GLU B 1 137 ? 39.56159 48.24022 4.75396 1.000 56.24363 363 GLU B N 1
ATOM 2720 C CA . GLU B 1 137 ? 38.90188 47.05654 4.22637 1.000 56.11757 363 GLU B CA 1
ATOM 2721 C C . GLU B 1 137 ? 37.99219 46.38327 5.24091 1.000 49.92724 363 GLU B C 1
ATOM 2722 O O . GLU B 1 137 ? 37.32276 45.41065 4.88939 1.000 50.22329 363 GLU B O 1
ATOM 2728 N N . LEU B 1 138 ? 37.93793 46.87032 6.48102 1.000 51.23382 364 LEU B N 1
ATOM 2729 C CA . LEU B 1 138 ? 36.94758 46.35624 7.42179 1.000 48.97581 364 LEU B CA 1
ATOM 2730 C C . LEU B 1 138 ? 35.55285 46.47185 6.81713 1.000 48.50807 364 LEU B C 1
ATOM 2731 O O . LEU B 1 138 ? 35.20140 47.48249 6.20902 1.000 46.51196 364 LEU B O 1
ATOM 2736 N N . GLU B 1 139 ? 34.75313 45.43238 6.98274 1.000 45.93294 365 GLU B N 1
ATOM 2737 C CA . GLU B 1 139 ? 33.46163 45.37966 6.32653 1.000 46.17285 365 GLU B CA 1
ATOM 2738 C C . GLU B 1 139 ? 32.39820 45.00246 7.34827 1.000 47.54242 365 GLU B C 1
ATOM 2739 O O . GLU B 1 139 ? 32.53543 43.99857 8.05649 1.000 47.78476 365 GLU B O 1
ATOM 2745 N N . ILE B 1 140 ? 31.35171 45.81624 7.42320 1.000 46.23121 366 ILE B N 1
ATOM 2746 C CA . ILE B 1 140 ? 30.19805 45.58956 8.27965 1.000 44.12037 366 ILE B CA 1
ATOM 2747 C C . ILE B 1 140 ? 28.95156 45.69082 7.40845 1.000 47.40173 366 ILE B C 1
ATOM 2748 O O . ILE B 1 140 ? 28.72153 46.72458 6.76487 1.000 48.71564 366 ILE B O 1
ATOM 2753 N N . ASN B 1 141 ? 28.16330 44.61612 7.37590 1.000 45.41135 367 ASN B N 1
ATOM 2754 C CA . ASN B 1 141 ? 26.94166 44.52990 6.57335 1.000 48.07808 367 ASN B CA 1
ATOM 2755 C C . ASN B 1 141 ? 27.17859 44.99365 5.13359 1.000 48.91219 367 ASN B C 1
ATOM 2756 O O . ASN B 1 141 ? 26.39937 45.75500 4.55519 1.000 53.49855 367 ASN B O 1
ATOM 2761 N N . SER B 1 142 ? 28.27811 44.51545 4.55630 1.000 43.88374 368 SER B N 1
ATOM 2762 C CA . SER B 1 142 ? 28.66589 44.74834 3.17231 1.000 50.89878 368 SER B CA 1
ATOM 2763 C C . SER B 1 142 ? 29.12368 46.17583 2.90149 1.000 51.79960 368 SER B C 1
ATOM 2764 O O . SER B 1 142 ? 29.26267 46.55701 1.72830 1.000 51.58313 368 SER B O 1
ATOM 2767 N N . CYS B 1 143 ? 29.38647 46.97211 3.93887 1.000 50.00150 369 CYS B N 1
ATOM 2768 C CA . CYS B 1 143 ? 29.84560 48.34928 3.78535 1.000 49.30285 369 CYS B CA 1
ATOM 2769 C C . CYS B 1 143 ? 31.25491 48.48215 4.37042 1.000 49.04261 369 CYS B C 1
ATOM 2770 O O . CYS B 1 143 ? 31.54646 47.91390 5.42544 1.000 46.36007 369 CYS B O 1
ATOM 2773 N N . HIS B 1 144 ? 32.13710 49.22782 3.70024 1.000 48.20548 370 HIS B N 1
ATOM 2774 C CA . HIS B 1 144 ? 33.53224 49.34137 4.12943 1.000 48.55130 370 HIS B CA 1
ATOM 2775 C C . HIS B 1 144 ? 33.80206 50.71040 4.75961 1.000 49.19737 370 HIS B C 1
ATOM 2776 O O . HIS B 1 144 ? 32.91676 51.55709 4.90337 1.000 49.17155 370 HIS B O 1
ATOM 2783 N N . PHE B 1 145 ? 35.05299 50.91611 5.16344 1.000 52.21396 371 PHE B N 1
ATOM 2784 C CA . PHE B 1 145 ? 35.46093 52.18367 5.75156 1.000 51.44940 371 PHE B CA 1
ATOM 2785 C C . PHE B 1 145 ? 36.52749 52.83121 4.88391 1.000 52.36820 371 PHE B C 1
ATOM 2786 O O . PHE B 1 145 ? 37.64690 53.07364 5.34565 1.000 51.85179 371 PHE B O 1
ATOM 2794 N N . ARG B 1 146 ? 36.18516 53.12029 3.63325 1.000 52.36730 372 ARG B N 1
ATOM 2795 C CA . ARG B 1 146 ? 37.12955 53.66972 2.66709 1.000 53.51124 372 ARG B CA 1
ATOM 2796 C C . ARG B 1 146 ? 37.05962 55.18068 2.55237 1.000 53.09139 372 ARG B C 1
ATOM 2797 O O . ARG B 1 146 ? 37.80586 55.76193 1.76130 1.000 63.54817 372 ARG B O 1
ATOM 2805 N N . GLU B 1 147 ? 36.20418 55.83760 3.31981 1.000 53.73559 373 GLU B N 1
ATOM 2806 C CA . GLU B 1 147 ? 36.19444 57.29168 3.35946 1.000 58.72987 373 GLU B CA 1
ATOM 2807 C C . GLU B 1 147 ? 36.54007 57.84214 4.74388 1.000 61.09599 373 GLU B C 1
ATOM 2808 O O . GLU B 1 147 ? 36.06203 58.91110 5.14532 1.000 63.71917 373 GLU B O 1
ATOM 2814 N N . GLY B 1 148 ? 37.38322 57.12681 5.48004 1.000 58.39098 374 GLY B N 1
ATOM 2815 C CA . GLY B 1 148 ? 37.73299 57.58072 6.81066 1.000 65.02542 374 GLY B CA 1
ATOM 2816 C C . GLY B 1 148 ? 36.51912 57.76643 7.68977 1.000 64.56843 374 GLY B C 1
ATOM 2817 O O . GLY B 1 148 ? 36.40996 58.78689 8.38082 1.000 66.61039 374 GLY B O 1
ATOM 2818 N N . GLN B 1 149 ? 35.56833 56.83350 7.62597 1.000 61.05296 375 GLN B N 1
ATOM 2819 C CA . GLN B 1 149 ? 34.52101 56.76735 8.63606 1.000 51.66763 375 GLN B CA 1
ATOM 2820 C C . GLN B 1 149 ? 35.13402 56.29526 9.94750 1.000 50.55234 375 GLN B C 1
ATOM 2821 O O . GLN B 1 149 ? 35.88853 55.31563 9.98098 1.000 52.22578 375 GLN B O 1
ATOM 2827 N N . LEU B 1 150 ? 34.81950 56.99849 11.02482 1.000 52.27498 376 LEU B N 1
ATOM 2828 C CA . LEU B 1 150 ? 35.34478 56.66420 12.33577 1.000 50.49284 376 LEU B CA 1
ATOM 2829 C C . LEU B 1 150 ? 34.39301 55.74408 13.08303 1.000 48.05499 376 LEU B C 1
ATOM 2830 O O . LEU B 1 150 ? 33.16754 55.91450 13.02997 1.000 50.80616 376 LEU B O 1
ATOM 2835 N N . LEU B 1 151 ? 34.96794 54.73679 13.74836 1.000 50.32767 377 LEU B N 1
ATOM 2836 C CA . LEU B 1 151 ? 34.18230 53.88686 14.63368 1.000 52.38007 377 LEU B CA 1
ATOM 2837 C C . LEU B 1 151 ? 33.96858 54.52027 15.99535 1.000 50.47207 377 LEU B C 1
ATOM 2838 O O . LEU B 1 151 ? 32.97992 54.19612 16.66077 1.000 54.51462 377 LEU B O 1
ATOM 2843 N N . GLU B 1 152 ? 34.86475 55.40636 16.43462 1.000 49.28363 378 GLU B N 1
ATOM 2844 C CA . GLU B 1 152 ? 34.83460 55.82794 17.83035 1.000 53.10864 378 GLU B CA 1
ATOM 2845 C C . GLU B 1 152 ? 35.32412 57.26468 17.96058 1.000 53.89743 378 GLU B C 1
ATOM 2846 O O . GLU B 1 152 ? 36.27075 57.66797 17.27901 1.000 56.80732 378 GLU B O 1
ATOM 2852 N N . ARG B 1 153 ? 34.65353 58.04191 18.81728 1.000 51.89053 379 ARG B N 1
ATOM 2853 C CA . ARG B 1 153 ? 35.05399 59.41628 19.11644 1.000 50.65815 379 ARG B CA 1
ATOM 2854 C C . ARG B 1 153 ? 34.93353 59.60879 20.62102 1.000 55.63178 379 ARG B C 1
ATOM 2855 O O . ARG B 1 153 ? 33.81971 59.60228 21.15976 1.000 52.96336 379 ARG B O 1
ATOM 2863 N N . ASP B 1 154 ? 36.07257 59.78978 21.28754 1.000 54.76622 380 ASP B N 1
ATOM 2864 C CA . ASP B 1 154 ? 36.18007 59.76235 22.73599 1.000 54.19639 380 ASP B CA 1
ATOM 2865 C C . ASP B 1 154 ? 36.64803 61.11014 23.24972 1.000 54.09160 380 ASP B C 1
ATOM 2866 O O . ASP B 1 154 ? 37.13157 61.95243 22.48988 1.000 55.41973 380 ASP B O 1
ATOM 2871 N N . ALA B 1 155 ? 36.51694 61.29828 24.56371 1.000 49.82140 381 ALA B N 1
ATOM 2872 C CA . ALA B 1 155 ? 36.91486 62.55637 25.18240 1.000 53.96972 381 ALA B CA 1
ATOM 2873 C C . ALA B 1 155 ? 37.07743 62.35347 26.67528 1.000 53.85756 381 ALA B C 1
ATOM 2874 O O . ALA B 1 155 ? 36.26258 61.67596 27.30367 1.000 55.43474 381 ALA B O 1
ATOM 2876 N N . THR B 1 156 ? 38.15924 62.90258 27.21908 1.000 57.10170 382 THR B N 1
ATOM 2877 C CA . THR B 1 156 ? 38.32375 63.08478 28.65247 1.000 55.33302 382 THR B CA 1
ATOM 2878 C C . THR B 1 156 ? 38.25135 64.57840 28.89926 1.000 55.93788 382 THR B C 1
ATOM 2879 O O . THR B 1 156 ? 38.92557 65.36027 28.21069 1.000 56.26415 382 THR B O 1
ATOM 2883 N N . ILE B 1 157 ? 37.41611 64.97316 29.85158 1.000 53.07783 383 ILE B N 1
ATOM 2884 C CA . ILE B 1 157 ? 37.12854 66.37760 30.09630 1.000 54.00136 383 ILE B CA 1
ATOM 2885 C C . ILE B 1 157 ? 37.21963 66.61328 31.59418 1.000 55.68063 383 ILE B C 1
ATOM 2886 O O . ILE B 1 157 ? 36.62749 65.86784 32.38001 1.000 57.83294 383 ILE B O 1
ATOM 2891 N N . SER B 1 158 ? 37.97182 67.63086 31.98872 1.000 57.79321 384 SER B N 1
ATOM 2892 C CA . SER B 1 158 ? 38.07378 68.04048 33.38241 1.000 60.61936 384 SER B CA 1
ATOM 2893 C C . SER B 1 158 ? 37.89337 69.54677 33.44523 1.000 56.73138 384 SER B C 1
ATOM 2894 O O . SER B 1 158 ? 38.34952 70.27079 32.55180 1.000 58.72381 384 SER B O 1
ATOM 2897 N N . PHE B 1 159 ? 37.19015 70.00791 34.47584 1.000 51.99174 385 PHE B N 1
ATOM 2898 C CA . PHE B 1 159 ? 36.99037 71.43495 34.67012 1.000 54.06048 385 PHE B CA 1
ATOM 2899 C C . PHE B 1 159 ? 36.43705 71.67078 36.06518 1.000 58.57778 385 PHE B C 1
ATOM 2900 O O . PHE B 1 159 ? 36.06130 70.73605 36.77864 1.000 57.80466 385 PHE B O 1
ATOM 2908 N N . HIS B 1 160 ? 36.42280 72.94433 36.44803 1.000 62.06880 386 HIS B N 1
ATOM 2909 C CA . HIS B 1 160 ? 35.88871 73.40901 37.71879 1.000 64.29590 386 HIS B CA 1
ATOM 2910 C C . HIS B 1 160 ? 34.62083 74.21305 37.45559 1.000 64.56906 386 HIS B C 1
ATOM 2911 O O . HIS B 1 160 ? 34.56703 75.02493 36.51863 1.000 62.67944 386 HIS B O 1
ATOM 2918 N N . VAL B 1 161 ? 33.59511 73.97422 38.27137 1.000 64.55100 387 VAL B N 1
ATOM 2919 C CA . VAL B 1 161 ? 32.33857 74.71448 38.18867 1.000 67.43352 387 VAL B CA 1
ATOM 2920 C C . VAL B 1 161 ? 32.10203 75.43080 39.51235 1.000 62.81219 387 VAL B C 1
ATOM 2921 O O . VAL B 1 161 ? 32.17876 74.81767 40.58710 1.000 64.60857 387 VAL B O 1
ATOM 2925 N N . GLU B 1 162 ? 31.83646 76.72983 39.42834 1.000 61.02881 388 GLU B N 1
ATOM 2926 C CA . GLU B 1 162 ? 31.36405 77.51806 40.55660 1.000 67.10603 388 GLU B CA 1
ATOM 2927 C C . GLU B 1 162 ? 29.85475 77.69408 40.39836 1.000 65.13812 388 GLU B C 1
ATOM 2928 O O . GLU B 1 162 ? 29.39178 78.30303 39.42545 1.000 63.33584 388 GLU B O 1
ATOM 2934 N N . ALA B 1 163 ? 29.09054 77.12000 41.32956 1.000 67.28919 389 ALA B N 1
ATOM 2935 C CA . ALA B 1 163 ? 27.63087 77.20098 41.30261 1.000 67.91640 389 ALA B CA 1
ATOM 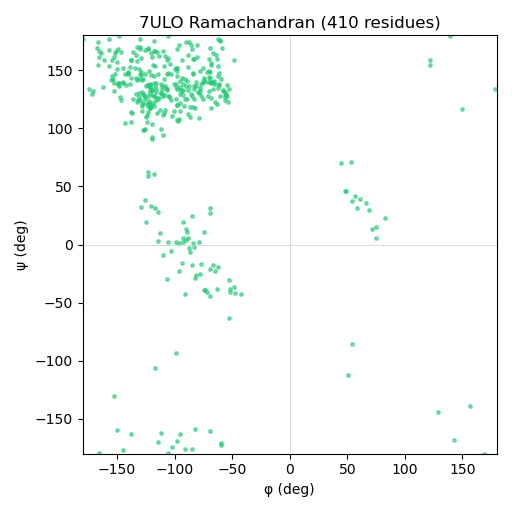2936 C C . ALA B 1 163 ? 27.13995 78.04676 42.46808 1.000 64.81943 389 ALA B C 1
ATOM 2937 O O . ALA B 1 163 ? 27.05000 77.54795 43.60289 1.000 59.83108 389 ALA B O 1
ATOM 2939 N N . PRO B 1 164 ? 26.81588 79.32570 42.24439 1.000 68.71347 390 PRO B N 1
ATOM 2940 C CA . PRO B 1 164 ? 26.27926 80.13826 43.34922 1.000 69.41290 390 PRO B CA 1
ATOM 2941 C C . PRO B 1 164 ? 24.85981 79.73801 43.70730 1.000 73.64975 390 PRO B C 1
ATOM 2942 O O . PRO B 1 164 ? 24.50658 79.66265 44.89414 1.000 69.76744 390 PRO B O 1
ATOM 2946 N N . THR B 1 165 ? 24.04566 79.47566 42.68878 1.000 72.71790 391 THR B N 1
ATOM 2947 C CA . THR B 1 165 ? 22.71479 78.89758 42.76195 1.000 69.93254 391 THR B CA 1
ATOM 2948 C C . THR B 1 165 ? 22.76658 77.46958 42.22755 1.000 71.37629 391 THR B C 1
ATOM 2949 O O . THR B 1 165 ? 23.72801 77.08252 41.56041 1.000 71.24784 391 THR B O 1
ATOM 2953 N N . ASP B 1 166 ? 21.74269 76.67265 42.54362 1.000 70.51667 392 ASP B N 1
ATOM 2954 C CA . ASP B 1 166 ? 21.57464 75.38771 41.86583 1.000 68.47000 392 ASP B CA 1
ATOM 2955 C C . ASP B 1 166 ? 21.50088 75.63244 40.36742 1.000 74.03006 392 ASP B C 1
ATOM 2956 O O . ASP B 1 166 ? 20.71126 76.46515 39.90623 1.000 79.93686 392 ASP B O 1
ATOM 2961 N N . GLY B 1 167 ? 22.32284 74.91401 39.60209 1.000 70.39693 393 GLY B N 1
ATOM 2962 C CA . GLY B 1 167 ? 22.32925 75.11519 38.16306 1.000 67.49203 393 GLY B CA 1
ATOM 2963 C C . GLY B 1 167 ? 22.69130 73.86663 37.38552 1.000 64.85662 393 GLY B C 1
ATOM 2964 O O . GLY B 1 167 ? 22.58111 72.74263 37.89521 1.000 57.20730 393 GLY B O 1
ATOM 2965 N N . ARG B 1 168 ? 23.13132 74.04701 36.14330 1.000 63.28479 394 ARG B N 1
ATOM 2966 C CA . ARG B 1 168 ? 23.52823 72.89598 35.35158 1.000 62.19026 394 ARG B CA 1
ATOM 2967 C C . ARG B 1 168 ? 24.53880 73.32314 34.29766 1.000 57.00137 394 ARG B C 1
ATOM 2968 O O . ARG B 1 168 ? 24.66129 74.50256 33.97335 1.000 66.12677 394 ARG B O 1
ATOM 2976 N N . PHE B 1 169 ? 25.30910 72.35703 33.81033 1.000 54.54164 395 PHE B N 1
ATOM 2977 C CA . PHE B 1 169 ? 26.07820 72.51651 32.58194 1.000 55.13282 395 PHE B CA 1
ATOM 2978 C C . PHE B 1 169 ? 25.53982 71.53344 31.54998 1.000 53.18687 395 PHE B C 1
ATOM 2979 O O . PHE B 1 169 ? 24.79017 70.60590 31.87346 1.000 52.04046 395 PHE B O 1
ATOM 2987 N N . PHE B 1 170 ? 25.91709 71.73251 30.29232 1.000 54.45906 396 PHE B N 1
ATOM 2988 C CA . PHE B 1 170 ? 25.48730 70.82174 29.24287 1.000 54.83409 396 PHE B CA 1
ATOM 2989 C C . PHE B 1 170 ? 26.69299 70.19935 28.55048 1.000 53.26843 396 PHE B C 1
ATOM 2990 O O . PHE B 1 170 ? 27.69736 70.87047 28.28474 1.000 54.31688 396 PHE B O 1
ATOM 2998 N N . LEU B 1 171 ? 26.58173 68.90287 28.28956 1.000 52.12585 397 LEU B N 1
ATOM 2999 C CA . LEU B 1 171 ? 27.56170 68.13425 27.53395 1.000 50.84163 397 LEU B CA 1
ATOM 3000 C C . LEU B 1 171 ? 27.05042 68.02521 26.10207 1.000 53.64400 397 LEU B C 1
ATOM 3001 O O . LEU B 1 171 ? 25.94794 67.50475 25.86948 1.000 51.55206 397 LEU B O 1
ATOM 3006 N N . VAL B 1 172 ? 27.82384 68.52964 25.15026 1.000 50.66504 398 VAL B N 1
ATOM 3007 C CA . VAL B 1 172 ? 27.44418 68.45642 23.75010 1.000 50.20687 398 VAL B CA 1
ATOM 3008 C C . VAL B 1 172 ? 28.18821 67.27859 23.13342 1.000 54.45974 398 VAL B C 1
ATOM 3009 O O . VAL B 1 172 ? 29.35721 67.03157 23.45163 1.000 56.67813 398 VAL B O 1
ATOM 3013 N N . GLY B 1 173 ? 27.49826 66.50937 22.29835 1.000 50.84981 399 GLY B N 1
ATOM 3014 C CA . GLY B 1 173 ? 28.05131 65.28073 21.78455 1.000 48.22969 399 GLY B CA 1
ATOM 3015 C C . GLY B 1 173 ? 28.67342 65.47798 20.42112 1.000 49.41352 399 GLY B C 1
ATOM 3016 O O . GLY B 1 173 ? 28.57452 66.55697 19.82517 1.000 48.27677 399 GLY B O 1
ATOM 3017 N N . PRO B 1 174 ? 29.37369 64.45446 19.92297 1.000 48.25984 400 PRO B N 1
ATOM 3018 C CA . PRO B 1 174 ? 29.77223 64.45012 18.51624 1.000 46.35754 400 PRO B CA 1
ATOM 3019 C C . PRO B 1 174 ? 28.55568 64.26107 17.62842 1.000 48.70412 400 PRO B C 1
ATOM 3020 O O . PRO B 1 174 ? 27.50554 63.78973 18.06261 1.000 48.44417 400 PRO B O 1
ATOM 3024 N N . ALA B 1 175 ? 28.70333 64.64846 16.36728 1.000 45.47181 401 ALA B N 1
ATOM 3025 C CA . ALA B 1 175 ? 27.53915 64.75983 15.50712 1.000 48.29698 401 ALA B CA 1
ATOM 3026 C C . ALA B 1 175 ? 27.05350 63.37593 15.08013 1.000 51.35716 401 ALA B C 1
ATOM 3027 O O . ALA B 1 175 ? 27.84708 62.46443 14.82371 1.000 47.84726 401 ALA B O 1
ATOM 3029 N N . ILE B 1 176 ? 25.73624 63.21159 15.04866 1.000 47.10038 402 ILE B N 1
ATOM 3030 C CA . ILE B 1 176 ? 25.11845 61.99170 14.55897 1.000 42.99540 402 ILE B CA 1
ATOM 3031 C C . ILE B 1 176 ? 24.96268 62.13970 13.06117 1.000 43.31893 402 ILE B C 1
ATOM 3032 O O . ILE B 1 176 ? 24.27608 63.05330 12.59416 1.000 46.69875 402 ILE B O 1
ATOM 3037 N N . GLN B 1 177 ? 25.60754 61.26612 12.30011 1.000 43.42670 403 GLN B N 1
ATOM 3038 C CA . GLN B 1 177 ? 25.65993 61.42783 10.85449 1.000 42.81584 403 GLN B CA 1
ATOM 3039 C C . GLN B 1 177 ? 24.43339 60.80517 10.19678 1.000 43.34036 403 GLN B C 1
ATOM 3040 O O . GLN B 1 177 ? 24.09655 59.64483 10.46465 1.000 41.62331 403 GLN B O 1
ATOM 3046 N N . LYS B 1 178 ? 23.76258 61.57982 9.33415 1.000 41.88125 404 LYS B N 1
ATOM 3047 C CA . LYS B 1 178 ? 22.51480 61.11549 8.73803 1.000 42.58446 404 LYS B CA 1
ATOM 3048 C C . LYS B 1 178 ? 22.69120 60.44081 7.38755 1.000 44.88001 404 LYS B C 1
ATOM 3049 O O . LYS B 1 178 ? 21.75060 59.77682 6.93631 1.000 46.64803 404 LYS B O 1
ATOM 3055 N N . THR B 1 179 ? 23.84039 60.61025 6.71517 1.000 45.36097 405 THR B N 1
ATOM 3056 C CA . THR B 1 179 ? 23.96165 60.15213 5.32987 1.000 44.78762 405 THR B CA 1
ATOM 3057 C C . THR B 1 179 ? 24.31553 58.66254 5.25043 1.000 48.29771 405 THR B C 1
ATOM 3058 O O . THR B 1 179 ? 24.83987 58.05941 6.19617 1.000 47.74098 405 THR B O 1
ATOM 3062 N N . ALA B 1 180 ? 24.03084 58.08280 4.07094 1.000 50.47987 406 ALA B N 1
ATOM 3063 C CA . ALA B 1 180 ? 24.22248 56.65360 3.81918 1.000 47.27554 406 ALA B CA 1
ATOM 3064 C C . ALA B 1 180 ? 25.62024 56.16792 4.18726 1.000 47.83428 406 ALA B C 1
ATOM 3065 O O . ALA B 1 180 ? 25.77985 55.06063 4.71719 1.000 46.26562 406 ALA B O 1
ATOM 3067 N N . LYS B 1 181 ? 26.65242 56.95716 3.87394 1.000 48.41865 407 LYS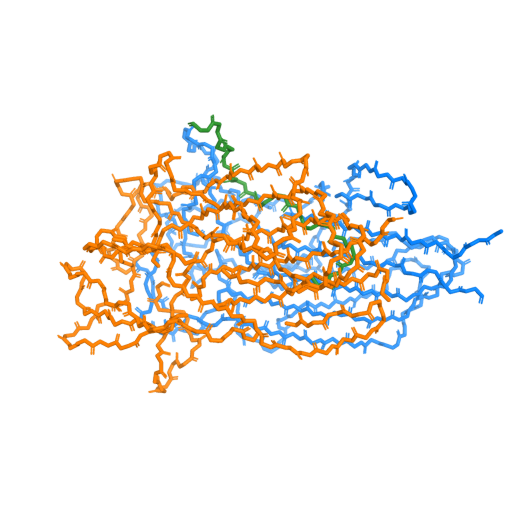 B N 1
ATOM 3068 C CA . LYS B 1 181 ? 28.00733 56.44331 4.00595 1.000 47.19487 407 LYS B CA 1
ATOM 3069 C C . LYS B 1 181 ? 28.37894 56.17338 5.46117 1.000 47.75172 407 LYS B C 1
ATOM 3070 O O . LYS B 1 181 ? 29.32673 55.42272 5.71399 1.000 47.31011 407 LYS B O 1
ATOM 3076 N N . TYR B 1 182 ? 27.64231 56.73019 6.42321 1.000 44.88817 408 TYR B N 1
ATOM 3077 C CA . TYR B 1 182 ? 27.90001 56.45570 7.83426 1.000 47.63553 408 TYR B CA 1
ATOM 3078 C C . TYR B 1 182 ? 26.95984 55.39962 8.41566 1.000 47.35329 408 TYR B C 1
ATOM 3079 O O . TYR B 1 182 ? 27.06678 55.07561 9.59871 1.000 46.60511 408 TYR B O 1
ATOM 3088 N N . ASN B 1 183 ? 26.07628 54.83138 7.59841 1.000 46.50308 409 ASN B N 1
ATOM 3089 C CA . ASN B 1 183 ? 25.05717 53.87717 8.02354 1.000 45.31761 409 ASN B CA 1
ATOM 3090 C C . ASN B 1 183 ? 25.59786 52.46574 7.80212 1.000 45.79182 409 ASN B C 1
ATOM 3091 O O . ASN B 1 183 ? 25.85378 52.06860 6.65903 1.000 47.85022 409 ASN B O 1
ATOM 3096 N N . TYR B 1 184 ? 25.80218 51.71441 8.89872 1.000 45.92605 410 TYR B N 1
ATOM 3097 C CA . TYR B 1 184 ? 26.27918 50.33400 8.82924 1.000 43.91828 410 TYR B CA 1
ATOM 3098 C C . TYR B 1 184 ? 25.29645 49.35667 9.47132 1.000 48.66949 410 TYR B C 1
ATOM 3099 O O . TYR B 1 184 ? 25.70798 48.34020 10.05240 1.000 50.09232 410 TYR B O 1
ATOM 3108 N N . THR B 1 185 ? 24.00200 49.64607 9.38207 1.000 44.44842 411 THR B N 1
ATOM 3109 C CA . THR B 1 185 ? 22.96801 48.76166 9.89890 1.000 46.34460 411 THR B CA 1
ATOM 3110 C C . THR B 1 185 ? 22.57523 47.75776 8.81946 1.000 44.70731 411 THR B C 1
ATOM 3111 O O . THR B 1 185 ? 22.87805 47.94519 7.63674 1.000 46.55883 411 THR B O 1
ATOM 3115 N N . ILE B 1 186 ? 21.90098 46.68040 9.24326 1.000 42.75380 412 ILE B N 1
ATOM 3116 C CA . ILE B 1 186 ? 21.32316 45.72845 8.29424 1.000 47.37041 412 ILE B CA 1
ATOM 3117 C C . ILE B 1 186 ? 20.30425 46.43557 7.39846 1.000 48.21066 412 ILE B C 1
ATOM 3118 O O . ILE B 1 186 ? 19.38748 47.11244 7.88729 1.000 49.30786 412 ILE B O 1
ATOM 3123 N N . SER B 1 187 ? 20.45831 46.28749 6.08117 1.000 48.93639 413 SER B N 1
ATOM 3124 C CA . SER B 1 187 ? 19.48517 46.84994 5.14133 1.000 52.02126 413 SER B CA 1
ATOM 3125 C C . SER B 1 187 ? 18.15826 46.10707 5.21949 1.000 54.52887 413 SER B C 1
ATOM 3126 O O . SER B 1 187 ? 18.12561 44.88410 5.37772 1.000 52.79444 413 SER B O 1
ATOM 3129 N N . TYR B 1 188 ? 17.05888 46.85201 5.07053 1.000 56.57257 414 TYR B N 1
ATOM 3130 C CA . TYR B 1 188 ? 15.72812 46.28527 4.90126 1.000 52.44306 414 TYR B CA 1
ATOM 3131 C C . TYR B 1 188 ? 15.03233 46.99981 3.75177 1.000 53.44522 414 TYR B C 1
ATOM 3132 O O . TYR B 1 188 ? 15.45558 48.07364 3.32118 1.000 53.83544 414 TYR B O 1
ATOM 3141 N N . GLY B 1 189 ? 13.95917 46.38924 3.24296 1.000 63.39495 415 GLY B N 1
ATOM 3142 C CA . GLY B 1 189 ? 13.14713 47.00130 2.19570 1.000 56.88882 415 GLY B CA 1
ATOM 3143 C C . GLY B 1 189 ? 12.27079 48.15213 2.66539 1.000 54.98469 415 GLY B C 1
ATOM 3144 O O . GLY B 1 189 ? 12.14359 49.14679 1.95114 1.000 52.40986 415 GLY B O 1
ATOM 3145 N N . ASP B 1 190 ? 11.66905 48.04579 3.85375 1.000 54.29370 416 ASP B N 1
ATOM 3146 C CA . ASP B 1 190 ? 10.89916 49.13732 4.44713 1.000 57.93388 416 ASP B CA 1
ATOM 3147 C C . ASP B 1 190 ? 11.68910 49.82310 5.55936 1.000 55.45093 416 ASP B C 1
ATOM 3148 O O . ASP B 1 190 ? 12.58932 49.23555 6.16872 1.000 53.67445 416 ASP B O 1
ATOM 3153 N N . TRP B 1 191 ? 11.34805 51.08189 5.81447 1.000 53.91342 417 TRP B N 1
ATOM 3154 C CA . TRP B 1 191 ? 11.97610 51.79364 6.91294 1.000 48.89898 417 TRP B CA 1
ATOM 3155 C C . TRP B 1 191 ? 11.75993 51.01203 8.19194 1.000 51.98569 417 TRP B C 1
ATOM 3156 O O . TRP B 1 191 ? 10.63127 50.64138 8.51461 1.000 55.19431 417 TRP B O 1
ATOM 3167 N N . THR B 1 192 ? 12.85701 50.73668 8.89969 1.000 51.93427 418 THR B N 1
ATOM 3168 C CA . THR B 1 192 ? 12.88170 49.85176 10.06059 1.000 51.21638 418 THR B CA 1
ATOM 3169 C C . THR B 1 192 ? 13.54103 50.55555 11.24756 1.000 48.89125 418 THR B C 1
ATOM 3170 O O . THR B 1 192 ? 14.71541 50.92269 11.17796 1.000 52.76669 418 THR B O 1
ATOM 3174 N N . ASP B 1 193 ? 12.80012 50.72631 12.33514 1.000 45.77283 419 ASP B N 1
ATOM 3175 C CA . ASP B 1 193 ? 13.33017 51.41600 13.50307 1.000 51.62199 419 ASP B CA 1
ATOM 3176 C C . ASP B 1 193 ? 14.44516 50.62427 14.16531 1.000 49.97429 419 ASP B C 1
ATOM 3177 O O . ASP B 1 193 ? 14.36161 49.40220 14.30747 1.000 50.55472 419 ASP B O 1
ATOM 3182 N N . ARG B 1 194 ? 15.48042 51.34986 14.59049 1.000 47.26519 420 ARG B N 1
ATOM 3183 C CA . ARG B 1 194 ? 16.56790 50.83712 15.40596 1.000 49.69440 420 ARG B CA 1
ATOM 3184 C C . ARG B 1 194 ? 16.77553 51.74236 16.60766 1.000 48.79978 420 ARG B C 1
ATOM 3185 O O . ARG B 1 194 ? 16.55750 52.95677 16.53968 1.000 45.17241 420 ARG B O 1
ATOM 3193 N N . ASP B 1 195 ? 17.21302 51.13677 17.70611 1.000 48.99354 421 ASP B N 1
ATOM 3194 C CA . ASP B 1 195 ? 17.72309 51.88919 18.83554 1.000 51.73147 421 ASP B CA 1
ATOM 3195 C C . ASP B 1 195 ? 19.22372 52.05110 18.65674 1.000 49.67082 421 ASP B C 1
ATOM 3196 O O . ASP B 1 195 ? 19.93063 51.07498 18.39061 1.000 49.81551 421 ASP B O 1
ATOM 3209 N N . GLU B 1 197 ? 22.67366 53.50357 20.45805 1.000 47.40569 423 GLU B N 1
ATOM 3210 C CA . GLU B 1 197 ? 23.35800 54.05516 21.61507 1.000 46.75243 423 GLU B CA 1
ATOM 3211 C C . GLU B 1 197 ? 24.12496 55.30308 21.20451 1.000 43.95796 423 GLU B C 1
ATOM 3212 O O . GLU B 1 197 ? 24.63795 55.40176 20.08593 1.000 45.36949 423 GLU B O 1
ATOM 3218 N N . LEU B 1 198 ? 24.21692 56.25643 22.12454 1.000 44.09102 424 LEU B N 1
ATOM 3219 C CA . LEU B 1 198 ? 24.91598 57.50354 21.86156 1.000 44.36458 424 LEU B CA 1
ATOM 3220 C C . LEU B 1 198 ? 26.27161 57.59925 22.54631 1.000 46.86657 424 LEU B C 1
ATOM 3221 O O . LEU B 1 198 ? 26.94103 58.63256 22.41782 1.000 50.09714 424 LEU B O 1
ATOM 3226 N N . GLY B 1 199 ? 26.70085 56.55618 23.25636 1.000 48.32137 425 GLY B N 1
ATOM 3227 C CA . GLY B 1 199 ? 27.97743 56.57727 23.94137 1.000 48.25384 425 GLY B CA 1
ATOM 3228 C C . GLY B 1 199 ? 27.84202 56.35022 25.43089 1.000 49.04118 425 GLY B C 1
ATOM 3229 O O . GLY B 1 199 ? 26.76414 56.52730 25.99985 1.000 50.66462 425 GLY B O 1
ATOM 3230 N N . LEU B 1 200 ? 28.91677 55.93349 26.08168 1.000 53.04696 426 LEU B N 1
ATOM 3231 C CA . LEU B 1 200 ? 28.92443 55.81322 27.53141 1.000 54.52401 426 LEU B CA 1
ATOM 3232 C C . LEU B 1 200 ? 29.50729 57.09754 28.09032 1.000 53.72360 426 LEU B C 1
ATOM 3233 O O . LEU B 1 200 ? 30.62505 57.49407 27.73841 1.000 53.37540 426 LEU B O 1
ATOM 3238 N N . ILE B 1 201 ? 28.72196 57.75946 28.91790 1.000 52.95505 427 ILE B N 1
ATOM 3239 C CA . ILE B 1 201 ? 29.08320 59.02070 29.52475 1.000 54.96979 427 ILE B CA 1
ATOM 3240 C C . ILE B 1 201 ? 29.21196 58.76422 31.01497 1.000 55.05572 427 ILE B C 1
ATOM 3241 O O . ILE B 1 201 ? 28.30603 58.18151 31.62773 1.000 52.12998 427 ILE B O 1
ATOM 3246 N N . THR B 1 202 ? 30.36083 59.13371 31.58132 1.000 50.64565 428 THR B N 1
ATOM 3247 C CA . THR B 1 202 ? 30.57796 59.07710 33.02426 1.000 56.52502 428 THR B CA 1
ATOM 3248 C C . THR B 1 202 ? 30.89705 60.49008 33.47819 1.000 55.15208 428 THR B C 1
ATOM 3249 O O . THR B 1 202 ? 31.85331 61.09431 32.97342 1.000 53.46083 428 THR B O 1
ATOM 3253 N N . VAL B 1 203 ? 30.07065 61.02698 34.38327 1.000 50.90808 429 VAL B N 1
ATOM 3254 C CA . VAL B 1 203 ? 30.22115 62.37647 34.92119 1.000 50.72770 429 VAL B CA 1
ATOM 3255 C C . VAL B 1 203 ? 30.39603 62.24016 36.42626 1.000 57.17303 429 VAL B C 1
ATOM 3256 O O . VAL B 1 203 ? 29.51448 61.68952 37.09954 1.000 57.36757 429 VAL B O 1
ATOM 3260 N N . VAL B 1 204 ? 31.52897 62.72471 36.95709 1.000 57.34853 430 VAL B N 1
ATOM 3261 C CA . VAL B 1 204 ? 31.79021 62.71040 38.39948 1.000 57.64262 430 VAL B CA 1
ATOM 3262 C C . VAL B 1 204 ? 31.98148 64.14021 38.89181 1.000 58.68238 430 VAL B C 1
ATOM 3263 O O . VAL B 1 204 ? 32.71184 64.92670 38.27464 1.000 56.25881 430 VAL B O 1
ATOM 3267 N N . LEU B 1 205 ? 31.31531 64.46732 40.00396 1.000 65.21509 431 LEU B N 1
ATOM 3268 C CA . LEU B 1 205 ? 31.36472 65.77971 40.64334 1.000 67.32247 431 LEU B CA 1
ATOM 3269 C C . LEU B 1 205 ? 32.00179 65.62813 42.01797 1.000 68.77631 431 LEU B C 1
ATOM 3270 O O . LEU B 1 205 ? 31.53639 64.81906 42.82522 1.000 72.53085 431 LEU B O 1
ATOM 3275 N N . ASP B 1 206 ? 33.04988 66.41107 42.28713 1.000 70.48743 432 ASP B N 1
ATOM 3276 C CA . ASP B 1 206 ? 33.76805 66.39864 43.56541 1.000 75.74522 432 ASP B CA 1
ATOM 3277 C C . ASP B 1 206 ? 33.73186 67.79102 44.18835 1.000 76.83585 432 ASP B C 1
ATOM 3278 O O . ASP B 1 206 ? 34.29726 68.73512 43.62188 1.000 74.87661 432 ASP B O 1
ATOM 3283 N N . GLU B 1 207 ? 33.10911 67.91308 45.36512 1.000 73.68498 433 GLU B N 1
ATOM 3284 C CA . GLU B 1 207 ? 32.97612 69.21293 46.01098 1.000 76.44879 433 GLU B CA 1
ATOM 3285 C C . GLU B 1 207 ? 34.29977 69.66482 46.61068 1.000 80.70848 433 GLU B C 1
ATOM 3286 O O . GLU B 1 207 ? 35.05315 68.85988 47.16734 1.000 82.33620 433 GLU B O 1
ATOM 3292 N N . HIS B 1 208 ? 34.57152 70.96643 46.49178 1.000 84.55632 434 HIS B N 1
ATOM 3293 C CA . HIS B 1 208 ? 35.76743 71.59327 47.07310 1.000 89.89432 434 HIS B CA 1
ATOM 3294 C C . HIS B 1 208 ? 35.46992 72.89505 47.82975 1.000 84.97799 434 HIS B C 1
ATOM 3295 O O . HIS B 1 208 ? 35.94607 73.10424 48.95593 1.000 87.85509 434 HIS B O 1
ATOM 3302 N N . ALA C 2 6 ? 31.11848 54.57412 36.82618 1.000 74.92952 442 ALA C N 1
ATOM 3303 C CA . ALA C 2 6 ? 30.40553 53.92958 37.92042 1.000 74.17179 442 ALA C CA 1
ATOM 3304 C C . ALA C 2 6 ? 31.21135 53.98160 39.22486 1.000 82.14576 442 ALA C C 1
ATOM 3305 O O . ALA C 2 6 ? 30.63239 54.10169 40.30766 1.000 83.73491 442 ALA C O 1
ATOM 3307 N N . ASN C 2 7 ? 32.54252 53.90299 39.12489 1.000 85.09002 443 ASN C N 1
ATOM 3308 C CA . ASN C 2 7 ? 33.42254 53.77487 40.28554 1.000 86.19557 443 ASN C CA 1
ATOM 3309 C C . ASN C 2 7 ? 34.14594 55.09515 40.56030 1.000 86.78214 443 ASN C C 1
ATOM 3310 O O . ASN C 2 7 ? 33.95430 56.10151 39.86555 1.000 81.80038 443 ASN C O 1
ATOM 3315 N N . ARG C 2 8 ? 34.97705 55.09144 41.60924 1.000 84.23487 444 ARG C N 1
ATOM 3316 C CA . ARG C 2 8 ? 35.82684 56.24454 41.89023 1.000 85.52029 444 ARG C CA 1
ATOM 3317 C C . ARG C 2 8 ? 37.11380 56.23575 41.07670 1.000 80.73024 444 ARG C C 1
ATOM 3318 O O . ARG C 2 8 ? 37.90322 57.17928 41.18760 1.000 77.97648 444 ARG C O 1
ATOM 3326 N N . VAL C 2 9 ? 37.34095 55.19982 40.27464 1.000 81.05304 445 VAL C N 1
ATOM 3327 C CA . VAL C 2 9 ? 38.48517 55.14384 39.37595 1.000 77.45160 445 VAL C CA 1
ATOM 3328 C C . VAL C 2 9 ? 38.09622 55.78950 38.05453 1.000 72.69423 445 VAL C C 1
ATOM 3329 O O . VAL C 2 9 ? 37.03542 55.49552 37.49254 1.000 70.12227 445 VAL C O 1
ATOM 3333 N N . ARG C 2 10 ? 38.96208 56.65993 37.55464 1.000 73.96211 446 ARG C N 1
ATOM 3334 C CA . ARG C 2 10 ? 38.77398 57.28097 36.25069 1.000 73.60241 446 ARG C CA 1
ATOM 3335 C C . ARG C 2 10 ? 39.10875 56.26876 35.15920 1.000 73.86609 446 ARG C C 1
ATOM 3336 O O . ARG C 2 10 ? 40.21344 55.71451 35.14772 1.000 72.47321 446 ARG C O 1
ATOM 3344 N N . ARG C 2 11 ? 38.17268 56.03320 34.23943 1.000 71.91567 447 ARG C N 1
ATOM 3345 C CA . ARG C 2 11 ? 38.42902 55.11419 33.14005 1.000 66.86098 447 ARG C CA 1
ATOM 3346 C C . ARG C 2 11 ? 39.59515 55.62086 32.29491 1.000 68.42703 447 ARG C C 1
ATOM 3347 O O . ARG C 2 11 ? 39.77794 56.83134 32.14680 1.000 66.85907 447 ARG C O 1
ATOM 3355 N N . PRO C 2 12 ? 40.38071 54.71423 31.71091 1.000 68.54670 448 PRO C N 1
ATOM 3356 C CA . PRO C 2 12 ? 41.56809 55.13483 30.94991 1.000 68.34649 448 PRO C CA 1
ATOM 3357 C C . PRO C 2 12 ? 41.19981 55.48821 29.52091 1.000 68.74796 448 PRO C C 1
ATOM 3358 O O . PRO C 2 12 ? 40.08262 55.19601 29.06303 1.000 68.35965 448 PRO C O 1
ATOM 3362 N N . PRO C 2 13 ? 42.10762 56.11637 28.77421 1.000 69.42985 449 PRO C N 1
ATOM 3363 C CA . PRO C 2 13 ? 41.87670 56.26349 27.33485 1.000 66.44797 449 PRO C CA 1
ATOM 3364 C C . PRO C 2 13 ? 41.81977 54.88569 26.69884 1.000 68.84562 449 PRO C C 1
ATOM 3365 O O . PRO C 2 13 ? 42.63165 54.01099 27.01210 1.000 73.46390 449 PRO C O 1
ATOM 3369 N N . ARG C 2 14 ? 40.82820 54.68481 25.83357 1.000 71.08528 450 ARG C N 1
ATOM 3370 C CA . ARG C 2 14 ? 40.63800 53.39969 25.18020 1.000 67.90393 450 ARG C CA 1
ATOM 3371 C C . ARG C 2 14 ? 41.77781 53.11688 24.20065 1.000 73.03316 450 ARG C C 1
ATOM 3372 O O . ARG C 2 14 ? 42.44324 54.02927 23.68967 1.000 71.05108 450 ARG C O 1
ATOM 3380 N N . GLU C 2 15 ? 41.98170 51.82395 23.92885 1.000 73.17575 451 GLU C N 1
ATOM 3381 C CA . GLU C 2 15 ? 43.16477 51.36467 23.21118 1.000 76.36804 451 GLU C CA 1
ATOM 3382 C C . GLU C 2 15 ? 43.07675 51.67230 21.72045 1.000 77.39046 451 GLU C C 1
ATOM 3383 O O . GLU C 2 15 ? 41.98776 51.73488 21.13066 1.000 73.28551 451 GLU C O 1
ATOM 3389 N N . GLY C 2 16 ? 44.24948 51.84991 21.11688 1.000 79.30964 452 GLY C N 1
ATOM 3390 C CA . GLY C 2 16 ? 44.31766 52.17790 19.70014 1.000 76.56593 452 GLY C CA 1
ATOM 3391 C C . GLY C 2 16 ? 43.49133 53.38499 19.32445 1.000 71.02901 452 GLY C C 1
ATOM 3392 O O . GLY C 2 16 ? 42.86343 53.39911 18.25829 1.000 74.98542 452 GLY C O 1
ATOM 3393 N N . HIS C 2 17 ? 43.44906 54.39384 20.19370 1.000 71.72921 453 HIS C N 1
ATOM 3394 C CA . HIS C 2 17 ? 42.77173 55.65263 19.90013 1.000 67.66218 453 HIS C CA 1
ATOM 3395 C C . HIS C 2 17 ? 43.84840 56.65310 19.54066 1.000 67.74640 453 HIS C C 1
ATOM 3396 O O . HIS C 2 17 ? 44.65129 57.03776 20.39403 1.000 75.35528 453 HIS C O 1
ATOM 3403 N N . ILE C 2 18 ? 43.89562 57.04605 18.29361 1.000 66.69244 454 ILE C N 1
ATOM 3404 C CA . ILE C 2 18 ? 44.83919 58.08060 17.91905 1.000 71.38122 454 ILE C CA 1
ATOM 3405 C C . ILE C 2 18 ? 44.28767 59.42044 18.38285 1.000 70.61918 454 ILE C C 1
ATOM 3406 O O . ILE C 2 18 ? 43.08776 59.69213 18.29693 1.000 68.94434 454 ILE C O 1
ATOM 3411 N N . TYR C 2 19 ? 45.17356 60.24331 18.92520 1.000 78.71405 455 TYR C N 1
ATOM 3412 C CA . TYR C 2 19 ? 44.79707 61.42304 19.68805 1.000 70.77135 455 TYR C CA 1
ATOM 3413 C C . TYR C 2 19 ? 44.50732 62.60235 18.76845 1.000 70.05342 455 TYR C C 1
ATOM 3414 O O . TYR C 2 19 ? 45.28731 62.89621 17.85896 1.000 77.57732 455 TYR C O 1
ATOM 3423 N N . MET C 2 20 ? 43.40300 63.29734 19.01363 1.000 73.42340 456 MET C N 1
ATOM 3424 C CA . MET C 2 20 ? 42.98163 64.37069 18.11970 1.000 74.04851 456 MET C CA 1
ATOM 3425 C C . MET C 2 20 ? 43.66399 65.64710 18.59196 1.000 76.10434 456 MET C C 1
ATOM 3426 O O . MET C 2 20 ? 43.37829 66.14966 19.69052 1.000 72.40252 456 MET C O 1
ATOM 3431 N N . ALA C 2 21 ? 44.58034 66.15386 17.76459 1.000 75.05236 457 ALA C N 1
ATOM 3432 C CA . ALA C 2 21 ? 45.25494 67.42414 17.98471 1.000 76.02965 457 ALA C CA 1
ATOM 3433 C C . ALA C 2 21 ? 44.54036 68.58867 17.30405 1.000 80.33337 457 ALA C C 1
ATOM 3434 O O . ALA C 2 21 ? 45.15280 69.64655 17.10467 1.000 77.99701 457 ALA C O 1
ATOM 3436 N N . SER C 2 22 ? 43.26101 68.41265 16.96310 1.000 82.34067 458 SER C N 1
ATOM 3437 C CA . SER C 2 22 ? 42.45168 69.40315 16.25189 1.000 86.57303 458 SER C CA 1
ATOM 3438 C C . SER C 2 22 ? 43.05671 69.64429 14.87030 1.000 86.94322 458 SER C C 1
ATOM 3439 O O . SER C 2 22 ? 43.20824 68.70358 14.08093 1.000 83.53260 458 SER C O 1
#

Solvent-accessible surface area: 18962 Å² total

Nearest PDB structures (foldseek):
  7ulo-assembly1_B  TM=9.911E-01  e=1.430E-32  Potato leafroll virus
  7uln-assembly1_B  TM=9.743E-01  e=2.322E-22  Turnip yellows virus
  6q15-assembly1_M  TM=1.316E-01  e=3.222E-01  Salmonella enterica subsp. enterica serovar Typhimurium str. LT2
  6uvn-assembly1_B  TM=1.748E-01  e=8.080E+00  Vibrio cholerae
  7ulo-assembly1_C  TM=1.062E+00  e=9.329E-01  Potato leafroll virus